Protein AF-A0A561V8L9-F1 (afdb_monomer_lite)

Sequence (543 aa):
MDFGVAGTGLLTGLMVGVTGMGGGALTMPLLTLVFGVPPLAAVSSDLVASAVMKPLGAAVHLRRRTVQPKLVGWLCLGSLPCAAVGSLLAGSLGSGAESVLKEVVGGAVLLAAITLFARMLLSHRPSTSDGTRASPVPTVLLGAVAGLVVGTTSVGSGSIIIVVLLLLNRGLSSARLVGTDLVQAVPLVLVSAIGHLFAGDVHIGLVGSLLTGSIPGVLVGSLISAKVPDRPVRLLLGGMLVTTGLMMLGSDVLPGVSAGLLVVLFGAVIPLLRSAISSRRAPAANDRKGGSGVSDDHELAVRLARRAGQRLLEVREGSDLEPRALGDAGDAAAHELLVDALAQERPGDPVLSEHGIAGPERVAGERVWIVDPLDGTREFTEAGRSDWAVHVALAEGHRVIASAVALPAQDVVLGTGEPPAQPTHGLVRPRIAVSRSRPPEFVAQIAEEIGAELVPMGSAGAKITAVVLGDVDAYLHAGGQYEWDSAAPVGIAQAAGLHTSRLDGTELVYDRPDPWLPDLLVCRRELAVDLLAALPDPLERSR

Foldseek 3Di:
DDLVLLVLLLLLLLLCQQPVFHSLLPQQLCCCVVVVDQNLQSLLLSLLLSLVRLVVSLVVLVVLVLEDVVLLVLLLLQQLVLLLVLQLVQLVCPPVCSLVLLLLLLVLLLVLLVLLVVCVVLVPDQDPDQDDPADSVVSSVLSNVQNNSCLNHVRGCLSVQLSVCCVRGVNRDSSSSSSHSSNSVNSSSVSSNVSNVVSVSYDVVSSVSSNSNNVVSSVLSNLLSVVDDPVVSSVLSSQLSNQSSCVSVPDVRPVVSNVVSSCVNVVVSVVSSVVSVVLVPDDPDDDDDDDDPLVVQQVLQLVLFQVLLVQLVCLLVVDPDDLVVSLVVSQVRLVCSNLVSCCVPPQPEWEQEPVGIDHDDDDFQAKHKYWYSKFQSVQSSDPPGQQIKIKTFIDHRQATSWIWIDSNSVPDIAILSDFDAADPDDCPAFEEEAEPVDGQPLVVVLCVVRVHHYDYGGALLSRLVCCSNVVGFKYKDAQKDFCNSPRRSVSSLVSNVWDKAFLQRHHNGQRDSGRIDGIMMTGHPVCPVSSSVSDDDPVSRND

Radius of gyration: 27.76 Å; chains: 1; bounding box: 69×61×76 Å

Organism: NCBI:txid1181886

pLDDT: mean 83.93, std 13.66, range [32.75, 98.69]

Structure (mmCIF, N/CA/C/O backbone):
data_AF-A0A561V8L9-F1
#
_entry.id   AF-A0A561V8L9-F1
#
loop_
_atom_site.group_PDB
_atom_site.id
_atom_site.type_symbol
_atom_site.label_atom_id
_atom_site.label_alt_id
_atom_site.label_comp_id
_atom_site.label_asym_id
_atom_site.label_entity_id
_atom_site.label_seq_id
_atom_site.pdbx_PDB_ins_code
_atom_site.Cartn_x
_atom_site.Cartn_y
_atom_site.Cartn_z
_atom_site.occupancy
_atom_site.B_iso_or_equiv
_atom_site.auth_seq_id
_atom_site.auth_comp_id
_atom_site.auth_asym_id
_atom_site.auth_atom_id
_atom_site.pdbx_PDB_model_num
ATOM 1 N N . MET A 1 1 ? 18.076 -12.346 -35.239 1.00 62.62 1 MET A N 1
ATOM 2 C CA . MET A 1 1 ? 17.775 -12.175 -33.806 1.00 62.62 1 MET A CA 1
ATOM 3 C C . MET A 1 1 ? 19.105 -12.235 -33.090 1.00 62.62 1 MET A C 1
ATOM 5 O O . MET A 1 1 ? 19.816 -13.214 -33.276 1.00 62.62 1 MET A O 1
ATOM 9 N N . ASP A 1 2 ? 19.474 -11.171 -32.390 1.00 83.25 2 ASP A N 1
ATOM 10 C CA . ASP A 1 2 ? 20.720 -11.126 -31.627 1.00 83.25 2 ASP A CA 1
ATOM 11 C C . ASP A 1 2 ? 20.418 -11.544 -30.183 1.00 83.25 2 ASP A C 1
ATOM 13 O O . ASP A 1 2 ? 19.662 -10.873 -29.476 1.00 83.25 2 ASP A O 1
ATOM 17 N N . PHE A 1 3 ? 20.960 -12.689 -29.764 1.00 84.38 3 PHE A N 1
ATOM 18 C CA . PHE A 1 3 ? 20.726 -13.244 -28.430 1.00 84.38 3 PHE A CA 1
ATOM 19 C C . PHE A 1 3 ? 21.312 -12.370 -27.315 1.00 84.38 3 PHE A C 1
ATOM 21 O O . PHE A 1 3 ? 20.761 -12.348 -26.214 1.00 84.38 3 PHE A O 1
ATOM 28 N N . GLY A 1 4 ? 22.386 -11.624 -27.589 1.00 83.69 4 GLY A N 1
ATOM 29 C CA . GLY A 1 4 ? 22.958 -10.679 -26.635 1.00 83.69 4 GLY A CA 1
ATOM 30 C C . GLY A 1 4 ? 22.027 -9.488 -26.416 1.00 83.69 4 GLY A C 1
ATOM 31 O O . GLY A 1 4 ? 21.709 -9.159 -25.274 1.00 83.69 4 GLY A O 1
ATOM 32 N N . VAL A 1 5 ? 21.496 -8.914 -27.500 1.00 86.44 5 VAL A N 1
ATOM 33 C CA . VAL A 1 5 ? 20.521 -7.808 -27.433 1.00 86.44 5 VAL A CA 1
ATOM 34 C C . VAL A 1 5 ? 19.215 -8.255 -26.771 1.00 86.44 5 VAL A C 1
ATOM 36 O O . VAL A 1 5 ? 18.647 -7.515 -25.967 1.00 86.44 5 VAL A O 1
ATOM 39 N N . ALA A 1 6 ? 18.752 -9.478 -27.041 1.00 87.69 6 ALA A N 1
ATOM 40 C CA . ALA A 1 6 ? 17.608 -10.055 -26.336 1.00 87.69 6 ALA A CA 1
ATOM 41 C C . ALA A 1 6 ? 17.892 -10.238 -24.834 1.00 87.69 6 ALA A C 1
ATOM 43 O O . ALA A 1 6 ? 17.030 -9.948 -24.010 1.00 87.69 6 ALA A O 1
ATOM 44 N N . GLY A 1 7 ? 19.108 -10.636 -24.449 1.00 86.44 7 GLY A N 1
ATOM 45 C CA . GLY A 1 7 ? 19.532 -10.683 -23.045 1.00 86.44 7 GLY A CA 1
ATOM 46 C C . GLY A 1 7 ? 19.493 -9.310 -22.363 1.00 86.44 7 GLY A C 1
ATOM 47 O O . GLY A 1 7 ? 18.974 -9.183 -21.252 1.00 86.44 7 GLY A O 1
ATOM 48 N N . THR A 1 8 ? 19.958 -8.260 -23.044 1.00 84.75 8 THR A N 1
ATOM 49 C CA . THR A 1 8 ? 19.822 -6.871 -22.572 1.00 84.75 8 THR A CA 1
ATOM 50 C C . THR A 1 8 ? 18.363 -6.457 -22.444 1.00 84.75 8 THR A C 1
ATOM 52 O O . THR A 1 8 ? 17.994 -5.870 -21.430 1.00 84.75 8 THR A O 1
ATOM 55 N N . GLY A 1 9 ? 17.526 -6.819 -23.419 1.00 86.56 9 GLY A N 1
ATOM 56 C CA . GLY A 1 9 ? 16.082 -6.625 -23.353 1.00 86.56 9 GLY A CA 1
ATOM 57 C C . GLY A 1 9 ? 15.471 -7.301 -22.127 1.00 86.56 9 GLY A C 1
ATOM 58 O O . GLY A 1 9 ? 14.719 -6.671 -21.393 1.00 86.56 9 GLY A O 1
ATOM 59 N N . LEU A 1 10 ? 15.833 -8.555 -21.844 1.00 88.25 10 LEU A N 1
ATOM 60 C CA . LEU A 1 10 ? 15.359 -9.286 -20.666 1.00 88.25 10 LEU A CA 1
ATOM 61 C C . LEU A 1 10 ? 15.718 -8.567 -19.366 1.00 88.25 10 LEU A C 1
ATOM 63 O O . LEU A 1 10 ? 14.859 -8.416 -18.498 1.00 88.25 10 LEU A O 1
ATOM 67 N N . LEU A 1 11 ? 16.956 -8.089 -19.247 1.00 83.12 11 LEU A N 1
ATOM 68 C CA . LEU A 1 11 ? 17.416 -7.342 -18.080 1.00 83.12 11 LEU A CA 1
ATOM 69 C C . LEU A 1 11 ? 16.647 -6.031 -17.902 1.00 83.12 11 LEU A C 1
ATOM 71 O O . LEU A 1 11 ? 16.158 -5.742 -16.808 1.00 83.12 11 LEU A O 1
ATOM 75 N N . THR A 1 12 ? 16.544 -5.229 -18.960 1.00 81.88 12 THR A N 1
ATOM 76 C CA . THR A 1 12 ? 15.879 -3.925 -18.882 1.00 81.88 12 THR A CA 1
ATOM 77 C C . THR A 1 12 ? 14.386 -4.099 -18.644 1.00 81.88 12 THR A C 1
ATOM 79 O O . THR A 1 12 ? 13.817 -3.392 -17.814 1.00 81.88 12 THR A O 1
ATOM 82 N N . GLY A 1 13 ? 13.769 -5.106 -19.264 1.00 84.31 13 GLY A N 1
ATOM 83 C CA . GLY A 1 13 ? 12.392 -5.504 -19.007 1.00 84.31 13 GLY A CA 1
ATOM 84 C C . GLY A 1 13 ? 12.170 -5.923 -17.556 1.00 84.31 13 GLY A C 1
ATOM 85 O O . GLY A 1 13 ? 11.247 -5.430 -16.915 1.00 84.31 13 GLY A O 1
ATOM 86 N N . LEU A 1 14 ? 13.046 -6.760 -16.994 1.00 82.81 14 LEU A N 1
ATOM 87 C CA . LEU A 1 14 ? 12.977 -7.160 -15.587 1.00 82.81 14 LEU A CA 1
ATOM 88 C C . LEU A 1 14 ? 13.051 -5.947 -14.655 1.00 82.81 14 LEU A C 1
ATOM 90 O O . LEU A 1 14 ? 12.250 -5.833 -13.730 1.00 82.81 14 LEU A O 1
ATOM 94 N N . MET A 1 15 ? 13.963 -5.012 -14.924 1.00 78.31 15 MET A N 1
ATOM 95 C CA . MET A 1 15 ? 14.095 -3.788 -14.131 1.00 78.31 15 MET A CA 1
ATOM 96 C C . MET A 1 15 ? 12.875 -2.884 -14.239 1.00 78.31 15 MET A C 1
ATOM 98 O O . MET A 1 15 ? 12.414 -2.373 -13.218 1.00 78.31 15 MET A O 1
ATOM 102 N N . VAL A 1 16 ? 12.302 -2.740 -15.434 1.00 78.38 16 VAL A N 1
ATOM 103 C CA . VAL A 1 16 ? 11.027 -2.038 -15.631 1.00 78.38 16 VAL A CA 1
ATOM 104 C C . VAL A 1 16 ? 9.913 -2.704 -14.832 1.00 78.38 16 VAL A C 1
ATOM 106 O O . VAL A 1 16 ? 9.156 -2.009 -14.161 1.00 78.38 16 VAL A O 1
ATOM 109 N N . GLY A 1 17 ? 9.825 -4.034 -14.869 1.00 75.38 17 GLY A N 1
ATOM 110 C CA . GLY A 1 17 ? 8.804 -4.789 -14.149 1.00 75.38 17 GLY A CA 1
ATOM 111 C C . GLY A 1 17 ? 8.929 -4.667 -12.628 1.00 75.38 17 GLY A C 1
ATOM 112 O O . GLY A 1 17 ? 7.920 -4.501 -11.952 1.00 75.38 17 GLY A O 1
ATOM 113 N N . VAL A 1 18 ? 10.154 -4.715 -12.092 1.00 73.88 18 VAL A N 1
ATOM 114 C CA . VAL A 1 18 ? 10.416 -4.624 -10.645 1.00 73.88 18 VAL A CA 1
ATOM 115 C C . VAL A 1 18 ? 10.257 -3.199 -10.126 1.00 73.88 18 VAL A C 1
ATOM 117 O O . VAL A 1 18 ? 9.674 -2.989 -9.068 1.00 73.88 18 VAL A O 1
ATOM 120 N N . THR A 1 19 ? 10.800 -2.212 -10.837 1.00 72.31 19 THR A N 1
ATOM 121 C CA . THR A 1 19 ? 10.931 -0.848 -10.301 1.00 72.31 19 THR A CA 1
ATOM 122 C C . THR A 1 19 ? 9.889 0.129 -10.810 1.00 72.31 19 THR A C 1
ATOM 124 O O . THR A 1 19 ? 9.747 1.214 -10.243 1.00 72.31 19 THR A O 1
ATOM 127 N N . GLY A 1 20 ? 9.214 -0.193 -11.914 1.00 64.12 20 GLY A N 1
ATOM 128 C CA . GLY A 1 20 ? 8.353 0.749 -12.619 1.00 64.12 20 GLY A CA 1
ATOM 129 C C . GLY A 1 20 ? 9.101 1.942 -13.234 1.00 64.12 20 GLY A C 1
ATOM 130 O O . GLY A 1 20 ? 8.504 2.735 -13.953 1.00 64.12 20 GLY A O 1
ATOM 131 N N . MET A 1 21 ? 10.407 2.101 -13.001 1.00 66.31 21 MET A N 1
ATOM 132 C CA . MET A 1 21 ? 11.207 3.139 -13.645 1.00 66.31 21 MET A CA 1
ATOM 133 C C . MET A 1 21 ? 11.582 2.665 -15.049 1.00 66.31 21 MET A C 1
ATOM 135 O O . MET A 1 21 ? 12.015 1.533 -15.246 1.00 66.31 21 MET A O 1
ATOM 139 N N . GLY A 1 22 ? 11.353 3.516 -16.054 1.00 62.47 22 GLY A N 1
ATOM 140 C CA . GLY A 1 22 ? 11.587 3.170 -17.458 1.00 62.47 22 GLY A CA 1
ATOM 141 C C . GLY A 1 22 ? 13.017 2.678 -17.701 1.00 62.47 22 GLY A C 1
ATOM 142 O O . GLY A 1 22 ? 13.970 3.373 -17.370 1.00 62.47 22 GLY A O 1
ATOM 143 N N . GLY A 1 23 ? 13.151 1.503 -18.317 1.00 63.12 23 GLY A N 1
ATOM 144 C CA . GLY A 1 23 ? 14.422 0.804 -18.525 1.00 63.12 23 GLY A CA 1
ATOM 145 C C . GLY A 1 23 ? 15.369 1.506 -19.491 1.00 63.12 23 GLY A C 1
ATOM 146 O O . GLY A 1 23 ? 16.535 1.134 -19.556 1.00 63.12 23 GLY A O 1
ATOM 147 N N . GLY A 1 24 ? 14.904 2.550 -20.183 1.00 66.69 24 GLY A N 1
ATOM 148 C CA . GLY A 1 24 ? 15.690 3.272 -21.179 1.00 66.69 24 GLY A CA 1
ATOM 149 C C . GLY A 1 24 ? 16.951 3.949 -20.651 1.00 66.69 24 GLY A C 1
ATOM 150 O O . GLY A 1 24 ? 17.940 4.061 -21.368 1.00 66.69 24 GLY A O 1
ATOM 151 N N . ALA A 1 25 ? 16.984 4.278 -19.353 1.00 76.69 25 ALA A N 1
ATOM 152 C CA . ALA A 1 25 ? 18.200 4.762 -18.698 1.00 76.69 25 ALA A CA 1
ATOM 153 C C . ALA A 1 25 ? 19.337 3.714 -18.670 1.00 76.69 25 ALA A C 1
ATOM 155 O O . ALA A 1 25 ? 20.494 4.079 -18.497 1.00 76.69 25 ALA A O 1
ATOM 156 N N . LEU A 1 26 ? 19.015 2.425 -18.847 1.00 80.94 26 LEU A N 1
ATOM 157 C CA . LEU A 1 26 ? 19.974 1.319 -18.921 1.00 80.94 26 LEU A CA 1
ATOM 158 C C . LEU A 1 26 ? 20.089 0.724 -20.327 1.00 80.94 26 LEU A C 1
ATOM 160 O O . LEU A 1 26 ? 21.193 0.366 -20.734 1.00 80.94 26 LEU A O 1
ATOM 164 N N . THR A 1 27 ? 18.986 0.610 -21.077 1.00 87.31 27 THR A N 1
ATOM 165 C CA . THR A 1 27 ? 19.004 -0.024 -22.404 1.00 87.31 27 THR A CA 1
ATOM 166 C C . THR A 1 27 ? 19.924 0.731 -23.358 1.00 87.31 27 THR A C 1
ATOM 168 O O . THR A 1 27 ? 20.765 0.112 -24.003 1.00 87.31 27 THR A O 1
ATOM 171 N N . MET A 1 28 ? 19.806 2.062 -23.428 1.00 87.88 28 MET A N 1
ATOM 172 C CA . MET A 1 28 ? 20.577 2.863 -24.380 1.00 87.88 28 MET A CA 1
ATOM 173 C C . MET A 1 28 ? 22.095 2.784 -24.105 1.00 87.88 28 MET A C 1
ATOM 175 O O . MET A 1 28 ? 22.835 2.436 -25.037 1.00 87.88 28 MET A O 1
ATOM 179 N N . PRO A 1 29 ? 22.594 3.005 -22.866 1.00 86.94 29 PRO A N 1
ATOM 180 C CA . PRO A 1 29 ? 24.018 2.842 -22.578 1.00 86.94 29 PRO A CA 1
ATOM 181 C C . PRO A 1 29 ? 24.532 1.431 -22.865 1.00 86.94 29 PRO A C 1
ATOM 183 O O . PRO A 1 29 ? 25.636 1.288 -23.377 1.00 86.94 29 PRO A O 1
ATOM 186 N N . LEU A 1 30 ? 23.744 0.385 -22.592 1.00 87.75 30 LEU A N 1
ATOM 187 C CA . LEU A 1 30 ? 24.146 -0.994 -22.885 1.00 87.75 30 LEU A CA 1
ATOM 188 C C . LEU A 1 30 ? 24.270 -1.245 -24.391 1.00 87.75 30 LEU A C 1
ATOM 190 O O . LEU A 1 30 ? 25.274 -1.797 -24.832 1.00 87.75 30 LEU A O 1
ATOM 194 N N . LEU A 1 31 ? 23.304 -0.796 -25.192 1.00 88.56 31 LEU A N 1
ATOM 195 C CA . LEU A 1 31 ? 23.367 -0.900 -26.654 1.00 88.56 31 LEU A CA 1
ATOM 196 C C . LEU A 1 31 ? 24.591 -0.177 -27.223 1.00 88.56 31 LEU A C 1
ATOM 198 O O . LEU A 1 31 ? 25.290 -0.718 -28.078 1.00 88.56 31 LEU A O 1
ATOM 202 N N . THR A 1 32 ? 24.883 1.013 -26.704 1.00 89.00 32 THR A N 1
ATOM 203 C CA . THR A 1 32 ? 25.989 1.842 -27.196 1.00 89.00 32 THR A CA 1
ATOM 204 C C . THR A 1 32 ? 27.351 1.312 -26.744 1.00 89.00 32 THR A C 1
ATOM 206 O O . THR A 1 32 ? 28.270 1.195 -27.548 1.00 89.00 32 THR A O 1
ATOM 209 N N . LEU A 1 33 ? 27.504 0.977 -25.458 1.00 86.44 33 LEU A N 1
ATOM 210 C CA . LEU A 1 33 ? 28.793 0.607 -24.864 1.00 86.44 33 LEU A CA 1
ATOM 211 C C . LEU A 1 33 ? 29.152 -0.871 -25.067 1.00 86.44 33 LEU A C 1
ATOM 213 O O . LEU A 1 33 ? 30.332 -1.184 -25.191 1.00 86.44 33 LEU A O 1
ATOM 217 N N . VAL A 1 34 ? 28.167 -1.777 -25.074 1.00 86.00 34 VAL A N 1
ATOM 218 C CA . VAL A 1 34 ? 28.406 -3.232 -25.166 1.00 86.00 34 VAL A CA 1
ATOM 219 C C . VAL A 1 34 ? 28.283 -3.729 -26.602 1.00 86.00 34 VAL A C 1
ATOM 221 O O . VAL A 1 34 ? 29.107 -4.524 -27.043 1.00 86.00 34 VAL A O 1
ATOM 224 N N . PHE A 1 35 ? 27.273 -3.258 -27.336 1.00 88.12 35 PHE A N 1
ATOM 225 C CA . PHE A 1 35 ? 26.982 -3.729 -28.696 1.00 88.12 35 PHE A CA 1
ATOM 226 C C . PHE A 1 35 ? 27.484 -2.780 -29.790 1.00 88.12 35 PHE A C 1
ATOM 228 O O . PHE A 1 35 ? 27.336 -3.088 -30.969 1.00 88.12 35 PHE A O 1
ATOM 235 N N . GLY A 1 36 ? 28.075 -1.638 -29.417 1.00 87.62 36 GLY A N 1
ATOM 236 C CA . GLY A 1 36 ? 28.609 -0.660 -30.369 1.00 87.62 36 GLY A CA 1
ATOM 237 C C . GLY A 1 36 ? 27.542 -0.032 -31.267 1.00 87.62 36 GLY A C 1
ATOM 238 O O . GLY A 1 36 ? 27.856 0.417 -32.367 1.00 87.62 36 GLY A O 1
ATOM 239 N N . VAL A 1 37 ? 26.277 -0.032 -30.835 1.00 89.12 37 VAL A N 1
ATOM 240 C CA . VAL A 1 37 ? 25.176 0.558 -31.601 1.00 89.12 37 VAL A CA 1
ATOM 241 C C . VAL A 1 37 ? 25.340 2.082 -31.601 1.00 89.12 37 VAL A C 1
ATOM 243 O O . VAL A 1 37 ? 25.575 2.653 -30.533 1.00 89.12 37 VAL A O 1
ATOM 246 N N . PRO A 1 38 ? 25.194 2.762 -32.754 1.00 88.50 38 PRO A N 1
ATOM 247 C CA . PRO A 1 38 ? 25.266 4.217 -32.810 1.00 88.50 38 PRO A CA 1
ATOM 248 C C . PRO A 1 38 ? 24.289 4.875 -31.818 1.00 88.50 38 PRO A C 1
ATOM 250 O O . PRO A 1 38 ? 23.159 4.393 -31.680 1.00 88.50 38 PRO A O 1
ATOM 253 N N . PRO A 1 39 ? 24.665 5.980 -31.143 1.00 88.00 39 PRO A N 1
ATOM 254 C CA . PRO A 1 39 ? 23.842 6.571 -30.088 1.00 88.00 39 PRO A CA 1
ATOM 255 C C . PRO A 1 39 ? 22.406 6.892 -30.522 1.00 88.00 39 PRO A C 1
ATOM 257 O O . PRO A 1 39 ? 21.461 6.590 -29.796 1.00 88.00 39 PRO A O 1
ATOM 260 N N . LEU A 1 40 ? 22.230 7.442 -31.728 1.00 87.75 40 LEU A N 1
ATOM 261 C CA . LEU A 1 40 ? 20.914 7.787 -32.270 1.00 87.75 40 LEU A CA 1
ATOM 262 C C . LEU A 1 40 ? 20.046 6.541 -32.510 1.00 87.75 40 LEU A C 1
ATOM 264 O O . LEU A 1 40 ? 18.893 6.501 -32.085 1.00 87.75 40 LEU A O 1
ATOM 268 N N . ALA A 1 41 ? 20.629 5.490 -33.092 1.00 88.25 41 ALA A N 1
ATOM 269 C CA . ALA A 1 41 ? 19.983 4.195 -33.307 1.00 88.25 41 ALA A CA 1
ATOM 270 C C . ALA A 1 41 ? 19.596 3.493 -31.992 1.00 88.25 41 ALA A C 1
ATOM 272 O O . ALA A 1 41 ? 18.564 2.819 -31.914 1.00 88.25 41 ALA A O 1
ATOM 273 N N . ALA A 1 42 ? 20.417 3.638 -30.949 1.00 89.38 42 ALA A N 1
ATOM 274 C CA . ALA A 1 42 ? 20.140 3.092 -29.625 1.00 89.38 42 ALA A CA 1
ATOM 275 C C . ALA A 1 42 ? 18.992 3.844 -28.928 1.00 89.38 42 ALA A C 1
ATOM 277 O O . ALA A 1 42 ? 18.102 3.199 -28.373 1.00 89.38 42 ALA A O 1
ATOM 278 N N . VAL A 1 43 ? 18.975 5.182 -28.999 1.00 89.50 43 VAL A N 1
ATOM 279 C CA . VAL A 1 43 ? 17.884 6.037 -28.488 1.00 89.50 43 VAL A CA 1
ATOM 280 C C . VAL A 1 43 ? 16.566 5.712 -29.190 1.00 89.50 43 VAL A C 1
ATOM 282 O O . VAL A 1 43 ? 15.563 5.439 -28.530 1.00 89.50 43 VAL A O 1
ATOM 285 N N . SER A 1 44 ? 16.565 5.698 -30.524 1.00 89.31 44 SER A N 1
ATOM 286 C CA . SER A 1 44 ? 15.366 5.481 -31.336 1.00 89.31 44 SER A CA 1
ATOM 287 C C . SER A 1 44 ? 14.763 4.090 -31.092 1.00 89.31 44 SER A C 1
ATOM 289 O O . SER A 1 44 ? 13.558 3.949 -30.865 1.00 89.31 44 SER A O 1
ATOM 291 N N . SER A 1 45 ? 15.604 3.053 -31.051 1.00 90.56 45 SER A N 1
ATOM 292 C CA . SER A 1 45 ? 15.162 1.671 -30.849 1.00 90.56 45 SER A CA 1
ATOM 293 C C . SER A 1 45 ? 14.668 1.411 -29.423 1.00 90.56 45 SER A C 1
ATOM 295 O O . SER A 1 45 ? 13.698 0.673 -29.235 1.00 90.56 45 SER A O 1
ATOM 297 N N . ASP A 1 46 ? 15.289 2.029 -28.415 1.00 89.81 46 ASP A N 1
ATOM 298 C CA . ASP A 1 46 ? 14.845 1.929 -27.023 1.00 89.81 46 ASP A CA 1
ATOM 299 C C . ASP A 1 46 ? 13.513 2.657 -26.780 1.00 89.81 46 ASP A C 1
ATOM 301 O O . ASP A 1 46 ? 12.648 2.114 -26.088 1.00 89.81 46 ASP A O 1
ATOM 305 N N . LEU A 1 47 ? 13.282 3.821 -27.400 1.00 90.56 47 LEU A N 1
ATOM 306 C CA . LEU A 1 47 ? 11.988 4.513 -27.342 1.00 90.56 47 LEU A CA 1
ATOM 307 C C . LEU A 1 47 ? 10.864 3.662 -27.936 1.00 90.56 47 LEU A C 1
ATOM 309 O O . LEU A 1 47 ? 9.809 3.515 -27.315 1.00 90.56 47 LEU A O 1
ATOM 313 N N . VAL A 1 48 ? 11.091 3.059 -29.107 1.00 91.75 48 VAL A N 1
ATOM 314 C CA . VAL A 1 48 ? 10.100 2.186 -29.759 1.00 91.75 48 VAL A CA 1
ATOM 315 C C . VAL A 1 48 ? 9.829 0.941 -28.912 1.00 91.75 48 VAL A C 1
ATOM 317 O O . VAL A 1 48 ? 8.669 0.589 -28.692 1.00 91.75 48 VAL A O 1
ATOM 320 N N . ALA A 1 49 ? 10.866 0.302 -28.365 1.00 89.44 49 ALA A N 1
ATOM 321 C CA . ALA A 1 49 ? 10.683 -0.833 -27.462 1.00 89.44 49 ALA A CA 1
ATOM 322 C C . ALA A 1 49 ? 9.934 -0.420 -26.177 1.00 89.44 49 ALA A C 1
ATOM 324 O O . ALA A 1 49 ? 9.025 -1.115 -25.713 1.00 89.44 49 ALA A O 1
ATOM 325 N N . SER A 1 50 ? 10.264 0.743 -25.615 1.00 87.94 50 SER A N 1
ATOM 326 C CA . SER A 1 50 ? 9.633 1.299 -24.416 1.00 87.94 50 SER A CA 1
ATOM 327 C C . SER A 1 50 ? 8.169 1.676 -24.626 1.00 87.94 50 SER A C 1
ATOM 329 O O . SER A 1 50 ? 7.381 1.528 -23.690 1.00 87.94 50 SER A O 1
ATOM 331 N N . ALA A 1 51 ? 7.775 2.098 -25.830 1.00 90.62 51 ALA A N 1
ATOM 332 C CA . ALA A 1 51 ? 6.379 2.367 -26.177 1.00 90.62 51 ALA A CA 1
ATOM 333 C C . ALA A 1 51 ? 5.499 1.109 -26.054 1.00 90.62 51 ALA A C 1
ATOM 335 O O . ALA A 1 51 ? 4.324 1.215 -25.710 1.00 90.62 51 ALA A O 1
ATOM 336 N N . VAL A 1 52 ? 6.075 -0.081 -26.261 1.00 89.25 52 VAL A N 1
ATOM 337 C CA . VAL A 1 52 ? 5.393 -1.373 -26.077 1.00 89.25 52 VAL A CA 1
ATOM 338 C C . VAL A 1 52 ? 5.433 -1.829 -24.616 1.00 89.25 52 VAL A C 1
ATOM 340 O O . VAL A 1 52 ? 4.433 -2.305 -24.082 1.00 89.25 52 VAL A O 1
ATOM 343 N N . MET A 1 53 ? 6.574 -1.671 -23.941 1.00 84.88 53 MET A N 1
ATOM 344 C CA . MET A 1 53 ? 6.764 -2.155 -22.567 1.00 84.88 53 MET A CA 1
ATOM 345 C C . MET A 1 53 ? 6.013 -1.337 -21.510 1.00 84.88 53 MET A C 1
ATOM 347 O O . MET A 1 53 ? 5.440 -1.898 -20.576 1.00 84.88 53 MET A O 1
ATOM 351 N N . LYS A 1 54 ? 6.030 -0.003 -21.616 1.00 85.12 54 LYS A N 1
ATOM 352 C CA . LYS A 1 54 ? 5.498 0.902 -20.582 1.00 85.12 54 LYS A CA 1
ATOM 353 C C . LYS A 1 54 ? 3.993 0.752 -20.328 1.00 85.12 54 LYS A C 1
ATOM 355 O O . LYS A 1 54 ? 3.622 0.781 -19.153 1.00 85.12 54 LYS A O 1
ATOM 360 N N . PRO A 1 55 ? 3.127 0.542 -21.341 1.00 88.38 55 PRO A N 1
ATOM 361 C CA . PRO A 1 55 ? 1.714 0.245 -21.111 1.00 88.38 55 PRO A CA 1
ATOM 362 C C . PRO A 1 55 ? 1.476 -0.936 -20.164 1.00 88.38 55 PRO A C 1
ATOM 364 O O . PRO A 1 55 ? 0.568 -0.870 -19.338 1.00 88.38 55 PRO A O 1
ATOM 367 N N . LEU A 1 56 ? 2.308 -1.984 -20.230 1.00 82.50 56 LEU A N 1
ATOM 368 C CA . LEU A 1 56 ? 2.173 -3.172 -19.379 1.00 82.50 56 LEU A CA 1
ATOM 369 C C . LEU A 1 56 ? 2.380 -2.826 -17.896 1.00 82.50 56 LEU A C 1
ATOM 371 O O . LEU A 1 56 ? 1.582 -3.227 -17.052 1.00 82.50 56 LEU A O 1
ATOM 375 N N . GLY A 1 57 ? 3.403 -2.024 -17.583 1.00 72.56 57 GLY A N 1
ATOM 376 C CA . GLY A 1 57 ? 3.650 -1.534 -16.222 1.00 72.56 57 GLY A CA 1
ATOM 377 C C . GLY A 1 57 ? 2.617 -0.498 -15.761 1.00 72.56 57 GLY A C 1
ATOM 378 O O . GLY A 1 57 ? 2.132 -0.554 -14.631 1.00 72.56 57 GLY A O 1
ATOM 379 N N . ALA A 1 58 ? 2.215 0.418 -16.646 1.00 82.19 58 ALA A N 1
ATOM 380 C CA . ALA A 1 58 ? 1.213 1.441 -16.344 1.00 82.19 58 ALA A CA 1
ATOM 381 C C . ALA A 1 58 ? -0.172 0.839 -16.042 1.00 82.19 58 ALA A C 1
ATOM 383 O O . ALA A 1 58 ? -0.866 1.321 -15.145 1.00 82.19 58 ALA A O 1
ATOM 384 N N . ALA A 1 59 ? -0.559 -0.240 -16.731 1.00 82.25 59 ALA A N 1
ATOM 385 C CA . ALA A 1 59 ? -1.836 -0.923 -16.524 1.00 82.25 59 ALA A CA 1
ATOM 386 C C . ALA A 1 59 ? -2.007 -1.444 -15.087 1.00 82.25 59 ALA A C 1
ATOM 388 O O . ALA A 1 59 ? -3.106 -1.365 -14.534 1.00 82.25 59 ALA A O 1
ATOM 389 N N . VAL A 1 60 ? -0.927 -1.917 -14.453 1.00 71.38 60 VAL A N 1
ATOM 390 C CA . VAL A 1 60 ? -0.944 -2.376 -13.053 1.00 71.38 60 VAL A CA 1
ATOM 391 C C . VAL A 1 60 ? -1.331 -1.232 -12.112 1.00 71.38 60 VAL A C 1
ATOM 393 O O . VAL A 1 60 ? -2.196 -1.398 -11.252 1.00 71.38 60 VAL A O 1
ATOM 396 N N . HIS A 1 61 ? -0.755 -0.046 -12.304 1.00 72.56 61 HIS A N 1
ATOM 397 C CA . HIS A 1 61 ? -1.041 1.127 -11.473 1.00 72.56 61 HIS A CA 1
ATOM 398 C C . HIS A 1 61 ? -2.402 1.762 -11.768 1.00 72.56 61 HIS A C 1
ATOM 400 O O . HIS A 1 61 ? -3.053 2.269 -10.851 1.00 72.56 61 HIS A O 1
ATOM 406 N N . LEU A 1 62 ? -2.861 1.686 -13.021 1.00 79.38 62 LEU A N 1
ATOM 407 C CA . LEU A 1 62 ? -4.208 2.104 -13.403 1.00 79.38 62 LEU A CA 1
ATOM 408 C C . LEU A 1 62 ? -5.266 1.251 -12.681 1.00 79.38 62 LEU A C 1
ATOM 410 O O . LEU A 1 62 ? -6.209 1.795 -12.109 1.00 79.38 62 LEU A O 1
ATOM 414 N N . ARG A 1 63 ? -5.070 -0.077 -12.635 1.00 78.31 63 ARG A N 1
ATOM 415 C CA . ARG A 1 63 ? -5.956 -1.016 -11.921 1.00 78.31 63 ARG A CA 1
ATOM 416 C C . ARG A 1 63 ? -5.944 -0.800 -10.408 1.00 78.31 63 ARG A C 1
ATOM 418 O O . ARG A 1 63 ? -7.000 -0.825 -9.789 1.00 78.31 63 ARG A O 1
ATOM 425 N N . ARG A 1 64 ? -4.776 -0.516 -9.824 1.00 71.75 64 ARG A N 1
ATOM 426 C CA . ARG A 1 64 ? -4.606 -0.244 -8.383 1.00 71.75 64 ARG A CA 1
ATOM 427 C C . ARG A 1 64 ? -5.064 1.156 -7.944 1.00 71.75 64 ARG A C 1
ATOM 429 O O . ARG A 1 64 ? -4.904 1.501 -6.779 1.00 71.75 64 ARG A O 1
ATOM 436 N N . ARG A 1 65 ? -5.586 1.986 -8.858 1.00 77.31 65 ARG A N 1
ATOM 437 C CA . ARG A 1 65 ? -6.023 3.376 -8.599 1.00 77.31 65 ARG A CA 1
ATOM 438 C C . ARG A 1 65 ? -4.955 4.255 -7.925 1.00 77.31 65 ARG A C 1
ATOM 440 O O . ARG A 1 65 ? -5.269 5.212 -7.223 1.00 77.31 65 ARG A O 1
ATOM 447 N N . THR A 1 66 ? -3.675 3.998 -8.196 1.00 76.12 66 THR A N 1
ATOM 448 C CA . THR A 1 66 ? -2.547 4.781 -7.656 1.00 76.12 66 THR A CA 1
ATOM 449 C C . THR A 1 66 ? -2.147 5.937 -8.581 1.00 76.12 66 THR A C 1
ATOM 451 O O . THR A 1 66 ? -0.974 6.286 -8.661 1.00 76.12 66 THR A O 1
ATOM 454 N N . VAL A 1 67 ? -3.075 6.495 -9.359 1.00 86.06 67 VAL A N 1
ATOM 455 C CA . VAL A 1 67 ? -2.779 7.458 -10.434 1.00 86.06 67 VAL A CA 1
ATOM 456 C C . VAL A 1 67 ? -3.561 8.735 -10.187 1.00 86.06 67 VAL A C 1
ATOM 458 O O . VAL A 1 67 ? -4.762 8.684 -9.935 1.00 86.06 67 VAL A O 1
ATOM 461 N N . GLN A 1 68 ? -2.899 9.887 -10.290 1.00 88.00 68 GLN A N 1
ATOM 462 C CA . GLN A 1 68 ? -3.563 11.183 -10.189 1.00 88.00 68 GLN A CA 1
ATOM 463 C C . GLN A 1 68 ? -3.821 11.783 -11.576 1.00 88.00 68 GLN A C 1
ATOM 465 O O . GLN A 1 68 ? -2.918 12.387 -12.159 1.00 88.00 68 GLN A O 1
ATOM 470 N N . PRO A 1 69 ? -5.052 11.685 -12.113 1.00 88.50 69 PRO A N 1
ATOM 471 C CA . PRO A 1 69 ? -5.333 12.050 -13.503 1.00 88.50 69 PRO A CA 1
ATOM 472 C C . PRO A 1 69 ? -5.075 13.532 -13.802 1.00 88.50 69 PRO A C 1
ATOM 474 O O . PRO A 1 69 ? -4.625 13.868 -14.894 1.00 88.50 69 PRO A O 1
ATOM 477 N N . LYS A 1 70 ? -5.286 14.425 -12.823 1.00 90.50 70 LYS A N 1
ATOM 478 C CA . LYS A 1 70 ? -5.002 15.863 -12.977 1.00 90.50 70 LYS A CA 1
ATOM 479 C C . LYS A 1 70 ? -3.514 16.140 -13.215 1.00 90.50 70 LYS A C 1
ATOM 481 O O . LYS A 1 70 ? -3.177 16.900 -14.117 1.00 90.50 70 LYS A O 1
ATOM 486 N N . LEU A 1 71 ? -2.632 15.498 -12.444 1.00 89.94 71 LEU A N 1
ATOM 487 C CA . LEU A 1 71 ? -1.184 15.645 -12.608 1.00 89.94 71 LEU A CA 1
ATOM 488 C C . LEU A 1 71 ? -0.702 15.036 -13.920 1.00 89.94 71 LEU A C 1
ATOM 490 O O . LEU A 1 71 ? 0.111 15.656 -14.596 1.00 89.94 71 LEU A O 1
ATOM 494 N N . VAL A 1 72 ? -1.236 13.869 -14.304 1.00 92.62 72 VAL A N 1
ATOM 495 C CA . VAL A 1 72 ? -0.959 13.268 -15.618 1.00 92.62 72 VAL A CA 1
ATOM 496 C C . VAL A 1 72 ? -1.298 14.264 -16.727 1.00 92.62 72 VAL A C 1
ATOM 498 O O . VAL A 1 72 ? -0.455 14.525 -17.576 1.00 92.62 72 VAL A O 1
ATOM 501 N N . GLY A 1 73 ? -2.481 14.885 -16.680 1.00 94.25 73 GLY A N 1
ATOM 502 C CA . GLY A 1 73 ? -2.894 15.885 -17.666 1.00 94.25 73 GLY A CA 1
ATOM 503 C C . GLY A 1 73 ? -1.931 17.072 -17.769 1.00 94.25 73 GLY A C 1
ATOM 504 O O . GLY A 1 73 ? -1.528 17.440 -18.869 1.00 94.25 73 GLY A O 1
ATOM 505 N N . TRP A 1 74 ? -1.513 17.648 -16.638 1.00 94.38 74 TRP A N 1
ATOM 506 C CA . TRP A 1 74 ? -0.566 18.772 -16.627 1.00 94.38 74 TRP A CA 1
ATOM 507 C C . TRP A 1 74 ? 0.839 18.380 -17.088 1.00 94.38 74 TRP A C 1
ATOM 509 O O . TRP A 1 74 ? 1.462 19.127 -17.837 1.00 94.38 74 TRP A O 1
ATOM 519 N N . LEU A 1 75 ? 1.329 17.207 -16.684 1.00 93.44 75 LEU A N 1
ATOM 520 C CA . LEU A 1 75 ? 2.620 16.694 -17.141 1.00 93.44 75 LEU A CA 1
ATOM 521 C C . LEU A 1 75 ? 2.599 16.461 -18.650 1.00 93.44 75 LEU A C 1
ATOM 523 O O . LEU A 1 75 ? 3.493 16.942 -19.336 1.00 93.44 75 LEU A O 1
ATOM 527 N N . CYS A 1 76 ? 1.559 15.806 -19.171 1.00 95.62 76 CYS A N 1
ATOM 528 C CA . CYS A 1 76 ? 1.389 15.559 -20.602 1.00 95.62 76 CYS A CA 1
ATOM 529 C C . CYS A 1 76 ? 1.274 16.852 -21.416 1.00 95.62 76 CYS A C 1
ATOM 531 O O . CYS A 1 76 ? 1.817 16.918 -22.517 1.00 95.62 76 CYS A O 1
ATOM 533 N N . LEU A 1 77 ? 0.620 17.889 -20.880 1.00 96.50 77 LEU A N 1
ATOM 534 C CA . LEU A 1 77 ? 0.500 19.183 -21.557 1.00 96.50 77 LEU A CA 1
ATOM 535 C C . LEU A 1 77 ? 1.872 19.799 -21.870 1.00 96.50 77 LEU A C 1
ATOM 537 O O . LEU A 1 77 ? 2.045 20.385 -22.935 1.00 96.50 77 LEU A O 1
ATOM 541 N N . GLY A 1 78 ? 2.843 19.650 -20.966 1.00 94.88 78 GLY A N 1
ATOM 542 C CA . GLY A 1 78 ? 4.221 20.074 -21.214 1.00 94.88 78 GLY A CA 1
ATOM 543 C C . GLY A 1 78 ? 5.047 19.031 -21.967 1.00 94.88 78 GLY A C 1
ATOM 544 O O . GLY A 1 78 ? 5.777 19.367 -22.896 1.00 94.88 78 GLY A O 1
ATOM 545 N N . SER A 1 79 ? 4.945 17.759 -21.577 1.00 94.81 79 SER A N 1
ATOM 546 C CA . SER A 1 79 ? 5.881 16.722 -22.011 1.00 94.81 79 SER A CA 1
ATOM 547 C C . SER A 1 79 ? 5.679 16.285 -23.455 1.00 94.81 79 SER A C 1
ATOM 549 O O . SER A 1 79 ? 6.667 16.114 -24.159 1.00 94.81 79 SER A O 1
ATOM 551 N N . LEU A 1 80 ? 4.438 16.173 -23.937 1.00 96.00 80 LEU A N 1
ATOM 552 C CA . LEU A 1 80 ? 4.144 15.710 -25.297 1.00 96.00 80 LEU A CA 1
ATOM 553 C C . LEU A 1 80 ? 4.717 16.623 -26.399 1.00 96.00 80 LEU A C 1
ATOM 555 O O . LEU A 1 80 ? 5.443 16.109 -27.254 1.00 96.00 80 LEU A O 1
ATOM 559 N N . PRO A 1 81 ? 4.465 17.951 -26.415 1.00 96.81 81 PRO A N 1
ATOM 560 C CA . PRO A 1 81 ? 5.024 18.813 -27.458 1.00 96.81 81 PRO A CA 1
ATOM 561 C C . PRO A 1 81 ? 6.553 18.879 -27.386 1.00 96.81 81 PRO A C 1
ATOM 563 O O . PRO A 1 81 ? 7.225 18.805 -28.413 1.00 96.81 81 PRO A O 1
ATOM 566 N N . CYS A 1 82 ? 7.125 18.955 -26.182 1.00 95.94 82 CYS A N 1
ATOM 567 C CA . CYS A 1 82 ? 8.576 19.004 -26.007 1.00 95.94 82 CYS A CA 1
ATOM 568 C C . CYS A 1 82 ? 9.266 17.684 -26.371 1.00 95.94 82 CYS A C 1
ATOM 570 O O . CYS A 1 82 ? 10.400 17.706 -26.836 1.00 95.94 82 CYS A O 1
ATOM 572 N N . ALA A 1 83 ? 8.586 16.550 -26.222 1.00 93.81 83 ALA A N 1
ATOM 573 C CA . ALA A 1 83 ? 9.069 15.246 -26.658 1.00 93.81 83 ALA A CA 1
ATOM 574 C C . ALA A 1 83 ? 9.094 15.094 -28.178 1.00 93.81 83 ALA A C 1
ATOM 576 O O . ALA A 1 83 ? 10.074 14.596 -28.736 1.00 93.81 83 ALA A O 1
ATOM 577 N N . ALA A 1 84 ? 8.061 15.593 -28.860 1.00 93.81 84 ALA A N 1
ATOM 578 C CA . ALA A 1 84 ? 8.068 15.693 -30.314 1.00 93.81 84 ALA A CA 1
ATOM 579 C C . ALA A 1 84 ? 9.236 16.574 -30.790 1.00 93.81 84 ALA A C 1
ATOM 581 O O . ALA A 1 84 ? 10.020 16.156 -31.635 1.00 93.81 84 ALA A O 1
ATOM 582 N N . VAL A 1 85 ? 9.430 17.748 -30.180 1.00 93.56 85 VAL A N 1
ATOM 583 C CA . VAL A 1 85 ? 10.581 18.617 -30.485 1.00 93.56 85 VAL A CA 1
ATOM 584 C C . VAL A 1 85 ? 11.907 17.907 -30.202 1.00 93.56 85 VAL A C 1
ATOM 586 O O . VAL A 1 85 ? 12.796 17.932 -31.045 1.00 93.56 85 VAL A O 1
ATOM 589 N N . GLY A 1 86 ? 12.044 17.234 -29.059 1.00 91.56 86 GLY A N 1
ATOM 590 C CA . GLY A 1 86 ? 13.266 16.520 -28.689 1.00 91.56 86 GLY A CA 1
ATOM 591 C C . GLY A 1 86 ? 13.624 15.388 -29.652 1.00 91.56 86 GLY A C 1
ATOM 592 O O . GLY A 1 86 ? 14.782 15.260 -30.037 1.00 91.56 86 GLY A O 1
ATOM 593 N N . SER A 1 87 ? 12.637 14.607 -30.092 1.00 90.44 87 SER A N 1
ATOM 594 C CA . SER A 1 87 ? 12.857 13.534 -31.073 1.00 90.44 87 SER A CA 1
ATOM 595 C C . SER A 1 87 ? 13.264 14.066 -32.450 1.00 90.44 87 SER A C 1
ATOM 597 O O . SER A 1 87 ? 14.195 13.542 -33.055 1.00 90.44 87 SER A O 1
ATOM 599 N N . LEU A 1 88 ? 12.657 15.165 -32.909 1.00 88.44 88 LEU A N 1
ATOM 600 C CA . LEU A 1 88 ? 13.057 15.835 -34.151 1.00 88.44 88 LEU A CA 1
ATOM 601 C C . LEU A 1 88 ? 14.458 16.453 -34.053 1.00 88.44 88 LEU A C 1
ATOM 603 O O . LEU A 1 88 ? 15.240 16.354 -34.996 1.00 88.44 88 LEU A O 1
ATOM 607 N N . LEU A 1 89 ? 14.797 17.061 -32.910 1.00 87.62 89 LEU A N 1
ATOM 608 C CA . LEU A 1 89 ? 16.138 17.595 -32.662 1.00 87.62 89 LEU A CA 1
ATOM 609 C C . LEU A 1 89 ? 17.186 16.482 -32.709 1.00 87.62 89 LEU A C 1
ATOM 611 O O . LEU A 1 89 ? 18.210 16.655 -33.365 1.00 87.62 89 LEU A O 1
ATOM 615 N N . ALA A 1 90 ? 16.910 15.336 -32.080 1.00 84.00 90 ALA A N 1
ATOM 616 C CA . ALA A 1 90 ? 17.797 14.178 -32.115 1.00 84.00 90 ALA A CA 1
ATOM 617 C C . ALA A 1 90 ? 18.042 13.668 -33.543 1.00 84.00 90 ALA A C 1
ATOM 619 O O . ALA A 1 90 ? 19.192 13.442 -33.896 1.00 84.00 90 ALA A O 1
ATOM 620 N N . GLY A 1 91 ? 17.002 13.565 -34.378 1.00 77.62 91 GLY A N 1
ATOM 621 C CA . GLY A 1 91 ? 17.149 13.163 -35.785 1.00 77.62 91 GLY A CA 1
ATOM 622 C C . GLY A 1 91 ? 17.824 14.216 -36.678 1.00 77.62 91 GLY A C 1
ATOM 623 O O . GLY A 1 91 ? 18.447 13.883 -37.680 1.00 77.62 91 GLY A O 1
ATOM 624 N N . SER A 1 92 ? 17.735 15.503 -36.325 1.00 79.62 92 SER A N 1
ATOM 625 C CA . SER A 1 92 ? 18.385 16.590 -37.082 1.00 79.62 92 SER A CA 1
ATOM 626 C C . SER A 1 92 ? 19.894 16.707 -36.831 1.00 79.62 92 SER A C 1
ATOM 628 O O . SER A 1 92 ? 20.622 17.317 -37.620 1.00 79.62 92 SER A O 1
ATOM 630 N N . LEU A 1 93 ? 20.369 16.125 -35.730 1.00 72.06 93 LEU A N 1
ATOM 631 C CA . LEU A 1 93 ? 21.777 16.027 -35.373 1.00 72.06 93 LEU A CA 1
ATOM 632 C C . LEU A 1 93 ? 22.402 14.923 -36.241 1.00 72.06 93 LEU A C 1
ATOM 634 O O . LEU A 1 93 ? 22.391 13.755 -35.875 1.00 72.06 93 LEU A O 1
ATOM 638 N N . GLY A 1 94 ? 22.902 15.288 -37.427 1.00 65.00 94 GLY A N 1
ATOM 639 C CA . GLY A 1 94 ? 23.535 14.345 -38.360 1.00 65.00 94 GLY A CA 1
ATOM 640 C C . GLY A 1 94 ? 24.744 13.591 -37.773 1.00 65.00 94 GLY A C 1
ATOM 641 O O . GLY A 1 94 ? 25.144 13.802 -36.631 1.00 65.00 94 GLY A O 1
ATOM 642 N N . SER A 1 95 ? 25.402 12.754 -38.580 1.00 62.84 95 SER A N 1
ATOM 643 C CA . SER A 1 95 ? 26.471 11.829 -38.139 1.00 62.84 95 SER A CA 1
ATOM 644 C C . SER A 1 95 ? 27.674 12.463 -37.413 1.00 62.84 95 SER A C 1
ATOM 646 O O . SER A 1 95 ? 28.418 11.768 -36.730 1.00 62.84 95 SER A O 1
ATOM 648 N N . GLY A 1 96 ? 27.880 13.781 -37.521 1.00 65.38 96 GLY A N 1
ATOM 649 C CA . GLY A 1 96 ? 28.918 14.511 -36.781 1.00 65.38 96 GLY A CA 1
ATOM 650 C C . GLY A 1 96 ? 28.579 14.812 -35.314 1.00 65.38 96 GLY A C 1
ATOM 651 O O . GLY A 1 96 ? 29.434 15.312 -34.588 1.00 65.38 96 GLY A O 1
ATOM 652 N N . ALA A 1 97 ? 27.351 14.533 -34.872 1.00 72.81 97 ALA A N 1
ATOM 653 C CA . ALA A 1 97 ? 26.852 14.856 -33.537 1.00 72.81 97 ALA A CA 1
ATOM 654 C C . ALA A 1 97 ? 26.732 13.634 -32.609 1.00 72.81 97 ALA A C 1
ATOM 656 O O . ALA A 1 97 ? 26.211 13.758 -31.502 1.00 72.81 97 ALA A O 1
ATOM 657 N N . GLU A 1 98 ? 27.231 12.463 -33.014 1.00 80.44 98 GLU A N 1
ATOM 658 C CA . GLU A 1 98 ? 27.185 11.247 -32.190 1.00 80.44 98 GLU A CA 1
ATOM 659 C C . GLU A 1 98 ? 27.920 11.409 -30.853 1.00 80.44 98 GLU A C 1
ATOM 661 O O . GLU A 1 98 ? 27.433 10.936 -29.827 1.00 80.44 98 GLU A O 1
ATOM 666 N N . SER A 1 99 ? 29.059 12.111 -30.840 1.00 81.81 99 SER A N 1
ATOM 667 C CA . SER A 1 99 ? 29.803 12.423 -29.612 1.00 81.81 99 SER A CA 1
ATOM 668 C C . SER A 1 99 ? 28.994 13.318 -28.675 1.00 81.81 99 SER A C 1
ATOM 670 O O . SER A 1 99 ? 28.870 13.018 -27.491 1.00 81.81 99 SER A O 1
ATOM 672 N N . VAL A 1 100 ? 28.368 14.360 -29.224 1.00 85.50 100 VAL A N 1
ATOM 673 C CA . VAL A 1 100 ? 27.507 15.285 -28.478 1.00 85.50 100 VAL A CA 1
ATOM 674 C C . VAL A 1 100 ? 26.288 14.551 -27.924 1.00 85.50 100 VAL A C 1
ATOM 676 O O . VAL A 1 100 ? 25.959 14.699 -26.752 1.00 85.50 100 VAL A O 1
ATOM 679 N N . LEU A 1 101 ? 25.635 13.710 -28.730 1.00 84.62 101 LEU A N 1
ATOM 680 C CA . LEU A 1 101 ? 24.487 12.922 -28.289 1.00 84.62 101 LEU A CA 1
ATOM 681 C C . LEU A 1 101 ? 24.886 11.939 -27.182 1.00 84.62 101 LEU A C 1
ATOM 683 O O . LEU A 1 101 ? 24.177 11.817 -26.185 1.00 84.62 101 LEU A O 1
ATOM 687 N N . LYS A 1 102 ? 26.047 11.289 -27.313 1.00 86.00 102 LYS A N 1
ATOM 688 C CA . LYS A 1 102 ? 26.609 10.414 -26.279 1.00 86.00 102 LYS A CA 1
ATOM 689 C C . LYS A 1 102 ? 26.856 11.171 -24.968 1.00 86.00 102 LYS A C 1
ATOM 691 O O . LYS A 1 102 ? 26.493 10.660 -23.909 1.00 86.00 102 LYS A O 1
ATOM 696 N N . GLU A 1 103 ? 27.405 12.384 -25.021 1.00 87.75 103 GLU A N 1
ATOM 697 C CA . GLU A 1 103 ? 27.622 13.230 -23.838 1.00 87.75 103 GLU A CA 1
ATOM 698 C C . GLU A 1 103 ? 26.309 13.678 -23.185 1.00 87.75 103 GLU A C 1
ATOM 700 O O . GLU A 1 103 ? 26.148 13.569 -21.967 1.00 87.75 103 GLU A O 1
ATOM 705 N N . VAL A 1 104 ? 25.339 14.125 -23.989 1.00 87.94 104 VAL A N 1
ATOM 706 C CA . VAL A 1 104 ? 24.013 14.550 -23.512 1.00 87.94 104 VAL A CA 1
ATOM 707 C C . VAL A 1 104 ? 23.283 13.388 -22.837 1.00 87.94 104 VAL A C 1
ATOM 709 O O . VAL A 1 104 ? 22.707 13.565 -21.761 1.00 87.94 104 VAL A O 1
ATOM 712 N N . VAL A 1 105 ? 23.349 12.183 -23.411 1.00 87.31 105 VAL A N 1
ATOM 713 C CA . VAL A 1 105 ? 22.784 10.978 -22.791 1.00 87.31 105 VAL A CA 1
ATOM 714 C C . VAL A 1 105 ? 23.525 10.627 -21.500 1.00 87.31 105 VAL A C 1
ATOM 716 O O . VAL A 1 105 ? 22.874 10.369 -20.490 1.00 87.31 105 VAL A O 1
ATOM 719 N N . GLY A 1 106 ? 24.861 10.677 -21.485 1.00 87.69 106 GLY A N 1
ATOM 720 C CA . GLY A 1 106 ? 25.658 10.442 -20.277 1.00 87.69 106 GLY A CA 1
ATOM 721 C C . GLY A 1 106 ? 25.266 11.379 -19.131 1.00 87.69 106 GLY A C 1
ATOM 722 O O . GLY A 1 106 ? 25.003 10.926 -18.015 1.00 87.69 106 GLY A O 1
ATOM 723 N N . GLY A 1 107 ? 25.118 12.674 -19.418 1.00 89.12 107 GLY A N 1
ATOM 724 C CA . GLY A 1 107 ? 24.625 13.665 -18.460 1.00 89.12 107 GLY A CA 1
ATOM 725 C C . GLY A 1 107 ? 23.197 13.385 -17.977 1.00 89.12 107 GLY A C 1
ATOM 726 O O . GLY A 1 107 ? 22.926 13.460 -16.777 1.00 89.12 107 GLY A O 1
ATOM 727 N N . ALA A 1 108 ? 22.287 13.003 -18.879 1.00 87.62 108 ALA A N 1
ATOM 728 C CA . ALA A 1 108 ? 20.911 12.649 -18.527 1.00 87.62 108 ALA A CA 1
ATOM 729 C C . ALA A 1 108 ? 20.835 11.399 -17.630 1.00 87.62 108 ALA A C 1
ATOM 731 O O . ALA A 1 108 ? 20.078 11.384 -16.656 1.00 87.62 108 ALA A O 1
ATOM 732 N N . VAL A 1 109 ? 21.654 10.376 -17.898 1.00 87.31 109 VAL A N 1
ATOM 733 C CA . VAL A 1 109 ? 21.772 9.166 -17.066 1.00 87.31 109 VAL A CA 1
ATOM 734 C C . VAL A 1 109 ? 22.301 9.509 -15.669 1.00 87.31 109 VAL A C 1
ATOM 736 O O . VAL A 1 109 ? 21.747 9.043 -14.670 1.00 87.31 109 VAL A O 1
ATOM 739 N N . LEU A 1 110 ? 23.314 10.377 -15.562 1.00 89.19 110 LEU A N 1
ATOM 740 C CA . LEU A 1 110 ? 23.821 10.839 -14.264 1.00 89.19 110 LEU A CA 1
ATOM 741 C C . LEU A 1 110 ? 22.779 11.644 -13.488 1.00 89.19 110 LEU A C 1
ATOM 743 O O . LEU A 1 110 ? 22.619 11.445 -12.284 1.00 89.19 110 LEU A O 1
ATOM 747 N N . LEU A 1 111 ? 22.019 12.507 -14.163 1.00 86.81 111 LEU A N 1
ATOM 748 C CA . LEU A 1 111 ? 20.911 13.228 -13.541 1.00 86.81 111 LEU A CA 1
ATOM 749 C C . LEU A 1 111 ? 19.833 12.260 -13.022 1.00 86.81 111 LEU A C 1
ATOM 751 O O . LEU A 1 111 ? 19.321 12.433 -11.910 1.00 86.81 111 LEU A O 1
ATOM 755 N N . ALA A 1 112 ? 19.516 11.206 -13.778 1.00 84.25 112 ALA A N 1
ATOM 756 C CA . ALA A 1 112 ? 18.609 10.148 -13.337 1.00 84.25 112 ALA A CA 1
ATOM 757 C C . ALA A 1 112 ? 19.149 9.400 -12.101 1.00 84.25 112 ALA A C 1
ATOM 759 O O . ALA A 1 112 ? 18.380 9.099 -11.185 1.00 84.25 112 ALA A O 1
ATOM 760 N N . ALA A 1 113 ? 20.462 9.160 -12.023 1.00 86.69 113 ALA A N 1
ATOM 761 C CA . ALA A 1 113 ? 21.101 8.555 -10.856 1.00 86.69 113 ALA A CA 1
ATOM 762 C C . ALA A 1 113 ? 21.046 9.471 -9.621 1.00 86.69 113 ALA A C 1
ATOM 764 O O . ALA A 1 113 ? 20.629 9.042 -8.545 1.00 86.69 113 ALA A O 1
ATOM 765 N N . ILE A 1 114 ? 21.404 10.750 -9.774 1.00 87.44 114 ILE A N 1
ATOM 766 C CA . ILE A 1 114 ? 21.363 11.748 -8.693 1.00 87.44 114 ILE A CA 1
ATOM 767 C C . ILE A 1 114 ? 19.945 11.870 -8.142 1.00 87.44 114 ILE A C 1
ATOM 769 O O . ILE A 1 114 ? 19.746 11.841 -6.929 1.00 87.44 114 ILE A O 1
ATOM 773 N N . THR A 1 115 ? 18.945 11.968 -9.019 1.00 82.12 115 THR A N 1
ATOM 774 C CA . THR A 1 115 ? 17.541 12.038 -8.595 1.00 82.12 115 THR A CA 1
ATOM 775 C C . THR A 1 115 ? 17.085 10.745 -7.918 1.00 82.12 115 THR A C 1
ATOM 777 O O . THR A 1 115 ? 16.386 10.804 -6.907 1.00 82.12 115 THR A O 1
ATOM 780 N N . LEU A 1 116 ? 17.545 9.575 -8.364 1.00 82.56 116 LEU A N 1
ATOM 781 C CA . LEU A 1 116 ? 17.273 8.311 -7.677 1.00 82.56 116 LEU A CA 1
ATOM 782 C C . LEU A 1 116 ? 17.827 8.294 -6.236 1.00 82.56 116 LEU A C 1
ATOM 784 O O . LEU A 1 116 ? 17.105 7.909 -5.312 1.00 82.56 116 LEU A O 1
ATOM 788 N N . PHE A 1 117 ? 19.060 8.763 -6.015 1.00 84.69 117 PHE A N 1
ATOM 789 C CA . PHE A 1 117 ? 19.642 8.882 -4.671 1.00 84.69 117 PHE A CA 1
ATOM 790 C C . PHE A 1 117 ? 18.963 9.969 -3.831 1.00 84.69 117 PHE A C 1
ATOM 792 O O . PHE A 1 117 ? 18.646 9.740 -2.664 1.00 84.69 117 PHE A O 1
ATOM 799 N N . ALA A 1 118 ? 18.669 11.129 -4.423 1.00 82.62 118 ALA A N 1
ATOM 800 C CA . ALA A 1 118 ? 17.949 12.209 -3.754 1.00 82.62 118 ALA A CA 1
ATOM 801 C C . ALA A 1 118 ? 16.577 11.736 -3.265 1.00 82.62 118 ALA A C 1
ATOM 803 O O . ALA A 1 118 ? 16.204 12.005 -2.125 1.00 82.62 118 ALA A O 1
ATOM 804 N N . ARG A 1 119 ? 15.853 10.954 -4.080 1.00 78.00 119 ARG A N 1
ATOM 805 C CA . ARG A 1 119 ? 14.604 10.309 -3.664 1.00 78.00 119 ARG A CA 1
ATOM 806 C C . ARG A 1 119 ? 14.822 9.479 -2.406 1.00 78.00 119 ARG A C 1
ATOM 808 O O . ARG A 1 119 ? 14.082 9.657 -1.446 1.00 78.00 119 ARG A O 1
ATOM 815 N N . MET A 1 120 ? 15.825 8.607 -2.386 1.00 77.25 120 MET A N 1
ATOM 816 C CA . MET A 1 120 ? 16.102 7.724 -1.247 1.00 77.25 120 MET A CA 1
ATOM 817 C C . MET A 1 120 ? 16.367 8.500 0.055 1.00 77.25 120 MET A C 1
ATOM 819 O O . MET A 1 120 ? 15.890 8.090 1.111 1.00 77.25 120 MET A O 1
ATOM 823 N N . LEU A 1 121 ? 17.049 9.647 -0.025 1.00 77.56 121 LEU A N 1
ATOM 824 C CA . LEU A 1 121 ? 17.308 10.529 1.122 1.00 77.56 121 LEU A CA 1
ATOM 825 C C . LEU A 1 121 ? 16.061 11.311 1.564 1.00 77.56 121 LEU A C 1
ATOM 827 O O . LEU A 1 121 ? 15.816 11.484 2.755 1.00 77.56 121 LEU A O 1
ATOM 831 N N . LEU A 1 122 ? 15.250 11.770 0.608 1.00 71.62 122 LEU A N 1
ATOM 832 C CA . LEU A 1 122 ? 14.062 12.591 0.864 1.00 71.62 122 LEU A CA 1
ATOM 833 C C . LEU A 1 122 ? 12.825 11.774 1.275 1.00 71.62 122 LEU A C 1
ATOM 835 O O . LEU A 1 122 ? 11.873 12.346 1.802 1.00 71.62 122 LEU A O 1
ATOM 839 N N . SER A 1 123 ? 12.835 10.450 1.087 1.00 62.53 123 SER A N 1
ATOM 840 C CA . SER A 1 123 ? 11.695 9.546 1.345 1.00 62.53 123 SER A CA 1
ATOM 841 C C . SER A 1 123 ? 11.343 9.340 2.835 1.00 62.53 123 SER A C 1
ATOM 843 O O . SER A 1 123 ? 10.555 8.459 3.154 1.00 62.53 123 SER A O 1
ATOM 845 N N . HIS A 1 124 ? 11.894 10.127 3.767 1.00 47.78 124 HIS A N 1
ATOM 846 C CA . HIS A 1 124 ? 11.780 9.914 5.222 1.00 47.78 124 HIS A CA 1
ATOM 847 C C . HIS A 1 124 ? 10.683 10.717 5.947 1.00 47.78 124 HIS A C 1
ATOM 849 O O . HIS A 1 124 ? 10.774 10.937 7.155 1.00 47.78 124 HIS A O 1
ATOM 855 N N . ARG A 1 125 ? 9.626 11.170 5.261 1.00 47.62 125 ARG A N 1
ATOM 856 C CA . ARG A 1 125 ? 8.526 11.901 5.922 1.00 47.62 125 ARG A CA 1
ATOM 857 C C . ARG A 1 125 ? 7.149 11.444 5.428 1.00 47.62 125 ARG A C 1
ATOM 859 O O . ARG A 1 125 ? 6.804 11.772 4.294 1.00 47.62 125 ARG A O 1
ATOM 866 N N . PRO A 1 126 ? 6.345 10.746 6.252 1.00 39.47 126 PRO A N 1
ATOM 867 C CA . PRO A 1 126 ? 4.932 10.560 5.958 1.00 39.47 126 PRO A CA 1
ATOM 868 C C . PRO A 1 126 ? 4.229 11.912 6.133 1.00 39.47 126 PRO A C 1
ATOM 870 O O . PRO A 1 126 ? 4.330 12.542 7.186 1.00 39.47 126 PRO A O 1
ATOM 873 N N . SER A 1 127 ? 3.571 12.400 5.081 1.00 40.41 127 SER A N 1
ATOM 874 C CA . SER A 1 127 ? 2.680 13.556 5.182 1.00 40.41 127 SER A CA 1
ATOM 875 C C . SER A 1 127 ? 1.268 13.064 5.463 1.00 40.41 127 SER A C 1
ATOM 877 O O . SER A 1 127 ? 0.746 12.209 4.756 1.00 40.41 127 SER A O 1
ATOM 879 N N . THR A 1 128 ? 0.676 13.616 6.515 1.00 37.69 128 THR A N 1
ATOM 880 C CA . THR A 1 128 ? -0.632 13.277 7.081 1.00 37.69 128 THR A CA 1
ATOM 881 C C . THR A 1 128 ? -1.785 14.103 6.498 1.00 37.69 128 THR A C 1
ATOM 883 O O . THR A 1 128 ? -2.858 14.145 7.089 1.00 37.69 128 THR A O 1
ATOM 886 N N . SER A 1 129 ? -1.601 14.781 5.358 1.00 41.56 129 SER A N 1
ATOM 887 C CA . SER A 1 129 ? -2.658 15.600 4.748 1.00 41.56 129 SER A CA 1
ATOM 888 C C . SER A 1 129 ? -2.817 15.312 3.255 1.00 41.56 129 SER A C 1
ATOM 890 O O . SER A 1 129 ? -1.976 15.721 2.450 1.00 41.56 129 SER A O 1
ATOM 892 N N . ASP A 1 130 ? -3.928 14.683 2.871 1.00 43.06 130 ASP A N 1
ATOM 893 C CA . ASP A 1 130 ? -4.287 14.393 1.474 1.00 43.06 130 ASP A CA 1
ATOM 894 C C . ASP A 1 130 ? -4.937 15.627 0.799 1.00 43.06 130 ASP A C 1
ATOM 896 O O . ASP A 1 130 ? -6.004 15.578 0.192 1.00 43.06 130 ASP A O 1
ATOM 900 N N . GLY A 1 131 ? -4.289 16.789 0.939 1.00 46.47 131 GLY A N 1
ATOM 901 C CA . GLY A 1 131 ? -4.687 18.048 0.310 1.00 46.47 131 GLY A CA 1
ATOM 902 C C . GLY A 1 131 ? -3.763 18.394 -0.854 1.00 46.47 131 GLY A C 1
ATOM 903 O O . GLY A 1 131 ? -2.664 18.913 -0.652 1.00 46.47 131 GLY A O 1
ATOM 904 N N . THR A 1 132 ? -4.190 18.145 -2.094 1.00 52.00 132 THR A N 1
ATOM 905 C CA . THR A 1 132 ? -3.436 18.549 -3.291 1.00 52.00 132 THR A CA 1
ATOM 906 C C . THR A 1 132 ? -3.377 20.077 -3.411 1.00 52.00 132 THR A C 1
ATOM 908 O O . THR A 1 132 ? -4.305 20.694 -3.927 1.00 52.00 132 THR A O 1
ATOM 911 N N . ARG A 1 133 ? -2.259 20.695 -3.009 1.00 57.41 133 ARG A N 1
ATOM 912 C CA . ARG A 1 133 ? -1.867 22.061 -3.421 1.00 57.41 133 ARG A CA 1
ATOM 913 C C . ARG A 1 133 ? -0.976 22.032 -4.670 1.00 57.41 133 ARG A C 1
ATOM 915 O O . ARG A 1 133 ? 0.021 22.744 -4.753 1.00 57.41 133 ARG A O 1
ATOM 922 N N . ALA A 1 134 ? -1.308 21.175 -5.632 1.00 61.56 134 ALA A N 1
ATOM 923 C CA . ALA A 1 134 ? -0.548 21.078 -6.868 1.00 61.56 134 ALA A CA 1
ATOM 924 C C . ALA A 1 134 ? -0.847 22.290 -7.753 1.00 61.56 134 ALA A C 1
ATOM 926 O O . ALA A 1 134 ? -1.995 22.509 -8.140 1.00 61.56 134 ALA A O 1
ATOM 927 N N . SER A 1 135 ? 0.178 23.083 -8.069 1.00 75.50 135 SER A N 1
ATOM 928 C CA . SER A 1 135 ? 0.036 24.195 -9.006 1.00 75.50 135 SER A CA 1
ATOM 929 C C . SER A 1 135 ? 0.298 23.719 -10.446 1.00 75.50 135 SER A C 1
ATOM 931 O O . SER A 1 135 ? 1.249 22.967 -10.696 1.00 75.50 135 SER A O 1
ATOM 933 N N . PRO A 1 136 ? -0.537 24.136 -11.415 1.00 85.06 136 PRO A N 1
ATOM 934 C CA . PRO A 1 136 ? -0.467 23.643 -12.789 1.00 85.06 136 PRO A CA 1
ATOM 935 C C . PRO A 1 136 ? 0.823 24.071 -13.495 1.00 85.06 136 PRO A C 1
ATOM 937 O O . PRO A 1 136 ? 1.466 23.252 -14.140 1.00 85.06 136 PRO A O 1
ATOM 940 N N . VAL A 1 137 ? 1.253 25.324 -13.318 1.00 90.50 137 VAL A N 1
ATOM 941 C CA . VAL A 1 137 ? 2.407 25.905 -14.028 1.00 90.50 137 VAL A CA 1
ATOM 942 C C . VAL A 1 137 ? 3.719 25.134 -13.803 1.00 90.50 137 VAL A C 1
ATOM 944 O O . VAL A 1 137 ? 4.303 24.691 -14.793 1.00 90.50 137 VAL A O 1
ATOM 947 N N . PRO A 1 138 ? 4.202 24.90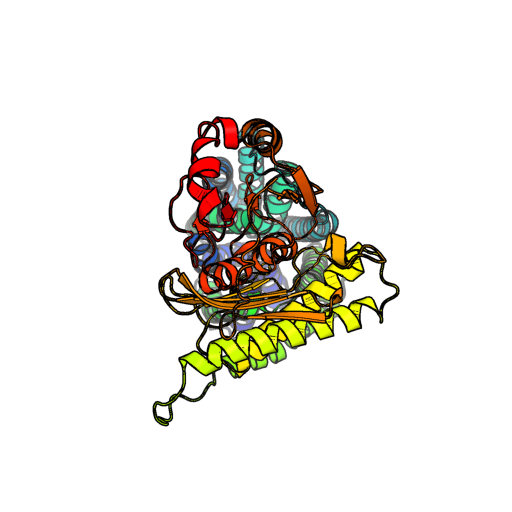2 -12.565 1.00 89.75 138 PRO A N 1
ATOM 948 C CA . PRO A 1 138 ? 5.456 24.172 -12.370 1.00 89.75 138 PRO A CA 1
ATOM 949 C C . PRO A 1 138 ? 5.349 22.700 -12.782 1.00 89.75 138 PRO A C 1
ATOM 951 O O . PRO A 1 138 ? 6.342 22.118 -13.204 1.00 89.75 138 PRO A O 1
ATOM 954 N N . THR A 1 139 ? 4.151 22.110 -12.722 1.00 90.88 139 THR A N 1
ATOM 955 C CA . THR A 1 139 ? 3.914 20.738 -13.192 1.00 90.88 139 THR A CA 1
ATOM 956 C C . THR A 1 139 ? 4.033 20.646 -14.717 1.00 90.88 139 THR A C 1
ATOM 958 O O . THR A 1 139 ? 4.675 19.732 -15.228 1.00 90.88 139 THR A O 1
ATOM 961 N N . VAL A 1 140 ? 3.484 21.619 -15.450 1.00 94.19 140 VAL A N 1
ATOM 962 C CA . VAL A 1 140 ? 3.618 21.710 -16.914 1.00 94.19 140 VAL A CA 1
ATOM 963 C C . VAL A 1 140 ? 5.073 21.960 -17.316 1.00 94.19 140 VAL A C 1
ATOM 965 O O . VAL A 1 140 ? 5.576 21.290 -18.212 1.00 94.19 140 VAL A O 1
ATOM 968 N N . LEU A 1 141 ? 5.781 22.869 -16.634 1.00 93.31 141 LEU A N 1
ATOM 969 C CA . LEU A 1 141 ? 7.200 23.144 -16.903 1.00 93.31 141 LEU A CA 1
ATOM 970 C C . LEU A 1 141 ? 8.086 21.919 -16.650 1.00 93.31 141 LEU A C 1
ATOM 972 O O . LEU A 1 141 ? 8.954 21.607 -17.462 1.00 93.31 141 LEU A O 1
ATOM 976 N N . LEU A 1 142 ? 7.837 21.196 -15.556 1.00 91.75 142 LEU A N 1
ATOM 977 C CA . LEU A 1 142 ? 8.495 19.921 -15.280 1.00 91.75 142 LEU A CA 1
ATOM 978 C C . LEU A 1 142 ? 8.240 18.916 -16.409 1.00 91.75 142 LEU A C 1
ATOM 980 O O . LEU A 1 142 ? 9.180 18.279 -16.882 1.00 91.75 142 LEU A O 1
ATOM 984 N N . GLY A 1 143 ? 6.986 18.812 -16.860 1.00 92.38 143 GLY A N 1
ATOM 985 C CA . GLY A 1 143 ? 6.606 18.006 -18.016 1.00 92.38 143 GLY A CA 1
ATOM 986 C C . GLY A 1 143 ? 7.402 18.386 -19.264 1.00 92.38 143 GLY A C 1
ATOM 987 O O . GLY A 1 143 ? 7.981 17.510 -19.893 1.00 92.38 143 GLY A O 1
ATOM 988 N N . ALA A 1 144 ? 7.503 19.677 -19.586 1.00 94.81 144 ALA A N 1
ATOM 989 C CA . ALA A 1 144 ? 8.232 20.180 -20.752 1.00 94.81 144 ALA A CA 1
ATOM 990 C C . ALA A 1 144 ? 9.721 19.802 -20.737 1.00 94.81 144 ALA A C 1
ATOM 992 O O . ALA A 1 144 ? 10.231 19.251 -21.715 1.00 94.81 144 ALA A O 1
ATOM 993 N N . VAL A 1 145 ? 10.409 20.023 -19.612 1.00 91.94 145 VAL A N 1
ATOM 994 C CA . VAL A 1 145 ? 11.826 19.649 -19.449 1.00 91.94 145 VAL A CA 1
ATOM 995 C C . VAL A 1 145 ? 12.005 18.139 -19.582 1.00 91.94 145 VAL A C 1
ATOM 997 O O . VAL A 1 145 ? 12.861 17.680 -20.336 1.00 91.94 145 VAL A O 1
ATOM 1000 N N . ALA A 1 146 ? 11.171 17.359 -18.893 1.00 89.38 146 ALA A N 1
ATOM 1001 C CA . ALA A 1 146 ? 11.221 15.906 -18.970 1.00 89.38 146 ALA A CA 1
ATOM 1002 C C . ALA A 1 146 ? 10.931 15.389 -20.386 1.00 89.38 146 ALA A C 1
ATOM 1004 O O . ALA A 1 146 ? 11.597 14.466 -20.845 1.00 89.38 146 ALA A O 1
ATOM 1005 N N . GLY A 1 147 ? 9.976 16.002 -21.087 1.00 92.62 147 GLY A N 1
ATOM 1006 C CA . GLY A 1 147 ? 9.631 15.676 -22.464 1.00 92.62 147 GLY A CA 1
ATOM 1007 C C . GLY A 1 147 ? 10.801 15.888 -23.412 1.00 92.62 147 GLY A C 1
ATOM 1008 O O . GLY A 1 147 ? 11.150 14.979 -24.159 1.00 92.62 147 GLY A O 1
ATOM 1009 N N . LEU A 1 148 ? 11.459 17.047 -23.323 1.00 91.69 148 LEU A N 1
ATOM 1010 C CA . LEU A 1 148 ? 12.627 17.361 -24.145 1.00 91.69 148 LEU A CA 1
ATOM 1011 C C . LEU A 1 148 ? 13.776 16.375 -23.895 1.00 91.69 148 LEU A C 1
ATOM 1013 O O . LEU A 1 148 ? 14.332 15.848 -24.854 1.00 91.69 148 LEU A O 1
ATOM 1017 N N . VAL A 1 149 ? 14.091 16.086 -22.626 1.00 89.56 149 VAL A N 1
ATOM 1018 C CA . VAL A 1 149 ? 15.151 15.134 -22.247 1.00 89.56 149 VAL A CA 1
ATOM 1019 C C . VAL A 1 149 ? 14.829 13.723 -22.739 1.00 89.56 149 VAL A C 1
ATOM 1021 O O . VAL A 1 149 ? 15.679 13.086 -23.354 1.00 89.56 149 VAL A O 1
ATOM 1024 N N . VAL A 1 150 ? 13.610 13.224 -22.516 1.00 89.75 150 VAL A N 1
ATOM 1025 C CA . VAL A 1 150 ? 13.206 11.878 -22.963 1.00 89.75 150 VAL A CA 1
ATOM 1026 C C . VAL A 1 150 ? 13.203 11.785 -24.488 1.00 89.75 150 VAL A C 1
ATOM 1028 O O . VAL A 1 150 ? 13.658 10.785 -25.036 1.00 89.75 150 VAL A O 1
ATOM 1031 N N . GLY A 1 151 ? 12.714 12.817 -25.179 1.00 89.38 151 GLY A N 1
ATOM 1032 C CA . GLY A 1 151 ? 12.684 12.867 -26.640 1.00 89.38 151 GLY A CA 1
ATOM 1033 C C . GLY A 1 151 ? 14.076 12.818 -27.270 1.00 89.38 151 GLY A C 1
ATOM 1034 O O . GLY A 1 151 ? 14.252 12.135 -28.278 1.00 89.38 151 GLY A O 1
ATOM 1035 N N . THR A 1 152 ? 15.064 13.487 -26.666 1.00 88.88 152 THR A N 1
ATOM 1036 C CA . THR A 1 152 ? 16.442 13.506 -27.181 1.00 88.88 152 THR A CA 1
ATOM 1037 C C . THR A 1 152 ? 17.281 12.308 -26.744 1.00 88.88 152 THR A C 1
ATOM 1039 O O . THR A 1 152 ? 18.118 11.853 -27.516 1.00 88.88 152 THR A O 1
ATOM 1042 N N . THR A 1 153 ? 17.084 11.788 -25.528 1.00 87.31 153 THR A N 1
ATOM 1043 C CA . THR A 1 153 ? 18.022 10.826 -24.910 1.00 87.31 153 THR A CA 1
ATOM 1044 C C . THR A 1 153 ? 17.459 9.431 -24.648 1.00 87.31 153 THR A C 1
ATOM 1046 O O . THR A 1 153 ? 18.219 8.548 -24.262 1.00 87.31 153 THR A O 1
ATOM 1049 N N . SER A 1 154 ? 16.147 9.206 -24.793 1.00 86.12 154 SER A N 1
ATOM 1050 C CA . SER A 1 154 ? 15.438 7.992 -24.329 1.00 86.12 154 SER A CA 1
ATOM 1051 C C . SER A 1 154 ? 15.540 7.702 -22.818 1.00 86.12 154 SER A C 1
ATOM 1053 O O . SER A 1 154 ? 14.903 6.780 -22.300 1.00 86.12 154 SER A O 1
ATOM 1055 N N . VAL A 1 155 ? 16.294 8.500 -22.052 1.00 81.44 155 VAL A N 1
ATOM 1056 C CA . VAL A 1 155 ? 16.466 8.298 -20.611 1.00 81.44 155 VAL A CA 1
ATOM 1057 C C . VAL A 1 155 ? 15.139 8.577 -19.919 1.00 81.44 155 VAL A C 1
ATOM 1059 O O . VAL A 1 155 ? 14.635 9.698 -19.924 1.00 81.44 155 VAL A O 1
ATOM 1062 N N . GLY A 1 156 ? 14.552 7.536 -19.325 1.00 70.00 156 GLY A N 1
ATOM 1063 C CA . GLY A 1 156 ? 13.237 7.611 -18.699 1.00 70.00 156 GLY A CA 1
ATOM 1064 C C . GLY A 1 156 ? 13.159 8.704 -17.628 1.00 70.00 156 GLY A C 1
ATOM 1065 O O . GLY A 1 156 ? 13.918 8.696 -16.663 1.00 70.00 156 GLY A O 1
ATOM 1066 N N . SER A 1 157 ? 12.174 9.596 -17.747 1.00 67.62 157 SER A N 1
ATOM 1067 C CA . SER A 1 157 ? 11.958 10.746 -16.853 1.00 67.62 157 SER A CA 1
ATOM 1068 C C . SER A 1 157 ? 11.593 10.400 -15.405 1.00 67.62 157 SER A C 1
ATOM 1070 O O . SER A 1 157 ? 11.402 11.307 -14.594 1.00 67.62 157 SER A O 1
ATOM 1072 N N . GLY A 1 158 ? 11.446 9.115 -15.073 1.00 68.81 158 GLY A N 1
ATOM 1073 C CA . GLY A 1 158 ? 10.663 8.714 -13.913 1.00 68.81 158 GLY A CA 1
ATOM 1074 C C . GLY A 1 158 ? 11.250 9.106 -12.569 1.00 68.81 158 GLY A C 1
ATOM 1075 O O . GLY A 1 158 ? 10.559 9.670 -11.724 1.00 68.81 158 GLY A O 1
ATOM 1076 N N . SER A 1 159 ? 12.557 8.931 -12.387 1.00 71.31 159 SER A N 1
ATOM 1077 C CA . SER A 1 159 ? 13.248 9.379 -11.171 1.00 71.31 159 SER A CA 1
ATOM 1078 C C . SER A 1 159 ? 13.191 10.899 -11.003 1.00 71.31 159 SER A C 1
ATOM 1080 O O . SER A 1 159 ? 13.006 11.392 -9.891 1.00 71.31 159 SER A O 1
ATOM 1082 N N . ILE A 1 160 ? 13.296 11.639 -12.110 1.00 77.12 160 ILE A N 1
ATOM 1083 C CA . ILE A 1 160 ? 13.342 13.104 -12.121 1.00 77.12 160 ILE A CA 1
ATOM 1084 C C . ILE A 1 160 ? 11.964 13.674 -11.780 1.00 77.12 160 ILE A C 1
ATOM 1086 O O . ILE A 1 160 ? 11.833 14.467 -10.847 1.00 77.12 160 ILE A O 1
ATOM 1090 N N . ILE A 1 161 ? 10.921 13.233 -12.488 1.00 83.25 161 ILE A N 1
ATOM 1091 C CA . ILE A 1 161 ? 9.549 13.698 -12.272 1.00 83.25 161 ILE A CA 1
ATOM 1092 C C . ILE A 1 161 ? 9.085 13.348 -10.864 1.00 83.25 161 ILE A C 1
ATOM 1094 O O . ILE A 1 161 ? 8.525 14.206 -10.190 1.00 83.25 161 ILE A O 1
ATOM 1098 N N . ILE A 1 162 ? 9.365 12.137 -10.375 1.00 80.56 162 ILE A N 1
ATOM 1099 C CA . ILE A 1 162 ? 8.964 11.724 -9.025 1.00 80.56 162 ILE A CA 1
ATOM 1100 C C . ILE A 1 162 ? 9.597 12.618 -7.952 1.00 80.56 162 ILE A C 1
ATOM 1102 O O . ILE A 1 162 ? 8.892 13.047 -7.040 1.00 80.56 162 ILE A O 1
ATOM 1106 N N . VAL A 1 163 ? 10.896 12.924 -8.043 1.00 78.62 163 VAL A N 1
ATOM 1107 C CA . VAL A 1 163 ? 11.572 13.787 -7.056 1.00 78.62 163 VAL A CA 1
ATOM 1108 C C . VAL A 1 163 ? 11.030 15.204 -7.102 1.00 78.62 163 VAL A C 1
ATOM 1110 O O . VAL A 1 163 ? 10.716 15.772 -6.058 1.00 78.62 163 VAL A O 1
ATOM 1113 N N . VAL A 1 164 ? 10.890 15.782 -8.293 1.00 82.50 164 VAL A N 1
ATOM 1114 C CA . VAL A 1 164 ? 10.403 17.159 -8.406 1.00 82.50 164 VAL A CA 1
ATOM 1115 C C . VAL A 1 164 ? 8.936 17.242 -7.986 1.00 82.50 164 VAL A C 1
ATOM 1117 O O . VAL A 1 164 ? 8.573 18.158 -7.255 1.00 82.50 164 VAL A O 1
ATOM 1120 N N . LEU A 1 165 ? 8.098 16.261 -8.332 1.00 80.31 165 LEU A N 1
ATOM 1121 C CA . LEU A 1 165 ? 6.726 16.184 -7.829 1.00 80.31 165 LEU A CA 1
ATOM 1122 C C . LEU A 1 165 ? 6.676 16.023 -6.312 1.00 80.31 165 LEU A C 1
ATOM 1124 O O . LEU A 1 165 ? 5.810 16.634 -5.703 1.00 80.31 165 LEU A O 1
ATOM 1128 N N . LEU A 1 166 ? 7.586 15.266 -5.696 1.00 77.19 166 LEU A N 1
ATOM 1129 C CA . LEU A 1 166 ? 7.678 15.148 -4.238 1.00 77.19 166 LEU A CA 1
ATOM 1130 C C . LEU A 1 166 ? 8.039 16.490 -3.581 1.00 77.19 166 LEU A C 1
ATOM 1132 O O . LEU A 1 166 ? 7.504 16.832 -2.526 1.00 77.19 166 LEU A O 1
ATOM 1136 N N . LEU A 1 167 ? 8.913 17.278 -4.212 1.00 77.62 167 LEU A N 1
ATOM 1137 C CA . LEU A 1 167 ? 9.278 18.616 -3.737 1.00 77.62 167 LEU A CA 1
ATOM 1138 C C . LEU A 1 167 ? 8.145 19.635 -3.929 1.00 77.62 167 LEU A C 1
ATOM 1140 O O . LEU A 1 167 ? 7.909 20.455 -3.041 1.00 77.62 167 LEU A O 1
ATOM 1144 N N . LEU A 1 168 ? 7.439 19.570 -5.061 1.00 77.06 168 LEU A N 1
ATOM 1145 C CA . LEU A 1 168 ? 6.312 20.447 -5.390 1.00 77.06 168 LEU A CA 1
ATOM 1146 C C . LEU A 1 168 ? 5.028 20.065 -4.636 1.00 77.06 168 LEU A C 1
ATOM 1148 O O . LEU A 1 168 ? 4.215 20.933 -4.332 1.00 77.06 168 LEU A O 1
ATOM 1152 N N . ASN A 1 169 ? 4.847 18.780 -4.319 1.00 72.25 169 ASN A N 1
ATOM 1153 C CA . ASN A 1 169 ? 3.631 18.204 -3.748 1.00 72.25 169 ASN A CA 1
ATOM 1154 C C . ASN A 1 169 ? 3.967 17.290 -2.567 1.00 72.25 169 ASN A C 1
ATOM 1156 O O . ASN A 1 169 ? 4.008 16.065 -2.682 1.00 72.25 169 ASN A O 1
ATOM 1160 N N . ARG A 1 170 ? 4.138 17.898 -1.392 1.00 66.00 170 ARG A N 1
ATOM 1161 C CA . ARG A 1 170 ? 4.495 17.182 -0.159 1.00 66.00 170 ARG A CA 1
ATOM 1162 C C . ARG A 1 170 ? 3.421 16.227 0.384 1.00 66.00 170 ARG A C 1
ATOM 1164 O O . ARG A 1 170 ? 3.721 15.502 1.320 1.00 66.00 170 ARG A O 1
ATOM 1171 N N . GLY A 1 171 ? 2.213 16.218 -0.185 1.00 61.16 171 GLY A N 1
ATOM 1172 C CA . GLY A 1 171 ? 1.089 15.380 0.259 1.00 61.16 171 GLY A CA 1
ATOM 1173 C C . GLY A 1 171 ? 0.871 14.089 -0.541 1.00 61.16 171 GLY A C 1
ATOM 1174 O O . GLY A 1 171 ? -0.085 13.375 -0.276 1.00 61.16 171 GLY A O 1
ATOM 1175 N N . LEU A 1 172 ? 1.698 13.782 -1.549 1.00 66.12 172 LEU A N 1
ATOM 1176 C CA . LEU A 1 172 ? 1.497 12.589 -2.381 1.00 66.12 172 LEU A CA 1
ATOM 1177 C C . LEU A 1 172 ? 2.195 11.363 -1.799 1.00 66.12 172 LEU A C 1
ATOM 1179 O O . LEU A 1 172 ? 3.404 11.381 -1.568 1.00 66.12 172 LEU A O 1
ATOM 1183 N N . SER A 1 173 ? 1.452 10.264 -1.650 1.00 68.62 173 SER A N 1
ATOM 1184 C CA . SER A 1 173 ? 2.041 8.977 -1.280 1.00 68.62 173 SER A CA 1
ATOM 1185 C C . SER A 1 173 ? 3.035 8.491 -2.343 1.00 68.62 173 SER A C 1
ATOM 1187 O O . SER A 1 173 ? 2.879 8.747 -3.543 1.00 68.62 173 SER A O 1
ATOM 1189 N N . SER A 1 174 ? 4.061 7.744 -1.922 1.00 68.56 174 SER A N 1
ATOM 1190 C CA . SER A 1 174 ? 5.090 7.223 -2.835 1.00 68.56 174 SER A CA 1
ATOM 1191 C C . SER A 1 174 ? 4.507 6.344 -3.948 1.00 68.56 174 SER A C 1
ATOM 1193 O O . SER A 1 174 ? 4.995 6.391 -5.076 1.00 68.56 174 SER A O 1
ATOM 1195 N N . ALA A 1 175 ? 3.427 5.609 -3.666 1.00 67.56 175 ALA A N 1
ATOM 1196 C CA . ALA A 1 175 ? 2.706 4.819 -4.661 1.00 67.56 175 ALA A CA 1
ATOM 1197 C C . ALA A 1 175 ? 1.992 5.697 -5.704 1.00 67.56 175 ALA A C 1
ATOM 1199 O O . ALA A 1 175 ? 2.051 5.396 -6.897 1.00 67.56 175 ALA A O 1
ATOM 1200 N N . ARG A 1 176 ? 1.366 6.809 -5.282 1.00 77.50 176 ARG A N 1
ATOM 1201 C CA . ARG A 1 176 ? 0.706 7.755 -6.197 1.00 77.50 176 ARG A CA 1
ATOM 1202 C C . ARG A 1 176 ? 1.701 8.501 -7.081 1.00 77.50 176 ARG A C 1
ATOM 1204 O O . ARG A 1 176 ? 1.407 8.730 -8.253 1.00 77.50 176 ARG A O 1
ATOM 1211 N N . LEU A 1 177 ? 2.880 8.840 -6.557 1.00 77.50 177 LEU A N 1
ATOM 1212 C CA . LEU A 1 177 ? 3.967 9.437 -7.341 1.00 77.50 177 LEU A CA 1
ATOM 1213 C C . LEU A 1 177 ? 4.462 8.487 -8.439 1.00 77.50 177 LEU A C 1
ATOM 1215 O O . LEU A 1 177 ? 4.533 8.885 -9.600 1.00 77.50 177 LEU A O 1
ATOM 1219 N N . VAL A 1 178 ? 4.748 7.229 -8.084 1.00 77.25 178 VAL A N 1
ATOM 1220 C CA . VAL A 1 178 ? 5.207 6.205 -9.040 1.00 77.25 178 VAL A CA 1
ATOM 1221 C C . VAL A 1 178 ? 4.140 5.917 -10.093 1.00 77.25 178 VAL A C 1
ATOM 1223 O O . VAL A 1 178 ? 4.444 5.928 -11.281 1.00 77.25 178 VAL A O 1
ATOM 1226 N N . GLY A 1 179 ? 2.883 5.717 -9.683 1.00 77.38 179 GLY A N 1
ATOM 1227 C CA . GLY A 1 179 ? 1.792 5.442 -10.618 1.00 77.38 179 GLY A CA 1
ATOM 1228 C C . GLY A 1 179 ? 1.510 6.606 -11.572 1.00 77.38 179 GLY A C 1
ATOM 1229 O O . GLY A 1 179 ? 1.306 6.388 -12.764 1.00 77.38 179 GLY A O 1
ATOM 1230 N N . THR A 1 180 ? 1.543 7.846 -11.076 1.00 87.19 180 THR A N 1
ATOM 1231 C CA . THR A 1 180 ? 1.339 9.057 -11.895 1.00 87.19 180 THR A CA 1
ATOM 1232 C C . THR A 1 180 ? 2.449 9.234 -12.932 1.00 87.19 180 THR A C 1
ATOM 1234 O O . THR A 1 180 ? 2.154 9.519 -14.093 1.00 87.19 180 THR A O 1
ATOM 1237 N N . ASP A 1 181 ? 3.710 9.027 -12.546 1.00 86.50 181 ASP A N 1
ATOM 1238 C CA . ASP A 1 181 ? 4.842 9.096 -13.472 1.00 86.50 181 ASP A CA 1
ATOM 1239 C C . ASP A 1 181 ? 4.807 7.984 -14.537 1.00 86.50 181 ASP A C 1
ATOM 1241 O O . ASP A 1 181 ? 4.975 8.248 -15.729 1.00 86.50 181 ASP A O 1
ATOM 1245 N N . LEU A 1 182 ? 4.513 6.747 -14.132 1.00 85.06 182 LEU A N 1
ATOM 1246 C CA . LEU A 1 182 ? 4.405 5.616 -15.053 1.00 85.06 182 LEU A CA 1
ATOM 1247 C C . LEU A 1 182 ? 3.344 5.840 -16.131 1.00 85.06 182 LEU A C 1
ATOM 1249 O O . LEU A 1 182 ? 3.588 5.561 -17.305 1.00 85.06 182 LEU A O 1
ATOM 1253 N N . VAL A 1 183 ? 2.174 6.350 -15.739 1.00 89.94 183 VAL A N 1
ATOM 1254 C CA . VAL A 1 183 ? 1.058 6.570 -16.663 1.00 89.94 183 VAL A CA 1
ATOM 1255 C C . VAL A 1 183 ? 1.338 7.716 -17.628 1.00 89.94 183 VAL A C 1
ATOM 1257 O O . VAL A 1 183 ? 1.098 7.545 -18.819 1.00 89.94 183 VAL A O 1
ATOM 1260 N N . GLN A 1 184 ? 1.879 8.852 -17.171 1.00 91.88 184 GLN A N 1
ATOM 1261 C CA . GLN A 1 184 ? 2.208 9.959 -18.085 1.00 91.88 184 GLN A CA 1
ATOM 1262 C C . GLN A 1 184 ? 3.351 9.597 -19.047 1.00 91.88 184 GLN A C 1
ATOM 1264 O O . GLN A 1 184 ? 3.383 10.073 -20.182 1.00 91.88 184 GLN A O 1
ATOM 1269 N N . ALA A 1 185 ? 4.257 8.703 -18.631 1.00 89.44 185 ALA A N 1
ATOM 1270 C CA . ALA A 1 185 ? 5.363 8.263 -19.468 1.00 89.44 185 ALA A CA 1
ATOM 1271 C C . ALA A 1 185 ? 4.909 7.456 -20.699 1.00 89.44 185 ALA A C 1
ATOM 1273 O O . ALA A 1 185 ? 5.656 7.386 -21.671 1.00 89.44 185 ALA A O 1
ATOM 1274 N N . VAL A 1 186 ? 3.716 6.847 -20.684 1.00 91.44 186 VAL A N 1
ATOM 1275 C CA . VAL A 1 186 ? 3.180 6.089 -21.829 1.00 91.44 186 VAL A CA 1
ATOM 1276 C C . VAL A 1 186 ? 2.939 6.984 -23.053 1.00 91.44 186 VAL A C 1
ATOM 1278 O O . VAL A 1 186 ? 3.587 6.748 -24.074 1.00 91.44 186 VAL A O 1
ATOM 1281 N N . PRO A 1 187 ? 2.068 8.015 -23.001 1.00 94.06 187 PRO A N 1
ATOM 1282 C CA . PRO A 1 187 ? 1.849 8.890 -24.149 1.00 94.06 187 PRO A CA 1
ATOM 1283 C C . PRO A 1 187 ? 3.111 9.684 -24.509 1.00 94.06 187 PRO A C 1
ATOM 1285 O O . PRO A 1 187 ? 3.372 9.893 -25.689 1.00 94.06 187 PRO A O 1
ATOM 1288 N N . LEU A 1 188 ? 3.930 10.059 -23.518 1.00 93.19 188 LEU A N 1
ATOM 1289 C CA . LEU A 1 188 ? 5.223 10.712 -23.730 1.00 93.19 188 LEU A CA 1
ATOM 1290 C C . LEU A 1 188 ? 6.147 9.876 -24.629 1.00 93.19 188 LEU A C 1
ATOM 1292 O O . LEU A 1 188 ? 6.594 10.348 -25.672 1.00 93.19 188 LEU A O 1
ATOM 1296 N N . VAL A 1 189 ? 6.414 8.625 -24.244 1.00 91.62 189 VAL A N 1
ATOM 1297 C CA . VAL A 1 189 ? 7.297 7.745 -25.020 1.00 91.62 189 VAL A CA 1
ATOM 1298 C C . VAL A 1 189 ? 6.690 7.393 -26.370 1.00 91.62 189 VAL A C 1
ATOM 1300 O O . VAL A 1 189 ? 7.431 7.302 -27.342 1.00 91.62 189 VAL A O 1
ATOM 1303 N N . LEU A 1 190 ? 5.367 7.245 -26.462 1.00 93.38 190 LEU A N 1
ATOM 1304 C CA . LEU A 1 190 ? 4.701 7.003 -27.738 1.00 93.38 190 LEU A CA 1
ATOM 1305 C C . LEU A 1 190 ? 4.943 8.152 -28.729 1.00 93.38 190 LEU A C 1
ATOM 1307 O O . LEU A 1 190 ? 5.304 7.897 -29.874 1.00 93.38 190 LEU A O 1
ATOM 1311 N N . VAL A 1 191 ? 4.805 9.406 -28.287 1.00 95.19 191 VAL A N 1
ATOM 1312 C CA . VAL A 1 191 ? 5.083 10.582 -29.129 1.00 95.19 191 VAL A CA 1
ATOM 1313 C C . VAL A 1 191 ? 6.554 10.635 -29.540 1.00 95.19 191 VAL A C 1
ATOM 1315 O O . VAL A 1 191 ? 6.837 10.815 -30.724 1.00 95.19 191 VAL A O 1
ATOM 1318 N N . SER A 1 192 ? 7.489 10.421 -28.609 1.00 92.19 192 SER A N 1
ATOM 1319 C CA . SER A 1 192 ? 8.921 10.376 -28.943 1.00 92.19 192 SER A CA 1
ATOM 1320 C C . SER A 1 192 ? 9.248 9.261 -29.938 1.00 92.19 192 SER A C 1
ATOM 1322 O O . SER A 1 192 ? 9.982 9.489 -30.895 1.00 92.19 192 SER A O 1
ATOM 1324 N N . ALA A 1 193 ? 8.694 8.061 -29.741 1.00 92.38 193 ALA A N 1
ATOM 1325 C CA . ALA A 1 193 ? 8.904 6.916 -30.623 1.00 92.38 193 ALA A CA 1
ATOM 1326 C C . ALA A 1 193 ? 8.389 7.197 -32.040 1.00 92.38 193 ALA A C 1
ATOM 1328 O O . ALA A 1 193 ? 9.078 6.894 -33.009 1.00 92.38 193 ALA A O 1
ATOM 1329 N N . ILE A 1 194 ? 7.214 7.823 -32.167 1.00 92.94 194 ILE A N 1
ATOM 1330 C CA . ILE A 1 194 ? 6.672 8.260 -33.459 1.00 92.94 194 ILE A CA 1
ATOM 1331 C C . ILE A 1 194 ? 7.613 9.272 -34.128 1.00 92.94 194 ILE A C 1
ATOM 1333 O O . ILE A 1 194 ? 7.914 9.121 -35.309 1.00 92.94 194 ILE A O 1
ATOM 1337 N N . GLY A 1 195 ? 8.118 10.266 -33.391 1.00 90.50 195 GLY A N 1
ATOM 1338 C CA . GLY A 1 195 ? 9.057 11.255 -33.934 1.00 90.50 195 GLY A CA 1
ATOM 1339 C C . GLY A 1 195 ? 10.348 10.628 -34.472 1.00 90.50 195 GLY A C 1
ATOM 1340 O O . GLY A 1 195 ? 10.767 10.940 -35.584 1.00 90.50 195 GLY A O 1
ATOM 1341 N N . HIS A 1 196 ? 10.924 9.672 -33.740 1.00 89.50 196 HIS A N 1
ATOM 1342 C CA . HIS A 1 196 ? 12.109 8.920 -34.179 1.00 89.50 196 HIS A CA 1
ATOM 1343 C C . HIS A 1 196 ? 11.829 7.961 -35.346 1.00 89.50 196 HIS A C 1
ATOM 1345 O O . HIS A 1 196 ? 12.682 7.783 -36.213 1.00 89.50 196 HIS A O 1
ATOM 1351 N N . LEU A 1 197 ? 10.629 7.375 -35.423 1.00 88.44 197 LEU A N 1
ATOM 1352 C CA . LEU A 1 197 ? 10.212 6.579 -36.585 1.00 88.44 197 LEU A CA 1
ATOM 1353 C C . LEU A 1 197 ? 10.132 7.434 -37.857 1.00 88.44 197 LEU A C 1
ATOM 1355 O O . LEU A 1 197 ? 10.515 6.959 -38.923 1.00 88.44 197 LEU A O 1
ATOM 1359 N N . PHE A 1 198 ? 9.674 8.686 -37.751 1.00 86.38 198 PHE A N 1
ATOM 1360 C CA . PHE A 1 198 ? 9.667 9.627 -38.875 1.00 86.38 198 PHE A CA 1
ATOM 1361 C C . PHE A 1 198 ? 11.065 10.123 -39.261 1.00 86.38 198 PHE A C 1
ATOM 1363 O O . PHE A 1 198 ? 11.284 10.411 -40.436 1.00 86.38 198 PHE A O 1
ATOM 1370 N N . ALA A 1 199 ? 12.000 10.204 -38.310 1.00 81.62 199 ALA A N 1
ATOM 1371 C CA . ALA A 1 199 ? 13.395 10.554 -38.587 1.00 81.62 199 ALA A CA 1
ATOM 1372 C C . ALA A 1 199 ? 14.132 9.467 -39.400 1.00 81.62 199 ALA A C 1
ATOM 1374 O O . ALA A 1 199 ? 15.009 9.789 -40.194 1.00 81.62 199 ALA A O 1
ATOM 1375 N N . GLY A 1 200 ? 13.711 8.199 -39.282 1.00 74.25 200 GLY A N 1
ATOM 1376 C CA . GLY A 1 200 ? 14.210 7.086 -40.102 1.00 74.25 200 GLY A CA 1
ATOM 1377 C C . GLY A 1 200 ? 15.350 6.271 -39.480 1.00 74.25 200 GLY A C 1
ATOM 1378 O O . GLY A 1 200 ? 15.820 5.322 -40.102 1.00 74.25 200 GLY A O 1
ATOM 1379 N N . ASP A 1 201 ? 15.750 6.568 -38.242 1.00 74.94 201 ASP A N 1
ATOM 1380 C CA . ASP A 1 201 ? 16.919 5.966 -37.576 1.00 74.94 201 ASP A CA 1
ATOM 1381 C C . ASP A 1 201 ? 16.606 4.693 -36.765 1.00 74.94 201 ASP A C 1
ATOM 1383 O O . ASP A 1 201 ? 17.393 4.260 -35.919 1.00 74.94 201 ASP A O 1
ATOM 1387 N N . VAL A 1 202 ? 15.424 4.095 -36.952 1.00 83.44 202 VAL A N 1
ATOM 1388 C CA . VAL A 1 202 ? 14.963 2.946 -36.154 1.00 83.44 202 VAL A CA 1
ATOM 1389 C C . VAL A 1 202 ? 15.359 1.626 -36.809 1.00 83.44 202 VAL A C 1
ATOM 1391 O O . VAL A 1 202 ? 14.879 1.262 -37.884 1.00 83.44 202 VAL A O 1
ATOM 1394 N N . HIS A 1 203 ? 16.147 0.821 -36.097 1.00 86.75 203 HIS A N 1
ATOM 1395 C CA . HIS A 1 203 ? 16.515 -0.520 -36.546 1.00 86.75 203 HIS A CA 1
ATOM 1396 C C . HIS A 1 203 ? 15.510 -1.565 -36.051 1.00 86.75 203 HIS A C 1
ATOM 1398 O O . HIS A 1 203 ? 15.619 -2.090 -34.943 1.00 86.75 203 HIS A O 1
ATOM 1404 N N . ILE A 1 204 ? 14.559 -1.947 -36.908 1.00 87.50 204 ILE A N 1
ATOM 1405 C CA . ILE A 1 204 ? 13.496 -2.917 -36.572 1.00 87.50 204 ILE A CA 1
ATOM 1406 C C . ILE A 1 204 ? 14.049 -4.261 -36.069 1.00 87.50 204 ILE A C 1
ATOM 1408 O O . ILE A 1 204 ? 13.484 -4.858 -35.154 1.00 87.50 204 ILE A O 1
ATOM 1412 N N . GLY A 1 205 ? 15.182 -4.728 -36.606 1.00 89.50 205 GLY A N 1
ATOM 1413 C CA . GLY A 1 205 ? 15.836 -5.955 -36.131 1.00 89.50 205 GLY A CA 1
ATOM 1414 C C . GLY A 1 205 ? 16.345 -5.861 -34.686 1.00 89.50 205 GLY A C 1
ATOM 1415 O O . GLY A 1 205 ? 16.268 -6.840 -33.935 1.00 89.50 205 GLY A O 1
ATOM 1416 N N . LEU A 1 206 ? 16.816 -4.677 -34.282 1.00 89.00 206 LEU A N 1
ATOM 1417 C CA . LEU A 1 206 ? 17.270 -4.394 -32.923 1.00 89.00 206 LEU A CA 1
ATOM 1418 C C . LEU A 1 206 ? 16.076 -4.279 -31.970 1.00 89.00 206 LEU A C 1
ATOM 1420 O O . LEU A 1 206 ? 16.059 -4.942 -30.936 1.00 89.00 206 LEU A O 1
ATOM 1424 N N . VAL A 1 207 ? 15.038 -3.536 -32.371 1.00 91.12 207 VAL A N 1
ATOM 1425 C CA . VAL A 1 207 ? 13.766 -3.419 -31.635 1.00 91.12 207 VAL A CA 1
ATOM 1426 C C . VAL A 1 207 ? 13.138 -4.792 -31.402 1.00 91.12 207 VAL A C 1
ATOM 1428 O O . VAL A 1 207 ? 12.770 -5.119 -30.277 1.00 91.12 207 VAL A O 1
ATOM 1431 N N . GLY A 1 208 ? 13.052 -5.627 -32.440 1.00 92.00 208 GLY A N 1
ATOM 1432 C CA . GLY A 1 208 ? 12.508 -6.979 -32.327 1.00 92.00 208 GLY A CA 1
ATOM 1433 C C . GLY A 1 208 ? 13.303 -7.839 -31.344 1.00 92.00 208 GLY A C 1
ATOM 1434 O O . GLY A 1 208 ? 12.713 -8.503 -30.495 1.00 92.00 208 GLY A O 1
ATOM 1435 N N . SER A 1 209 ? 14.637 -7.777 -31.403 1.00 92.00 209 SER A N 1
ATOM 1436 C CA . SER A 1 209 ? 15.500 -8.511 -30.468 1.00 92.00 209 SER A CA 1
ATOM 1437 C C . SER A 1 209 ? 15.319 -8.006 -29.028 1.00 92.00 209 SER A C 1
ATOM 1439 O O . SER A 1 209 ? 15.115 -8.817 -28.127 1.00 92.00 209 SER A O 1
ATOM 1441 N N . LEU A 1 210 ? 15.267 -6.687 -28.809 1.00 90.56 210 LEU A N 1
ATOM 1442 C CA . LEU A 1 210 ? 14.981 -6.096 -27.497 1.00 90.56 210 LEU A CA 1
ATOM 1443 C C . LEU A 1 210 ? 13.634 -6.563 -26.943 1.00 90.56 210 LEU A C 1
ATOM 1445 O O . LEU A 1 210 ? 13.586 -7.037 -25.813 1.00 90.56 210 LEU A O 1
ATOM 1449 N N . LEU A 1 211 ? 12.562 -6.488 -27.737 1.00 91.88 211 LEU A N 1
ATOM 1450 C CA . LEU A 1 211 ? 11.210 -6.870 -27.315 1.00 91.88 211 LEU A CA 1
ATOM 1451 C C . LEU A 1 211 ? 11.094 -8.352 -26.962 1.00 91.88 211 LEU A C 1
ATOM 1453 O O . LEU A 1 211 ? 10.408 -8.698 -26.000 1.00 91.88 211 LEU A O 1
ATOM 1457 N N . THR A 1 212 ? 11.781 -9.228 -27.700 1.00 93.06 212 THR A N 1
ATOM 1458 C CA . THR A 1 212 ? 11.749 -10.673 -27.420 1.00 93.06 212 THR A CA 1
ATOM 1459 C C . THR A 1 212 ? 12.292 -11.015 -26.035 1.00 93.06 212 THR A C 1
ATOM 1461 O O . THR A 1 212 ? 11.782 -11.932 -25.398 1.00 93.06 212 THR A O 1
ATOM 1464 N N . GLY A 1 213 ? 13.267 -10.252 -25.536 1.00 90.44 213 GLY A N 1
ATOM 1465 C CA . GLY A 1 213 ? 13.727 -10.366 -24.156 1.00 90.44 213 GLY A CA 1
ATOM 1466 C C . GLY A 1 213 ? 12.903 -9.538 -23.177 1.00 90.44 213 GLY A C 1
ATOM 1467 O O . GLY A 1 213 ? 12.561 -9.998 -22.089 1.00 90.44 213 GLY A O 1
ATOM 1468 N N . SER A 1 214 ? 12.557 -8.310 -23.545 1.00 89.56 214 SER A N 1
ATOM 1469 C CA . SER A 1 214 ? 12.020 -7.347 -22.596 1.00 89.56 214 SER A CA 1
ATOM 1470 C C . SER A 1 214 ? 10.564 -7.579 -22.232 1.00 89.56 214 SER A C 1
ATOM 1472 O O . SER A 1 214 ? 10.207 -7.365 -21.079 1.00 89.56 214 SER A O 1
ATOM 1474 N N . ILE A 1 215 ? 9.735 -8.103 -23.137 1.00 89.81 215 ILE A N 1
ATOM 1475 C CA . ILE A 1 215 ? 8.352 -8.490 -22.820 1.00 89.81 215 ILE A CA 1
ATOM 1476 C C . ILE A 1 215 ? 8.311 -9.560 -21.714 1.00 89.81 215 ILE A C 1
ATOM 1478 O O . ILE A 1 215 ? 7.686 -9.301 -20.680 1.00 89.81 215 ILE A O 1
ATOM 1482 N N . PRO A 1 216 ? 8.977 -10.730 -21.847 1.00 89.19 216 PRO A N 1
ATOM 1483 C CA . PRO A 1 216 ? 9.009 -11.699 -20.755 1.00 89.19 216 PRO A CA 1
ATOM 1484 C C . PRO A 1 216 ? 9.712 -11.132 -19.517 1.00 89.19 216 PRO A C 1
ATOM 1486 O O . PRO A 1 216 ? 9.264 -11.401 -18.406 1.00 89.19 216 PRO A O 1
ATOM 1489 N N . GLY A 1 217 ? 10.735 -10.287 -19.687 1.00 88.00 217 GLY A N 1
ATOM 1490 C CA . GLY A 1 217 ? 11.387 -9.578 -18.585 1.00 88.00 217 GLY A CA 1
ATOM 1491 C C . GLY A 1 217 ? 10.417 -8.733 -17.760 1.00 88.00 217 GLY A C 1
ATOM 1492 O O . GLY A 1 217 ? 10.359 -8.899 -16.546 1.00 88.00 217 GLY A O 1
ATOM 1493 N N . VAL A 1 218 ? 9.610 -7.880 -18.398 1.00 85.00 218 VAL A N 1
ATOM 1494 C CA . VAL A 1 218 ? 8.610 -7.028 -17.726 1.00 85.00 218 VAL A CA 1
ATOM 1495 C C . VAL A 1 218 ? 7.582 -7.873 -16.993 1.00 85.00 218 VAL A C 1
ATOM 1497 O O . VAL A 1 218 ? 7.276 -7.593 -15.835 1.00 85.00 218 VAL A O 1
ATOM 1500 N N . LEU A 1 219 ? 7.074 -8.925 -17.637 1.00 84.12 219 LEU A N 1
ATOM 1501 C CA . LEU A 1 219 ? 6.097 -9.822 -17.026 1.00 84.12 219 LEU A CA 1
ATOM 1502 C C . LEU A 1 219 ? 6.681 -10.486 -15.777 1.00 84.12 219 LEU A C 1
ATOM 1504 O O . LEU A 1 219 ? 6.102 -10.379 -14.699 1.00 84.12 219 LEU A O 1
ATOM 1508 N N . VAL A 1 220 ? 7.865 -11.088 -15.887 1.00 82.69 220 VAL A N 1
ATOM 1509 C CA . VAL A 1 220 ? 8.556 -11.727 -14.760 1.00 82.69 220 VAL A CA 1
ATOM 1510 C C . VAL A 1 220 ? 8.885 -10.717 -13.657 1.00 82.69 220 VAL A C 1
ATOM 1512 O O . VAL A 1 220 ? 8.619 -10.981 -12.486 1.00 82.69 220 VAL A O 1
ATOM 1515 N N . GLY A 1 221 ? 9.405 -9.544 -14.019 1.00 79.69 221 GLY A N 1
ATOM 1516 C CA . GLY A 1 221 ? 9.755 -8.476 -13.085 1.00 79.69 221 GLY A CA 1
ATOM 1517 C C . GLY A 1 221 ? 8.542 -7.969 -12.312 1.00 79.69 221 GLY A C 1
ATOM 1518 O O . GLY A 1 221 ? 8.614 -7.796 -11.098 1.00 79.69 221 GLY A O 1
ATOM 1519 N N . SER A 1 222 ? 7.402 -7.816 -12.991 1.00 75.50 222 SER A N 1
ATOM 1520 C CA . SER A 1 222 ? 6.146 -7.399 -12.362 1.00 75.50 222 SER A CA 1
ATOM 1521 C C . SER A 1 222 ? 5.637 -8.427 -11.347 1.00 75.50 222 SER A C 1
ATOM 1523 O O . SER A 1 222 ? 5.155 -8.041 -10.283 1.00 75.50 222 SER A O 1
ATOM 1525 N N . LEU A 1 223 ? 5.820 -9.726 -11.615 1.00 72.62 223 LEU A N 1
ATOM 1526 C CA . LEU A 1 223 ? 5.416 -10.808 -10.711 1.00 72.62 223 LEU A CA 1
ATOM 1527 C C . LEU A 1 223 ? 6.252 -10.852 -9.429 1.00 72.62 223 LEU A C 1
ATOM 1529 O O . LEU A 1 223 ? 5.715 -11.147 -8.365 1.00 72.62 223 LEU A O 1
ATOM 1533 N N . ILE A 1 224 ? 7.554 -10.571 -9.516 1.00 75.75 224 ILE A N 1
ATOM 1534 C CA . ILE A 1 224 ? 8.448 -10.602 -8.348 1.00 75.75 224 ILE A CA 1
ATOM 1535 C C . ILE A 1 224 ? 8.540 -9.256 -7.622 1.00 75.75 224 ILE A C 1
ATOM 1537 O O . ILE A 1 224 ? 9.046 -9.224 -6.505 1.00 75.75 224 ILE A O 1
ATOM 1541 N N . SER A 1 225 ? 8.034 -8.167 -8.214 1.00 72.56 225 SER A N 1
ATOM 1542 C CA . SER A 1 225 ? 8.125 -6.798 -7.680 1.00 72.56 225 SER A CA 1
ATOM 1543 C C . SER A 1 225 ? 7.699 -6.666 -6.211 1.00 72.56 225 SER A C 1
ATOM 1545 O O . SER A 1 225 ? 8.331 -5.930 -5.463 1.00 72.56 225 SER A O 1
ATOM 1547 N N . ALA A 1 226 ? 6.690 -7.429 -5.771 1.00 65.50 226 ALA A N 1
ATOM 1548 C CA . ALA A 1 226 ? 6.193 -7.413 -4.393 1.00 65.50 226 ALA A CA 1
ATOM 1549 C C . ALA A 1 226 ? 7.166 -8.016 -3.362 1.00 65.50 226 ALA A C 1
ATOM 1551 O O . ALA A 1 226 ? 7.090 -7.681 -2.187 1.00 65.50 226 ALA A O 1
ATOM 1552 N N . LYS A 1 227 ? 8.077 -8.901 -3.786 1.00 66.62 227 LYS A N 1
ATOM 1553 C CA . LYS A 1 227 ? 9.037 -9.598 -2.908 1.00 66.62 227 LYS A CA 1
ATOM 1554 C C . LYS A 1 227 ? 10.427 -8.960 -2.915 1.00 66.62 227 LYS A C 1
ATOM 1556 O O . LYS A 1 227 ? 11.326 -9.423 -2.219 1.00 66.62 227 LYS A O 1
ATOM 1561 N N . VAL A 1 228 ? 10.640 -7.954 -3.760 1.00 67.38 228 VAL A N 1
ATOM 1562 C CA . VAL A 1 228 ? 11.958 -7.367 -3.982 1.00 67.38 228 VAL A CA 1
ATOM 1563 C C . VAL A 1 228 ? 12.156 -6.184 -3.027 1.00 67.38 228 VAL A C 1
ATOM 1565 O O . VAL A 1 228 ? 11.409 -5.209 -3.113 1.00 67.38 228 VAL A O 1
ATOM 1568 N N . PRO A 1 229 ? 13.171 -6.212 -2.144 1.00 68.69 229 PRO A N 1
ATOM 1569 C CA . PRO A 1 229 ? 13.432 -5.099 -1.240 1.00 68.69 229 PRO A CA 1
ATOM 1570 C C . PRO A 1 229 ? 13.824 -3.827 -2.012 1.00 68.69 229 PRO A C 1
ATOM 1572 O O . PRO A 1 229 ? 14.754 -3.819 -2.822 1.00 68.69 229 PRO A O 1
ATOM 1575 N N . ASP A 1 230 ? 13.122 -2.726 -1.727 1.00 69.81 230 ASP A N 1
ATOM 1576 C CA . ASP A 1 230 ? 13.184 -1.477 -2.502 1.00 69.81 230 ASP A CA 1
ATOM 1577 C C . ASP A 1 230 ? 14.561 -0.782 -2.431 1.00 69.81 230 ASP A C 1
ATOM 1579 O O . ASP A 1 230 ? 15.096 -0.325 -3.442 1.00 69.81 230 ASP A O 1
ATOM 1583 N N . ARG A 1 231 ? 15.184 -0.733 -1.244 1.00 78.19 231 ARG A N 1
ATOM 1584 C CA . ARG A 1 231 ? 16.491 -0.076 -1.028 1.00 78.19 231 ARG A CA 1
ATOM 1585 C C . ARG A 1 231 ? 17.652 -0.715 -1.807 1.00 78.19 231 ARG A C 1
ATOM 1587 O O . ARG A 1 231 ? 18.307 0.015 -2.552 1.00 78.19 231 ARG A O 1
ATOM 1594 N N . PRO A 1 232 ? 17.947 -2.023 -1.678 1.00 78.88 232 PRO A N 1
ATOM 1595 C CA . PRO A 1 232 ? 19.094 -2.622 -2.360 1.00 78.88 232 PRO A CA 1
ATOM 1596 C C . PRO A 1 232 ? 18.967 -2.562 -3.885 1.00 78.88 232 PRO A C 1
ATOM 1598 O O . PRO A 1 232 ? 19.953 -2.275 -4.557 1.00 78.88 232 PRO A O 1
ATOM 1601 N N . VAL A 1 233 ? 17.765 -2.731 -4.447 1.00 77.00 233 VAL A N 1
ATOM 1602 C CA . VAL A 1 233 ? 17.574 -2.613 -5.901 1.00 77.00 233 VAL A CA 1
ATOM 1603 C C . VAL A 1 233 ? 17.833 -1.197 -6.395 1.00 77.00 233 VAL A C 1
ATOM 1605 O O . VAL A 1 233 ? 18.520 -1.023 -7.399 1.00 77.00 233 VAL A O 1
ATOM 1608 N N . ARG A 1 234 ? 17.372 -0.168 -5.677 1.00 78.38 234 ARG A N 1
ATOM 1609 C CA . ARG A 1 234 ? 17.683 1.225 -6.033 1.00 78.38 234 ARG A CA 1
ATOM 1610 C C . ARG A 1 234 ? 19.161 1.560 -5.892 1.00 78.38 234 ARG A C 1
ATOM 1612 O O . ARG A 1 234 ? 19.661 2.324 -6.707 1.00 78.38 234 ARG A O 1
ATOM 1619 N N . LEU A 1 235 ? 19.853 1.008 -4.894 1.00 83.31 235 LEU A N 1
ATOM 1620 C CA . LEU A 1 235 ? 21.299 1.192 -4.731 1.00 83.31 235 LEU A CA 1
ATOM 1621 C C . LEU A 1 235 ? 22.076 0.555 -5.886 1.00 83.31 235 LEU A C 1
ATOM 1623 O O . LEU A 1 235 ? 22.949 1.205 -6.456 1.00 83.31 235 LEU A O 1
ATOM 1627 N N . LEU A 1 236 ? 21.727 -0.676 -6.270 1.00 82.75 236 LEU A N 1
ATOM 1628 C CA . LEU A 1 236 ? 22.338 -1.362 -7.412 1.00 82.75 236 LEU A CA 1
ATOM 1629 C C . LEU A 1 236 ? 22.070 -0.610 -8.721 1.00 82.75 236 LEU A C 1
ATOM 1631 O O . LEU A 1 236 ? 23.002 -0.347 -9.477 1.00 82.75 236 LEU A O 1
ATOM 1635 N N . LEU A 1 237 ? 20.822 -0.195 -8.955 1.00 80.88 237 LEU A N 1
ATOM 1636 C CA . LEU A 1 237 ? 20.447 0.598 -10.126 1.00 80.88 237 LEU A CA 1
ATOM 1637 C C . LEU A 1 237 ? 21.133 1.962 -10.149 1.00 80.88 237 LEU A C 1
ATOM 1639 O O . LEU A 1 237 ? 21.664 2.354 -11.180 1.00 80.88 237 LEU A O 1
ATOM 1643 N N . GLY A 1 238 ? 21.161 2.675 -9.025 1.00 84.25 238 GLY A N 1
ATOM 1644 C CA . GLY A 1 238 ? 21.853 3.955 -8.902 1.00 84.25 238 GLY A CA 1
ATOM 1645 C C . GLY A 1 238 ? 23.344 3.816 -9.182 1.00 84.25 238 GLY A C 1
ATOM 1646 O O . GLY A 1 238 ? 23.888 4.601 -9.952 1.00 84.25 238 GLY A O 1
ATOM 1647 N N . GLY A 1 239 ? 23.983 2.774 -8.643 1.00 85.50 239 GLY A N 1
ATOM 1648 C CA . GLY A 1 239 ? 25.368 2.429 -8.955 1.00 85.50 239 GLY A CA 1
ATOM 1649 C C . GLY A 1 239 ? 25.581 2.177 -10.448 1.00 85.50 239 GLY A C 1
ATOM 1650 O O . GLY A 1 239 ? 26.474 2.777 -11.037 1.00 85.50 239 GLY A O 1
ATOM 1651 N N . MET A 1 240 ? 24.725 1.367 -11.080 1.00 83.50 240 MET A N 1
ATOM 1652 C CA . MET A 1 240 ? 24.802 1.087 -12.519 1.00 83.50 240 MET A CA 1
ATOM 1653 C C . MET A 1 240 ? 24.602 2.337 -13.379 1.00 83.50 240 MET A C 1
ATOM 1655 O O . MET A 1 240 ? 25.298 2.507 -14.375 1.00 83.50 240 MET A O 1
ATOM 1659 N N . LEU A 1 241 ? 23.670 3.222 -13.018 1.00 86.69 241 LEU A N 1
ATOM 1660 C CA . LEU A 1 241 ? 23.451 4.480 -13.736 1.00 86.69 241 LEU A CA 1
ATOM 1661 C C . LEU A 1 241 ? 24.653 5.421 -13.583 1.00 86.69 241 LEU A C 1
ATOM 1663 O O . LEU A 1 241 ? 25.078 6.026 -14.561 1.00 86.69 241 LEU A O 1
ATOM 1667 N N . VAL A 1 242 ? 25.259 5.506 -12.392 1.00 88.81 242 VAL A N 1
ATOM 1668 C CA . VAL A 1 242 ? 26.489 6.292 -12.196 1.00 88.81 242 VAL A CA 1
ATOM 1669 C C . VAL A 1 242 ? 27.613 5.750 -13.070 1.00 88.81 242 VAL A C 1
ATOM 1671 O O . VAL A 1 242 ? 28.227 6.516 -13.810 1.00 88.81 242 VAL A O 1
ATOM 1674 N N . THR A 1 243 ? 27.876 4.443 -13.026 1.00 87.19 243 THR A N 1
ATOM 1675 C CA . THR A 1 243 ? 28.982 3.864 -13.794 1.00 87.19 243 THR A CA 1
ATOM 1676 C C . THR A 1 243 ? 28.746 3.971 -15.299 1.00 87.19 243 THR A C 1
ATOM 1678 O O . THR A 1 243 ? 29.644 4.397 -16.016 1.00 87.19 243 THR A O 1
ATOM 1681 N N . THR A 1 244 ? 27.542 3.672 -15.793 1.00 86.19 244 THR A N 1
ATOM 1682 C CA . THR A 1 244 ? 27.224 3.785 -17.230 1.00 86.19 244 THR A CA 1
ATOM 1683 C C . THR A 1 244 ? 27.213 5.232 -17.722 1.00 86.19 244 THR A C 1
ATOM 1685 O O . THR A 1 244 ? 27.763 5.501 -18.788 1.00 86.19 244 THR A O 1
ATOM 1688 N N . GLY A 1 245 ? 26.678 6.178 -16.945 1.00 88.62 245 GLY A N 1
ATOM 1689 C CA . GLY A 1 245 ? 26.706 7.603 -17.282 1.00 88.62 245 GLY A CA 1
ATOM 1690 C C . GLY A 1 245 ? 28.133 8.153 -17.362 1.00 88.62 245 GLY A C 1
ATOM 1691 O O . GLY A 1 245 ? 28.486 8.828 -18.326 1.00 88.62 245 GLY A O 1
ATOM 1692 N N . LEU A 1 246 ? 28.989 7.787 -16.404 1.00 89.25 246 LEU A N 1
ATOM 1693 C CA . LEU A 1 246 ? 30.410 8.146 -16.404 1.00 89.25 246 LEU A CA 1
ATOM 1694 C C . LEU A 1 246 ? 31.172 7.520 -17.587 1.00 89.25 246 LEU A C 1
ATOM 1696 O O . LEU A 1 246 ? 31.999 8.194 -18.206 1.00 89.25 246 LEU A O 1
ATOM 1700 N N . MET A 1 247 ? 30.885 6.264 -17.946 1.00 87.19 247 MET A N 1
ATOM 1701 C CA . MET A 1 247 ? 31.471 5.617 -19.131 1.00 87.19 247 MET A CA 1
ATOM 1702 C C . MET A 1 247 ? 31.047 6.316 -20.433 1.00 87.19 247 MET A C 1
ATOM 1704 O O . MET A 1 247 ? 31.845 6.440 -21.363 1.00 87.19 247 MET A O 1
ATOM 1708 N N . MET A 1 248 ? 29.808 6.813 -20.517 1.00 87.50 248 MET A N 1
ATOM 1709 C CA . MET A 1 248 ? 29.353 7.579 -21.682 1.00 87.50 248 MET A CA 1
ATOM 1710 C C . MET A 1 248 ? 30.064 8.931 -21.819 1.00 87.50 248 MET A C 1
ATOM 1712 O O . MET A 1 248 ? 30.317 9.348 -22.946 1.00 87.50 248 MET A O 1
ATOM 1716 N N . LEU A 1 249 ? 30.469 9.550 -20.706 1.00 89.12 249 LEU A N 1
ATOM 1717 C CA . LEU A 1 249 ? 31.281 10.776 -20.675 1.00 89.12 249 LEU A CA 1
ATOM 1718 C C . LEU A 1 249 ? 32.792 10.540 -20.874 1.00 89.12 249 LEU A C 1
ATOM 1720 O O . LEU A 1 249 ? 33.579 11.473 -20.753 1.00 89.12 249 LEU A O 1
ATOM 1724 N N . GLY A 1 250 ? 33.212 9.307 -21.178 1.00 84.56 250 GLY A N 1
ATOM 1725 C CA . GLY A 1 250 ? 34.604 8.994 -21.519 1.00 84.56 250 GLY A CA 1
ATOM 1726 C C . GLY A 1 250 ? 35.529 8.751 -20.326 1.00 84.56 250 GLY A C 1
ATOM 1727 O O . GLY A 1 250 ? 36.742 8.767 -20.498 1.00 84.56 250 GLY A O 1
ATOM 1728 N N . SER A 1 251 ? 34.988 8.523 -19.126 1.00 82.31 251 SER A N 1
ATOM 1729 C CA . SER A 1 251 ? 35.814 8.120 -17.982 1.00 82.31 251 SER A CA 1
ATOM 1730 C C . SER A 1 251 ? 36.166 6.627 -18.015 1.00 82.31 251 SER A C 1
ATOM 1732 O O . SER A 1 251 ? 35.330 5.785 -18.353 1.00 82.31 251 SER A O 1
ATOM 1734 N N . ASP A 1 252 ? 37.377 6.296 -17.564 1.00 73.00 252 ASP A N 1
ATOM 1735 C CA . ASP A 1 252 ? 37.882 4.922 -17.419 1.00 73.00 252 ASP A CA 1
ATOM 1736 C C . ASP A 1 252 ? 37.326 4.214 -16.168 1.00 73.00 252 ASP A C 1
ATOM 1738 O O . ASP A 1 252 ? 38.033 3.493 -15.458 1.00 73.00 252 ASP A O 1
ATOM 1742 N N . VAL A 1 253 ? 36.049 4.429 -15.839 1.00 64.25 253 VAL A N 1
ATOM 1743 C CA . VAL A 1 253 ? 35.394 3.665 -14.772 1.00 64.25 253 VAL A CA 1
ATOM 1744 C C . VAL A 1 253 ? 35.422 2.193 -15.171 1.00 64.25 253 VAL A C 1
ATOM 1746 O O . VAL A 1 253 ? 34.854 1.823 -16.197 1.00 64.25 253 VAL A O 1
ATOM 1749 N N . LEU A 1 254 ? 36.099 1.369 -14.357 1.00 66.25 254 LEU A N 1
ATOM 1750 C CA . LEU A 1 254 ? 36.318 -0.062 -14.581 1.00 66.25 254 LEU A CA 1
ATOM 1751 C C . LEU A 1 254 ? 35.025 -0.724 -15.096 1.00 66.25 254 LEU A C 1
ATOM 1753 O O . LEU A 1 254 ? 34.089 -0.893 -14.310 1.00 66.25 254 LEU A O 1
ATOM 1757 N N . PRO A 1 255 ? 34.967 -1.166 -16.370 1.00 70.69 255 PRO A N 1
ATOM 1758 C CA . PRO A 1 255 ? 33.831 -1.915 -16.916 1.00 70.69 255 PRO A CA 1
ATOM 1759 C C . PRO A 1 255 ? 33.447 -3.122 -16.041 1.00 70.69 255 PRO A C 1
ATOM 1761 O O . PRO A 1 255 ? 32.285 -3.525 -15.991 1.00 70.69 255 PRO A O 1
ATOM 1764 N N . GLY A 1 256 ? 34.416 -3.641 -15.275 1.00 69.56 256 GLY A N 1
ATOM 1765 C CA . GLY A 1 256 ? 34.226 -4.668 -14.254 1.00 69.56 256 GLY A CA 1
ATOM 1766 C C . GLY A 1 256 ? 33.290 -4.283 -13.100 1.00 69.56 256 GLY A C 1
ATOM 1767 O O . GLY A 1 256 ? 32.615 -5.162 -12.578 1.00 69.56 256 GLY A O 1
ATOM 1768 N N . VAL A 1 257 ? 33.178 -3.003 -12.720 1.00 76.88 257 VAL A N 1
ATOM 1769 C CA . VAL A 1 257 ? 32.240 -2.547 -11.673 1.00 76.88 257 VAL A CA 1
ATOM 1770 C C . VAL A 1 257 ? 30.805 -2.595 -12.189 1.00 76.88 257 VAL A C 1
ATOM 1772 O O . VAL A 1 257 ? 29.941 -3.174 -11.534 1.00 76.88 257 VAL A O 1
ATOM 1775 N N . SER A 1 258 ? 30.553 -2.063 -13.390 1.00 72.44 258 SER A N 1
ATOM 1776 C CA . SER A 1 258 ? 29.242 -2.149 -14.050 1.00 72.44 258 SER A CA 1
ATOM 1777 C C . SER A 1 258 ? 28.819 -3.606 -14.255 1.00 72.44 258 SER A C 1
ATOM 1779 O O . SER A 1 258 ? 27.689 -3.973 -13.937 1.00 72.44 258 SER A O 1
ATOM 1781 N N . ALA A 1 259 ? 29.741 -4.454 -14.723 1.00 72.19 259 ALA A N 1
ATOM 1782 C CA . ALA A 1 259 ? 29.504 -5.886 -14.890 1.00 72.19 259 ALA A CA 1
ATOM 1783 C C . ALA A 1 259 ? 29.255 -6.597 -13.547 1.00 72.19 259 ALA A C 1
ATOM 1785 O O . ALA A 1 259 ? 28.342 -7.413 -13.446 1.00 72.19 259 ALA A O 1
ATOM 1786 N N . GLY A 1 260 ? 30.009 -6.260 -12.497 1.00 75.31 260 GLY A N 1
ATOM 1787 C CA . GLY A 1 260 ? 29.828 -6.811 -11.153 1.00 75.31 260 GLY A CA 1
ATOM 1788 C C . GLY A 1 260 ? 28.470 -6.457 -10.547 1.00 75.31 260 GLY A C 1
ATOM 1789 O O . GLY A 1 260 ? 27.774 -7.338 -10.046 1.00 75.31 260 GLY A O 1
ATOM 1790 N N . LEU A 1 261 ? 28.041 -5.196 -10.659 1.00 79.50 261 LEU A N 1
ATOM 1791 C CA . LEU A 1 261 ? 26.715 -4.753 -10.212 1.00 79.50 261 LEU A CA 1
ATOM 1792 C C . LEU A 1 261 ? 25.589 -5.476 -10.964 1.00 79.50 261 LEU A C 1
ATOM 1794 O O . LEU A 1 261 ? 24.605 -5.885 -10.350 1.00 79.50 261 LEU A O 1
ATOM 1798 N N . LEU A 1 262 ? 25.762 -5.693 -12.269 1.00 73.12 262 LEU A N 1
ATOM 1799 C CA . LEU A 1 262 ? 24.823 -6.430 -13.116 1.00 73.12 262 LEU A CA 1
ATOM 1800 C C . LEU A 1 262 ? 24.707 -7.906 -12.697 1.00 73.12 262 LEU A C 1
ATOM 1802 O O . LEU A 1 262 ? 23.602 -8.442 -12.623 1.00 73.12 262 LEU A O 1
ATOM 1806 N N . VAL A 1 263 ? 25.829 -8.547 -12.356 1.00 77.75 263 VAL A N 1
ATOM 1807 C CA . VAL A 1 263 ? 25.856 -9.924 -11.835 1.00 77.75 263 VAL A CA 1
ATOM 1808 C C . VAL A 1 263 ? 25.171 -10.018 -10.474 1.00 77.75 263 VAL A C 1
ATOM 1810 O O . VAL A 1 263 ? 24.375 -10.931 -10.267 1.00 77.75 263 VAL A O 1
ATOM 1813 N N . VAL A 1 264 ? 25.423 -9.078 -9.559 1.00 77.81 264 VAL A N 1
ATOM 1814 C CA . VAL A 1 264 ? 24.767 -9.045 -8.239 1.00 77.81 264 VAL A CA 1
ATOM 1815 C C . VAL A 1 264 ? 23.257 -8.864 -8.388 1.00 77.81 264 VAL A C 1
ATOM 1817 O O . VAL A 1 264 ? 22.479 -9.592 -7.769 1.00 77.81 264 VAL A O 1
ATOM 1820 N N . LEU A 1 265 ? 22.837 -7.946 -9.259 1.00 73.62 265 LEU A N 1
ATOM 1821 C CA . LEU A 1 265 ? 21.432 -7.700 -9.564 1.00 73.62 265 LEU A CA 1
ATOM 1822 C C . LEU A 1 265 ? 20.745 -8.958 -10.121 1.00 73.62 265 LEU A C 1
ATOM 1824 O O . LEU A 1 265 ? 19.645 -9.290 -9.690 1.00 73.62 265 LEU A O 1
ATOM 1828 N N . PHE A 1 266 ? 21.399 -9.700 -11.020 1.00 70.50 266 PHE A N 1
ATOM 1829 C CA . PHE A 1 266 ? 20.861 -10.943 -11.585 1.00 70.50 266 PHE A CA 1
ATOM 1830 C C . PHE A 1 266 ? 20.878 -12.110 -10.585 1.00 70.50 266 PHE A C 1
ATOM 1832 O O . PHE A 1 266 ? 19.927 -12.889 -10.502 1.00 70.50 266 PHE A O 1
ATOM 1839 N N . GLY A 1 267 ? 21.936 -12.212 -9.779 1.00 70.06 267 GLY A N 1
ATOM 1840 C CA . GLY A 1 267 ? 22.080 -13.220 -8.730 1.00 70.06 267 GLY A CA 1
ATOM 1841 C C . GLY A 1 267 ? 20.994 -13.114 -7.660 1.00 70.06 267 GLY A C 1
ATOM 1842 O O . GLY A 1 267 ? 20.530 -14.139 -7.167 1.00 70.06 267 GLY A O 1
ATOM 1843 N N . ALA A 1 268 ? 20.519 -11.899 -7.369 1.00 68.56 268 ALA A N 1
ATOM 1844 C CA . ALA A 1 268 ? 19.397 -11.663 -6.460 1.00 68.56 268 ALA A CA 1
ATOM 1845 C C . ALA A 1 268 ? 18.043 -12.133 -7.031 1.00 68.56 268 ALA A C 1
ATOM 1847 O O . ALA A 1 268 ? 17.143 -12.499 -6.278 1.00 68.56 268 ALA A O 1
ATOM 1848 N N . VAL A 1 269 ? 17.893 -12.179 -8.358 1.00 66.19 269 VAL A N 1
ATOM 1849 C CA . VAL A 1 269 ? 16.627 -12.502 -9.040 1.00 66.19 269 VAL A CA 1
ATOM 1850 C C . VAL A 1 269 ? 16.341 -14.005 -9.040 1.00 66.19 269 VAL A C 1
ATOM 1852 O O . VAL A 1 269 ? 15.192 -14.416 -8.896 1.00 66.19 269 VAL A O 1
ATOM 1855 N N . ILE A 1 270 ? 17.369 -14.848 -9.154 1.00 68.81 270 ILE A N 1
ATOM 1856 C CA . ILE A 1 270 ? 17.235 -16.316 -9.204 1.00 68.81 270 ILE A CA 1
ATOM 1857 C C . ILE A 1 270 ? 16.550 -16.913 -7.951 1.00 68.81 270 ILE A C 1
ATOM 1859 O O . ILE A 1 270 ? 15.600 -17.687 -8.117 1.00 68.81 270 ILE A O 1
ATOM 1863 N N . PRO A 1 271 ? 16.963 -16.599 -6.706 1.00 66.25 271 PRO A N 1
ATOM 1864 C CA . PRO A 1 271 ? 16.286 -17.108 -5.511 1.00 66.25 271 PRO A CA 1
ATOM 1865 C C . PRO A 1 271 ? 14.867 -16.540 -5.358 1.00 66.25 271 PRO A C 1
ATOM 1867 O O . PRO A 1 271 ? 13.956 -17.279 -4.979 1.00 66.25 271 PRO A O 1
ATOM 1870 N N . LEU A 1 272 ? 14.642 -15.278 -5.742 1.00 67.00 272 LEU A N 1
ATOM 1871 C CA . LEU A 1 272 ? 13.313 -14.655 -5.742 1.00 67.00 272 LEU A CA 1
ATOM 1872 C C . LEU A 1 272 ? 12.357 -15.338 -6.730 1.00 67.00 272 LEU A C 1
ATOM 1874 O O . LEU A 1 272 ? 11.200 -15.588 -6.395 1.00 67.00 272 LEU A O 1
ATOM 1878 N N . LEU A 1 273 ? 12.847 -15.725 -7.913 1.00 61.03 273 LEU A N 1
ATOM 1879 C CA . LEU A 1 273 ? 12.080 -16.500 -8.890 1.00 61.03 273 LEU A CA 1
ATOM 1880 C C . LEU A 1 273 ? 11.743 -17.897 -8.382 1.00 61.03 273 LEU A C 1
ATOM 1882 O O . LEU A 1 273 ? 10.613 -18.346 -8.553 1.00 61.03 273 LEU A O 1
ATOM 1886 N N . ARG A 1 274 ? 12.686 -18.580 -7.724 1.00 65.44 274 ARG A N 1
ATOM 1887 C CA . ARG A 1 274 ? 12.423 -19.899 -7.126 1.00 65.44 274 ARG A CA 1
ATOM 1888 C C . ARG A 1 274 ? 11.338 -19.823 -6.053 1.00 65.44 274 ARG A C 1
ATOM 1890 O O . ARG A 1 274 ? 10.444 -20.659 -6.073 1.00 65.44 274 ARG A O 1
ATOM 1897 N N . SER A 1 275 ? 11.366 -18.795 -5.203 1.00 62.16 275 SER A N 1
ATOM 1898 C CA . SER A 1 275 ? 10.329 -18.534 -4.192 1.00 62.16 275 SER A CA 1
ATOM 1899 C C . SER A 1 275 ? 8.977 -18.127 -4.804 1.00 62.16 275 SER A C 1
ATOM 1901 O O . SER A 1 275 ? 7.920 -18.512 -4.311 1.00 62.16 275 SER A O 1
ATOM 1903 N N . ALA A 1 276 ? 8.969 -17.353 -5.894 1.00 56.59 276 ALA A N 1
ATOM 1904 C CA . ALA A 1 276 ? 7.739 -16.946 -6.584 1.00 56.59 276 ALA A CA 1
ATOM 1905 C C . ALA A 1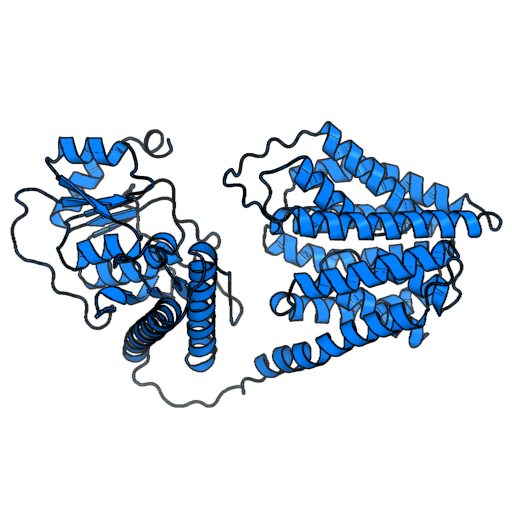 276 ? 7.090 -18.082 -7.399 1.00 56.59 276 ALA A C 1
ATOM 1907 O O . ALA A 1 276 ? 5.870 -18.124 -7.550 1.00 56.59 276 ALA A O 1
ATOM 1908 N N . ILE A 1 277 ? 7.894 -19.011 -7.924 1.00 57.62 277 ILE A N 1
ATOM 1909 C CA . ILE A 1 277 ? 7.420 -20.184 -8.669 1.00 57.62 277 ILE A CA 1
ATOM 1910 C C . ILE A 1 277 ? 7.022 -21.313 -7.709 1.00 57.62 277 ILE A C 1
ATOM 1912 O O . ILE A 1 277 ? 6.035 -22.002 -7.972 1.00 57.62 277 ILE A O 1
ATOM 1916 N N . SER A 1 278 ? 7.719 -21.489 -6.577 1.00 53.44 278 SER A N 1
ATOM 1917 C CA . SER A 1 278 ? 7.338 -22.485 -5.567 1.00 53.44 278 SER A CA 1
ATOM 1918 C C . SER A 1 278 ? 5.987 -22.166 -4.928 1.00 53.44 278 SER A C 1
ATOM 1920 O O . SER A 1 278 ? 5.217 -23.088 -4.688 1.00 53.44 278 SER A O 1
ATOM 1922 N N . SER A 1 279 ? 5.634 -20.883 -4.769 1.00 47.72 279 SER A N 1
ATOM 1923 C CA . SER A 1 279 ? 4.307 -20.471 -4.289 1.00 47.72 279 SER A CA 1
ATOM 1924 C C . SER A 1 279 ? 3.173 -20.688 -5.305 1.00 47.72 279 SER A C 1
ATOM 1926 O O . SER A 1 279 ? 2.012 -20.559 -4.942 1.00 47.72 279 SER A O 1
ATOM 1928 N N . ARG A 1 280 ? 3.475 -21.025 -6.572 1.00 44.56 280 ARG A N 1
ATOM 1929 C CA . ARG A 1 280 ? 2.472 -21.385 -7.600 1.00 44.56 280 ARG A CA 1
ATOM 1930 C C . ARG A 1 280 ? 2.326 -22.892 -7.831 1.00 44.56 280 ARG A C 1
ATOM 1932 O O . ARG A 1 280 ? 1.450 -23.299 -8.588 1.00 44.56 280 ARG A O 1
ATOM 1939 N N . ARG A 1 281 ? 3.146 -23.731 -7.188 1.00 34.56 281 ARG A N 1
ATOM 1940 C CA . ARG A 1 281 ? 2.955 -25.190 -7.147 1.00 34.56 281 ARG A CA 1
ATOM 1941 C C . ARG A 1 281 ? 2.328 -25.597 -5.814 1.00 34.56 281 ARG A C 1
ATOM 1943 O O . ARG A 1 281 ? 2.930 -26.326 -5.035 1.00 34.56 281 ARG A O 1
ATOM 1950 N N . ALA A 1 282 ? 1.095 -25.158 -5.587 1.00 36.31 282 ALA A N 1
ATOM 1951 C CA . ALA A 1 282 ? 0.172 -25.951 -4.787 1.00 36.31 282 ALA A CA 1
ATOM 1952 C C . ALA A 1 282 ? -0.404 -27.052 -5.704 1.00 36.31 282 ALA A C 1
ATOM 1954 O O . ALA A 1 282 ? -0.766 -26.748 -6.847 1.00 36.31 282 ALA A O 1
ATOM 1955 N N . PRO A 1 283 ? -0.446 -28.328 -5.286 1.00 34.53 283 PRO A N 1
ATOM 1956 C CA . PRO A 1 283 ? -1.067 -29.377 -6.081 1.00 34.53 283 PRO A CA 1
ATOM 1957 C C . PRO A 1 283 ? -2.571 -29.120 -6.195 1.00 34.53 283 PRO A C 1
ATOM 1959 O O . PRO A 1 283 ? -3.240 -28.857 -5.197 1.00 34.53 283 PRO A O 1
ATOM 1962 N N . ALA A 1 284 ? -3.102 -29.237 -7.411 1.00 33.38 284 ALA A N 1
ATOM 1963 C CA . ALA A 1 284 ? -4.535 -29.333 -7.629 1.00 33.38 284 ALA A CA 1
ATOM 1964 C C . ALA A 1 284 ? -5.078 -30.592 -6.935 1.00 33.38 284 ALA A C 1
ATOM 1966 O O . ALA A 1 284 ? -4.563 -31.684 -7.160 1.00 33.38 284 ALA A O 1
ATOM 1967 N N . ALA A 1 285 ? -6.109 -30.370 -6.118 1.00 41.69 285 ALA A N 1
ATOM 1968 C CA . ALA A 1 285 ? -7.134 -31.290 -5.638 1.00 41.69 285 ALA A CA 1
ATOM 1969 C C . ALA A 1 285 ? -6.703 -32.707 -5.216 1.00 41.69 285 ALA A C 1
ATOM 1971 O O . ALA A 1 285 ? -6.363 -33.566 -6.027 1.00 41.69 285 ALA A O 1
ATOM 1972 N N . ASN A 1 286 ? -6.960 -33.020 -3.946 1.00 32.75 286 ASN A N 1
ATOM 1973 C CA . ASN A 1 286 ? -7.616 -34.289 -3.676 1.00 32.75 286 ASN A CA 1
ATOM 1974 C C . ASN A 1 286 ? -8.761 -34.080 -2.686 1.00 32.75 286 ASN A C 1
ATOM 1976 O O . ASN A 1 286 ? -8.551 -33.615 -1.566 1.00 32.75 286 ASN A O 1
ATOM 1980 N N . ASP A 1 287 ? -9.955 -34.443 -3.144 1.00 45.28 287 ASP A N 1
ATOM 1981 C CA . ASP A 1 287 ? -11.168 -34.600 -2.357 1.00 45.28 287 ASP A CA 1
ATOM 1982 C C . ASP A 1 287 ? -10.889 -35.389 -1.079 1.00 45.28 287 ASP A C 1
ATOM 1984 O O . ASP A 1 287 ? -10.611 -36.592 -1.123 1.00 45.28 287 ASP A O 1
ATOM 1988 N N . ARG A 1 288 ? -11.063 -34.747 0.079 1.00 34.97 288 ARG A N 1
ATOM 1989 C CA . ARG A 1 288 ? -11.459 -35.444 1.306 1.00 34.97 288 ARG A CA 1
ATOM 1990 C C . ARG A 1 288 ? -12.482 -34.629 2.085 1.00 34.97 288 ARG A C 1
ATOM 1992 O O . ARG A 1 288 ? -12.138 -33.769 2.875 1.00 34.97 288 ARG A O 1
ATOM 1999 N N . LYS A 1 289 ? -13.732 -35.034 1.850 1.00 34.28 289 LYS A N 1
ATOM 2000 C CA . LYS A 1 289 ? -14.824 -35.242 2.812 1.00 34.28 289 LYS A CA 1
ATOM 2001 C C . LYS A 1 289 ? -15.150 -34.087 3.759 1.00 34.28 289 LYS A C 1
ATOM 2003 O O . LYS A 1 289 ? -14.435 -33.806 4.710 1.00 34.28 289 LYS A O 1
ATOM 2008 N N . GLY A 1 290 ? -16.348 -33.549 3.534 1.00 35.62 290 GLY A N 1
ATOM 2009 C CA . GLY A 1 290 ? -17.030 -32.634 4.428 1.00 35.62 290 GLY A CA 1
ATOM 2010 C C . GLY A 1 290 ? -17.152 -33.151 5.862 1.00 35.62 290 GLY A C 1
ATOM 2011 O O . GLY A 1 290 ? -17.460 -34.318 6.113 1.00 35.62 290 GLY A O 1
ATOM 2012 N N . GLY A 1 291 ? -16.924 -32.210 6.772 1.00 34.94 291 GLY A N 1
ATOM 2013 C CA . GLY A 1 291 ? -17.105 -32.298 8.212 1.00 34.94 291 GLY A CA 1
ATOM 2014 C C . GLY A 1 291 ? -16.208 -31.259 8.893 1.00 34.94 291 GLY A C 1
ATOM 2015 O O . GLY A 1 291 ? -15.003 -31.426 8.846 1.00 34.94 291 GLY A O 1
ATOM 2016 N N . SER A 1 292 ? -16.816 -30.223 9.497 1.00 39.84 292 SER A N 1
ATOM 2017 C CA . SER A 1 292 ? -16.242 -29.231 10.446 1.00 39.84 292 SER A CA 1
ATOM 2018 C C . SER A 1 292 ? -15.598 -27.904 9.971 1.00 39.84 292 SER A C 1
ATOM 2020 O O . SER A 1 292 ? -14.886 -27.287 10.757 1.00 39.84 292 SER A O 1
ATOM 2022 N N . GLY A 1 293 ? -15.885 -27.384 8.769 1.00 51.31 293 GLY A N 1
ATOM 2023 C CA . GLY A 1 293 ? -15.248 -26.145 8.261 1.00 51.31 293 GLY A CA 1
ATOM 2024 C C . GLY A 1 293 ? -15.488 -24.843 9.056 1.00 51.31 293 GLY A C 1
ATOM 2025 O O . GLY A 1 293 ? -14.621 -23.981 9.061 1.00 51.31 293 GLY A O 1
ATOM 2026 N N . VAL A 1 294 ? -16.618 -24.697 9.762 1.00 53.53 294 VAL A N 1
ATOM 2027 C CA . VAL A 1 294 ? -16.942 -23.456 10.507 1.00 53.53 294 VAL A CA 1
ATOM 2028 C C . VAL A 1 294 ? -16.258 -23.411 11.881 1.00 53.53 294 VAL A C 1
ATOM 2030 O O . VAL A 1 294 ? -15.703 -22.384 12.253 1.00 53.53 294 VAL A O 1
ATOM 2033 N N . SER A 1 295 ? -16.233 -24.533 12.615 1.00 61.00 295 SER A N 1
ATOM 2034 C CA . SER A 1 295 ? -15.562 -24.621 13.929 1.00 61.00 295 SER A CA 1
ATOM 2035 C C . SER A 1 295 ? -14.058 -24.353 13.819 1.00 61.00 295 SER A C 1
ATOM 2037 O O . SER A 1 295 ? -13.483 -23.697 14.682 1.00 61.00 295 SER A O 1
ATOM 2039 N N . ASP A 1 296 ? -13.434 -24.810 12.728 1.00 87.00 296 ASP A N 1
ATOM 2040 C CA . ASP A 1 296 ? -11.989 -24.674 12.521 1.00 87.00 296 ASP A CA 1
ATOM 2041 C C . ASP A 1 296 ? -11.557 -23.218 12.267 1.00 87.00 296 ASP A C 1
ATOM 2043 O O . ASP A 1 296 ? -10.488 -22.815 12.716 1.00 87.00 296 ASP A O 1
ATOM 2047 N N . ASP A 1 297 ? -12.383 -22.387 11.618 1.00 95.12 297 ASP A N 1
ATOM 2048 C CA . ASP A 1 297 ? -12.034 -20.982 11.347 1.00 95.12 297 ASP A CA 1
ATOM 2049 C C . ASP A 1 297 ? -12.031 -20.118 12.625 1.00 95.12 297 ASP A C 1
ATOM 2051 O O . ASP A 1 297 ? -11.133 -19.292 12.813 1.00 95.12 297 ASP A O 1
ATOM 2055 N N . HIS A 1 298 ? -12.984 -20.336 13.542 1.00 95.62 298 HIS A N 1
ATOM 2056 C CA . HIS A 1 298 ? -12.999 -19.658 14.846 1.00 95.62 298 HIS A CA 1
ATOM 2057 C C . HIS A 1 298 ? -11.782 -20.043 15.693 1.00 95.62 298 HIS A C 1
ATOM 2059 O O . HIS A 1 298 ? -11.114 -19.178 16.266 1.00 95.62 298 HIS A O 1
ATOM 2065 N N . GLU A 1 299 ? -11.475 -21.341 15.755 1.00 95.62 299 GLU A N 1
ATOM 2066 C CA . GLU A 1 299 ? -10.306 -21.845 16.473 1.00 95.62 299 GLU A CA 1
ATOM 2067 C C . GLU A 1 299 ? -9.007 -21.321 15.855 1.00 95.62 299 GLU A C 1
ATOM 2069 O O . GLU A 1 299 ? -8.107 -20.903 16.585 1.00 95.62 299 GLU A O 1
ATOM 2074 N N . LEU 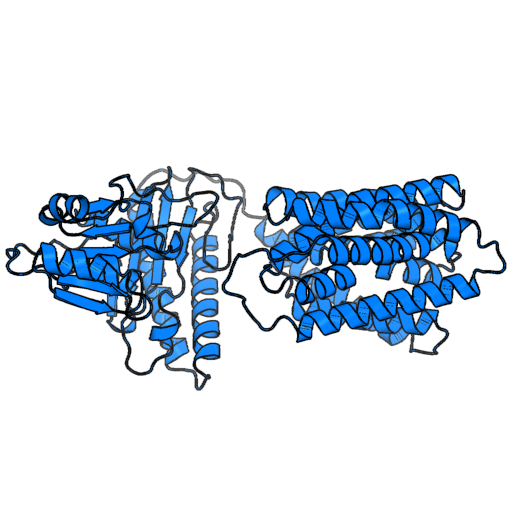A 1 300 ? -8.913 -21.289 14.522 1.00 96.94 300 LEU A N 1
ATOM 2075 C CA . LEU A 1 300 ? -7.767 -20.744 13.805 1.00 96.94 300 LEU A CA 1
ATOM 2076 C C . LEU A 1 300 ? -7.547 -19.268 14.146 1.00 96.94 300 LEU A C 1
ATOM 2078 O O . LEU A 1 300 ? -6.434 -18.905 14.524 1.00 96.94 300 LEU A O 1
ATOM 2082 N N . ALA A 1 301 ? -8.591 -18.436 14.099 1.00 98.06 301 ALA A N 1
ATOM 2083 C CA . ALA A 1 301 ? -8.485 -17.020 14.451 1.00 98.06 301 ALA A CA 1
ATOM 2084 C C . ALA A 1 301 ? -7.908 -16.831 15.867 1.00 98.06 301 ALA A C 1
ATOM 2086 O O . ALA A 1 301 ? -6.953 -16.075 16.056 1.00 98.06 301 ALA A O 1
ATOM 2087 N N . VAL A 1 302 ? -8.423 -17.579 16.852 1.00 97.62 302 VAL A N 1
ATOM 2088 C CA . VAL A 1 302 ? -7.950 -17.538 18.249 1.00 97.62 302 VAL A CA 1
ATOM 2089 C C . VAL A 1 302 ? -6.499 -18.004 18.367 1.00 97.62 302 VAL A C 1
ATOM 2091 O O . VAL A 1 302 ? -5.697 -17.357 19.048 1.00 97.62 302 VAL A O 1
ATOM 2094 N N . ARG A 1 303 ? -6.128 -19.109 17.703 1.00 97.69 303 ARG A N 1
ATOM 2095 C CA . ARG A 1 303 ? -4.745 -19.616 17.701 1.00 97.69 303 ARG A CA 1
ATOM 2096 C C . ARG A 1 303 ? -3.778 -18.588 17.116 1.00 97.69 303 ARG A C 1
ATOM 2098 O O . ARG A 1 303 ? -2.714 -18.375 17.695 1.00 97.69 303 ARG A O 1
ATOM 2105 N N . LEU A 1 304 ? -4.132 -17.958 15.997 1.00 98.38 304 LEU A N 1
ATOM 2106 C CA . LEU A 1 304 ? -3.286 -16.975 15.321 1.00 98.38 304 LEU A CA 1
ATOM 2107 C C . LEU A 1 304 ? -3.131 -15.692 16.135 1.00 98.38 304 LEU A C 1
ATOM 2109 O O . LEU A 1 304 ? -1.999 -15.261 16.347 1.00 98.38 304 LEU A O 1
ATOM 2113 N N . ALA A 1 305 ? -4.226 -15.142 16.669 1.00 98.31 305 ALA A N 1
ATOM 2114 C CA . ALA A 1 305 ? -4.176 -13.960 17.528 1.00 98.31 305 ALA A CA 1
ATOM 2115 C C . ALA A 1 305 ? -3.291 -14.203 18.765 1.00 98.31 305 ALA A C 1
ATOM 2117 O O . ALA A 1 305 ? -2.440 -13.377 19.096 1.00 98.31 305 ALA A O 1
ATOM 2118 N N . ARG A 1 306 ? -3.413 -15.378 19.405 1.00 98.19 306 ARG A N 1
ATOM 2119 C CA . ARG A 1 306 ? -2.565 -15.769 20.544 1.00 98.19 306 ARG A CA 1
ATOM 2120 C C . ARG A 1 306 ? -1.088 -15.877 20.160 1.00 98.19 306 ARG A C 1
ATOM 2122 O O . ARG A 1 306 ? -0.240 -15.350 20.873 1.00 98.19 306 ARG A O 1
ATOM 2129 N N . ARG A 1 307 ? -0.774 -16.553 19.049 1.00 98.06 307 ARG A N 1
ATOM 2130 C CA . ARG A 1 307 ? 0.612 -16.748 18.583 1.00 98.06 307 ARG A CA 1
ATOM 2131 C C . ARG A 1 307 ? 1.283 -15.428 18.205 1.00 98.06 307 ARG A C 1
ATOM 2133 O O . ARG A 1 307 ? 2.421 -15.199 18.598 1.00 98.06 307 ARG A O 1
ATOM 2140 N N . ALA A 1 308 ? 0.583 -14.558 17.482 1.00 98.25 308 ALA A N 1
ATOM 2141 C CA . ALA A 1 308 ? 1.074 -13.222 17.155 1.00 98.25 308 ALA A CA 1
ATOM 2142 C C . ALA A 1 308 ? 1.261 -12.367 18.418 1.00 98.25 308 ALA A C 1
ATOM 2144 O O . ALA A 1 308 ? 2.295 -11.724 18.576 1.00 98.25 308 ALA A O 1
ATOM 2145 N N . GLY A 1 309 ? 0.331 -12.443 19.375 1.00 97.62 309 GLY A N 1
ATOM 2146 C CA . GLY A 1 309 ? 0.464 -11.770 20.665 1.00 97.62 309 GLY A CA 1
ATOM 2147 C C . GLY A 1 309 ? 1.696 -12.211 21.462 1.00 97.62 309 GLY A C 1
ATOM 2148 O O . GLY A 1 309 ? 2.437 -11.370 21.965 1.00 97.62 309 GLY A O 1
ATOM 2149 N N . GLN A 1 310 ? 1.962 -13.518 21.529 1.00 97.38 310 GLN A N 1
ATOM 2150 C CA . GLN A 1 310 ? 3.178 -14.061 22.151 1.00 97.38 310 GLN A CA 1
ATOM 2151 C C . GLN A 1 310 ? 4.441 -13.569 21.440 1.00 97.38 310 GLN A C 1
ATOM 2153 O O . GLN A 1 310 ? 5.383 -13.128 22.093 1.00 97.38 310 GLN A O 1
ATOM 2158 N N . ARG A 1 311 ? 4.432 -13.559 20.102 1.00 97.44 311 ARG A N 1
ATOM 2159 C CA . ARG A 1 311 ? 5.548 -13.045 19.304 1.00 97.44 311 ARG A CA 1
ATOM 2160 C C . ARG A 1 311 ? 5.836 -11.569 19.592 1.00 97.44 311 ARG A C 1
ATOM 2162 O O . ARG A 1 311 ? 6.999 -11.188 19.692 1.00 97.44 311 ARG A O 1
ATOM 2169 N N . LEU A 1 312 ? 4.802 -10.747 19.762 1.00 97.25 312 LEU A N 1
ATOM 2170 C CA . LEU A 1 312 ? 4.951 -9.338 20.135 1.00 97.25 312 LEU A CA 1
ATOM 2171 C C . LEU A 1 312 ? 5.566 -9.168 21.527 1.00 97.25 312 LEU A C 1
ATOM 2173 O O . LEU A 1 312 ? 6.432 -8.313 21.702 1.00 97.25 312 LEU A O 1
ATOM 2177 N N . LEU A 1 313 ? 5.164 -9.988 22.504 1.00 95.25 313 LEU A N 1
ATOM 2178 C CA . LEU A 1 313 ? 5.765 -9.977 23.843 1.00 95.25 313 LEU A CA 1
ATOM 2179 C C . LEU A 1 313 ? 7.258 -10.330 23.791 1.00 95.25 313 LEU A C 1
ATOM 2181 O O . LEU A 1 313 ? 8.062 -9.606 24.368 1.00 95.25 313 LEU A O 1
ATOM 2185 N N . GLU A 1 314 ? 7.644 -11.357 23.027 1.00 94.06 314 GLU A N 1
ATOM 2186 C CA . GLU A 1 314 ? 9.055 -11.724 22.827 1.00 94.06 314 GLU A CA 1
ATOM 2187 C C . GLU A 1 314 ? 9.878 -10.581 22.216 1.00 94.06 314 GLU A C 1
ATOM 2189 O O . GLU A 1 314 ? 11.008 -10.332 22.634 1.00 94.06 314 GLU A O 1
ATOM 2194 N N . VAL A 1 315 ? 9.326 -9.879 21.218 1.00 93.56 315 VAL A N 1
ATOM 2195 C CA . VAL A 1 315 ? 9.990 -8.720 20.599 1.00 93.56 315 VAL A CA 1
ATOM 2196 C C . VAL A 1 315 ? 10.129 -7.576 21.604 1.00 93.56 315 VAL A C 1
ATOM 2198 O O . VAL A 1 315 ? 11.177 -6.935 21.657 1.00 93.56 315 VAL A O 1
ATOM 2201 N N . ARG A 1 316 ? 9.100 -7.337 22.422 1.00 90.81 316 ARG A N 1
ATOM 2202 C CA . ARG A 1 316 ? 9.089 -6.275 23.433 1.00 90.81 316 ARG A CA 1
ATOM 2203 C C . ARG A 1 316 ? 10.079 -6.535 24.568 1.00 90.81 316 ARG A C 1
ATOM 2205 O O . ARG A 1 316 ? 10.769 -5.608 24.971 1.00 90.81 316 ARG A O 1
ATOM 2212 N N . GLU A 1 317 ? 10.161 -7.767 25.068 1.00 87.56 317 GLU A N 1
ATOM 2213 C CA . GLU A 1 317 ? 11.075 -8.155 26.154 1.00 87.56 317 GLU A CA 1
ATOM 2214 C C . GLU A 1 317 ? 12.527 -8.314 25.685 1.00 87.56 317 GLU A C 1
ATOM 2216 O O . GLU A 1 317 ? 13.457 -8.034 26.439 1.00 87.56 317 GLU A O 1
ATOM 2221 N N . GLY A 1 318 ? 12.735 -8.764 24.446 1.00 76.44 318 GLY A N 1
ATOM 2222 C CA . GLY A 1 318 ? 14.053 -9.103 23.911 1.00 76.44 318 GLY A CA 1
ATOM 2223 C C . GLY A 1 318 ? 14.804 -7.958 23.231 1.00 76.44 318 GLY A C 1
ATOM 2224 O O . GLY A 1 318 ? 15.820 -8.224 22.585 1.00 76.44 318 GLY A O 1
ATOM 2225 N N . SER A 1 319 ? 14.315 -6.716 23.302 1.00 75.81 319 SER A N 1
ATOM 2226 C CA . SER A 1 319 ? 14.886 -5.607 22.533 1.00 75.81 319 SER A CA 1
ATOM 2227 C C . SER A 1 319 ? 15.199 -4.370 23.376 1.00 75.81 319 SER A C 1
ATOM 2229 O O . SER A 1 319 ? 14.364 -3.890 24.136 1.00 75.81 319 SER A O 1
ATOM 2231 N N . ASP A 1 320 ? 16.383 -3.801 23.142 1.00 82.19 320 ASP A N 1
ATOM 2232 C CA . ASP A 1 320 ? 16.780 -2.462 23.604 1.00 82.19 320 ASP A CA 1
ATOM 2233 C C . ASP A 1 320 ? 16.529 -1.408 22.505 1.00 82.19 320 ASP A C 1
ATOM 2235 O O . ASP A 1 320 ? 17.271 -0.434 22.354 1.00 82.19 320 ASP A O 1
ATOM 2239 N N . LEU A 1 321 ? 15.538 -1.650 21.642 1.00 85.56 321 LEU A N 1
ATOM 2240 C CA . LEU A 1 321 ? 15.258 -0.791 20.497 1.00 85.56 321 LEU A CA 1
ATOM 2241 C C . LEU A 1 321 ? 14.590 0.512 20.940 1.00 85.56 321 LEU A C 1
ATOM 2243 O O . LEU A 1 321 ? 13.716 0.534 21.803 1.00 85.56 321 LEU A O 1
ATOM 2247 N N . GLU A 1 322 ? 14.948 1.602 20.262 1.00 90.38 322 GLU A N 1
ATOM 2248 C CA . GLU A 1 322 ? 14.225 2.867 20.387 1.00 90.38 322 GLU A CA 1
ATOM 2249 C C . GLU A 1 322 ? 12.733 2.678 20.048 1.00 90.38 322 GLU A C 1
ATOM 2251 O O . GLU A 1 322 ? 12.425 1.907 19.132 1.00 90.38 322 GLU A O 1
ATOM 2256 N N . PRO A 1 323 ? 11.801 3.422 20.682 1.00 88.31 323 PRO A N 1
ATOM 2257 C CA . PRO A 1 323 ? 10.359 3.161 20.604 1.00 88.31 323 PRO A CA 1
ATOM 2258 C C . PRO A 1 323 ? 9.835 2.954 19.183 1.00 88.31 323 PRO A C 1
ATOM 2260 O O . PRO A 1 323 ? 9.127 1.997 18.901 1.00 88.31 323 PRO A O 1
ATOM 2263 N N . ARG A 1 324 ? 10.242 3.803 18.237 1.00 89.12 324 ARG A N 1
ATOM 2264 C CA . ARG A 1 324 ? 9.809 3.664 16.843 1.00 89.12 324 ARG A CA 1
ATOM 2265 C C . ARG A 1 324 ? 10.301 2.368 16.192 1.00 89.12 324 ARG A C 1
ATOM 2267 O O . ARG A 1 324 ? 9.531 1.715 15.504 1.00 89.12 324 ARG A O 1
ATOM 2274 N N . ALA A 1 325 ? 11.565 2.011 16.407 1.00 89.50 325 ALA A N 1
ATOM 2275 C CA . ALA A 1 325 ? 12.142 0.794 15.846 1.00 89.50 325 ALA A CA 1
ATOM 2276 C C . ALA A 1 325 ? 11.549 -0.463 16.498 1.00 89.50 325 ALA A C 1
ATOM 2278 O O . ALA A 1 325 ? 11.375 -1.466 15.816 1.00 89.50 325 ALA A O 1
ATOM 2279 N N . LEU A 1 326 ? 11.206 -0.393 17.788 1.00 91.88 326 LEU A N 1
ATOM 2280 C CA . LEU A 1 326 ? 10.466 -1.442 18.482 1.00 91.88 326 LEU A CA 1
ATOM 2281 C C . LEU A 1 326 ? 9.078 -1.645 17.858 1.00 91.88 326 LEU A C 1
ATOM 2283 O O . LEU A 1 326 ? 8.712 -2.777 17.559 1.00 91.88 326 LEU A O 1
ATOM 2287 N N . GLY A 1 327 ? 8.339 -0.560 17.614 1.00 92.50 327 GLY A N 1
ATOM 2288 C CA . GLY A 1 327 ? 7.044 -0.611 16.932 1.00 92.50 327 GLY A CA 1
ATOM 2289 C C . GLY A 1 327 ? 7.146 -1.265 15.554 1.00 92.50 327 GLY A C 1
ATOM 2290 O O . GLY A 1 327 ? 6.474 -2.261 15.309 1.00 92.50 327 GLY A O 1
ATOM 2291 N N . ASP A 1 328 ? 8.059 -0.770 14.709 1.00 92.88 328 ASP A N 1
ATOM 2292 C CA . ASP A 1 328 ? 8.294 -1.301 13.358 1.00 92.88 328 ASP A CA 1
ATOM 2293 C C . ASP A 1 328 ? 8.702 -2.795 13.384 1.00 92.88 328 ASP A C 1
ATOM 2295 O O . ASP A 1 328 ? 8.307 -3.571 12.515 1.00 92.88 328 ASP A O 1
ATOM 2299 N N . ALA A 1 329 ? 9.504 -3.216 14.371 1.00 91.81 329 ALA A N 1
ATOM 2300 C CA . ALA A 1 329 ? 9.948 -4.603 14.513 1.00 91.81 329 ALA A CA 1
ATOM 2301 C C . ALA A 1 329 ? 8.840 -5.539 15.017 1.00 91.81 329 ALA A C 1
ATOM 2303 O O . ALA A 1 329 ? 8.750 -6.677 14.555 1.00 91.81 329 ALA A O 1
ATOM 2304 N N . GLY A 1 330 ? 8.021 -5.078 15.966 1.00 93.31 330 GLY A N 1
ATOM 2305 C CA . GLY A 1 330 ? 6.885 -5.835 16.489 1.00 93.31 330 GLY A CA 1
ATOM 2306 C C . GLY A 1 330 ? 5.843 -6.076 15.405 1.00 93.31 330 GLY A C 1
ATOM 2307 O O . GLY A 1 330 ? 5.469 -7.221 15.158 1.00 93.31 330 GLY A O 1
ATOM 2308 N N . ASP A 1 331 ? 5.464 -5.005 14.717 1.00 95.38 331 ASP A N 1
ATOM 2309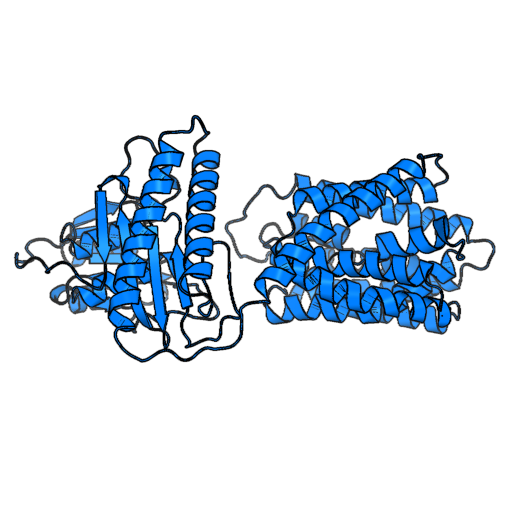 C CA . ASP A 1 331 ? 4.510 -5.023 13.615 1.00 95.38 331 ASP A CA 1
ATOM 2310 C C . ASP A 1 331 ? 4.943 -5.987 12.494 1.00 95.38 331 ASP A C 1
ATOM 2312 O O . ASP A 1 331 ? 4.248 -6.958 12.184 1.00 95.38 331 ASP A O 1
ATOM 2316 N N . ALA A 1 332 ? 6.178 -5.840 11.996 1.00 93.56 332 ALA A N 1
ATOM 2317 C CA . ALA A 1 332 ? 6.727 -6.735 10.978 1.00 93.56 332 ALA A CA 1
ATOM 2318 C C . ALA A 1 332 ? 6.770 -8.208 11.432 1.00 93.56 332 ALA A C 1
ATOM 2320 O O . ALA A 1 332 ? 6.411 -9.104 10.665 1.00 93.56 332 ALA A O 1
ATOM 2321 N N . ALA A 1 333 ? 7.178 -8.478 12.677 1.00 93.62 333 ALA A N 1
ATOM 2322 C CA . ALA A 1 333 ? 7.271 -9.841 13.200 1.00 93.62 333 ALA A CA 1
ATOM 2323 C C . ALA A 1 333 ? 5.898 -10.514 13.349 1.00 93.62 333 ALA A C 1
ATOM 2325 O O . ALA A 1 333 ? 5.767 -11.711 13.076 1.00 93.62 333 ALA A O 1
ATOM 2326 N N . ALA A 1 334 ? 4.882 -9.769 13.789 1.00 96.19 334 ALA A N 1
ATOM 2327 C CA . ALA A 1 334 ? 3.513 -10.262 13.873 1.00 96.19 334 ALA A CA 1
ATOM 2328 C C . ALA A 1 334 ? 2.912 -10.462 12.475 1.00 96.19 334 ALA A C 1
ATOM 2330 O O . ALA A 1 334 ? 2.277 -11.489 12.225 1.00 96.19 334 ALA A O 1
ATOM 2331 N N . HIS A 1 335 ? 3.166 -9.535 11.547 1.00 96.75 335 HIS A N 1
ATOM 2332 C CA . HIS A 1 335 ? 2.681 -9.613 10.173 1.00 96.75 335 HIS A CA 1
ATOM 2333 C C . HIS A 1 335 ? 3.200 -10.862 9.455 1.00 96.75 335 HIS A C 1
ATOM 2335 O O . HIS A 1 335 ? 2.405 -11.633 8.913 1.00 96.75 335 HIS A O 1
ATOM 2341 N N . GLU A 1 336 ? 4.516 -11.095 9.489 1.00 94.75 336 GLU A N 1
ATOM 2342 C CA . GLU A 1 336 ? 5.146 -12.270 8.876 1.00 94.75 336 GLU A CA 1
ATOM 2343 C C . GLU A 1 336 ? 4.559 -13.571 9.438 1.00 94.75 336 GLU A C 1
ATOM 2345 O O . GLU A 1 336 ? 4.169 -14.453 8.673 1.00 94.75 336 GLU A O 1
ATOM 2350 N N . LEU A 1 337 ? 4.404 -13.663 10.765 1.00 96.75 337 LEU A N 1
ATOM 2351 C CA . LEU A 1 337 ? 3.822 -14.835 11.421 1.00 96.75 337 LEU A CA 1
ATOM 2352 C C . LEU A 1 337 ? 2.392 -15.111 10.943 1.00 96.75 337 LEU A C 1
ATOM 2354 O O . LEU A 1 337 ? 2.063 -16.260 10.636 1.00 96.75 337 LEU A O 1
ATOM 2358 N N . LEU A 1 338 ? 1.541 -14.083 10.904 1.00 97.31 338 LEU A N 1
ATOM 2359 C CA . LEU A 1 338 ? 0.137 -14.223 10.514 1.00 97.31 338 LEU A CA 1
ATOM 2360 C C . LEU A 1 338 ? 0.004 -14.617 9.041 1.00 97.31 338 LEU A C 1
ATOM 2362 O O . LEU A 1 338 ? -0.729 -15.556 8.728 1.00 97.31 338 LEU A O 1
ATOM 2366 N N . VAL A 1 339 ? 0.731 -13.944 8.146 1.00 95.56 339 VAL A N 1
ATOM 2367 C CA . VAL A 1 339 ? 0.694 -14.226 6.704 1.00 95.56 339 VAL A CA 1
ATOM 2368 C C . VAL A 1 339 ? 1.219 -15.627 6.403 1.00 95.56 339 VAL A C 1
ATOM 2370 O O . VAL A 1 339 ? 0.577 -16.358 5.647 1.00 95.56 339 VAL A O 1
ATOM 2373 N N . ASP A 1 340 ? 2.335 -16.037 7.007 1.00 92.81 340 ASP A N 1
ATOM 2374 C CA . ASP A 1 340 ? 2.908 -17.365 6.778 1.00 92.81 340 ASP A CA 1
ATOM 2375 C C . ASP A 1 340 ? 1.994 -18.478 7.293 1.00 92.81 340 ASP A C 1
ATOM 2377 O O . ASP A 1 340 ? 1.823 -19.500 6.622 1.00 92.81 340 ASP A O 1
ATOM 2381 N N . ALA A 1 341 ? 1.384 -18.292 8.466 1.00 93.50 341 ALA A N 1
ATOM 2382 C CA . ALA A 1 341 ? 0.466 -19.275 9.027 1.00 93.50 341 ALA A CA 1
ATOM 2383 C C . ALA A 1 341 ? -0.821 -19.389 8.195 1.00 93.50 341 ALA A C 1
ATOM 2385 O O . ALA A 1 341 ? -1.247 -20.499 7.874 1.00 93.50 341 ALA A O 1
ATOM 2386 N N . LEU A 1 342 ? -1.399 -18.264 7.763 1.00 95.88 342 LEU A N 1
ATOM 2387 C CA . LEU A 1 342 ? -2.581 -18.257 6.897 1.00 95.88 342 LEU A CA 1
ATOM 2388 C C . LEU A 1 342 ? -2.287 -18.850 5.518 1.00 95.88 342 LEU A C 1
ATOM 2390 O O . LEU A 1 342 ? -3.082 -19.636 5.014 1.00 95.88 342 LEU A O 1
ATOM 2394 N N . ALA A 1 343 ? -1.119 -18.582 4.935 1.00 91.88 343 ALA A N 1
ATOM 2395 C CA . ALA A 1 343 ? -0.718 -19.201 3.674 1.00 91.88 343 ALA A CA 1
ATOM 2396 C C . ALA A 1 343 ? -0.570 -20.732 3.778 1.00 91.88 343 ALA A C 1
ATOM 2398 O O . ALA A 1 343 ? -0.767 -21.435 2.787 1.00 91.88 343 ALA A O 1
ATOM 2399 N N . GLN A 1 344 ? -0.223 -21.257 4.958 1.00 90.00 344 GLN A N 1
ATOM 2400 C CA . GLN A 1 344 ? -0.094 -22.696 5.206 1.00 90.00 344 GLN A CA 1
ATOM 2401 C C . GLN A 1 344 ? -1.439 -23.365 5.514 1.00 90.00 344 GLN A C 1
ATOM 2403 O O . GLN A 1 344 ? -1.737 -24.422 4.959 1.00 90.00 344 GLN A O 1
ATOM 2408 N N . GLU A 1 345 ? -2.246 -22.767 6.393 1.00 93.56 345 GLU A N 1
ATOM 2409 C CA . GLU A 1 345 ? -3.492 -23.360 6.903 1.00 93.56 345 GLU A CA 1
ATOM 2410 C C . GLU A 1 345 ? -4.717 -23.021 6.030 1.00 93.56 345 GLU A C 1
ATOM 2412 O O . GLU A 1 345 ? -5.694 -23.776 6.013 1.00 93.56 345 GLU A O 1
ATOM 2417 N N . ARG A 1 346 ? -4.672 -21.908 5.285 1.00 94.00 346 ARG A N 1
ATOM 2418 C CA . ARG A 1 346 ? -5.729 -21.391 4.393 1.00 94.00 346 ARG A CA 1
ATOM 2419 C C . ARG A 1 346 ? -5.150 -20.846 3.073 1.00 94.00 346 ARG A C 1
ATOM 2421 O O . ARG A 1 346 ? -5.384 -19.694 2.720 1.00 94.00 346 ARG A O 1
ATOM 2428 N N . PRO A 1 347 ? -4.444 -21.667 2.270 1.00 90.56 347 PRO A N 1
ATOM 2429 C CA . PRO A 1 347 ? -3.761 -21.212 1.048 1.00 90.56 347 PRO A CA 1
ATOM 2430 C C . PRO A 1 347 ? -4.681 -20.601 -0.026 1.00 90.56 347 PRO A C 1
ATOM 2432 O O . PRO A 1 347 ? -4.189 -19.958 -0.954 1.00 90.56 347 PRO A O 1
ATOM 2435 N N . GLY A 1 348 ? -5.992 -20.852 0.055 1.00 90.38 348 GLY A N 1
ATOM 2436 C CA . GLY A 1 348 ? -6.999 -20.309 -0.856 1.00 90.38 348 GLY A CA 1
ATOM 2437 C C . GLY A 1 348 ? -7.560 -18.947 -0.446 1.00 90.38 348 GLY A C 1
ATOM 2438 O O . GLY A 1 348 ? -8.159 -18.289 -1.291 1.00 90.38 348 GLY A O 1
ATOM 2439 N N . ASP A 1 349 ? -7.341 -18.508 0.796 1.00 94.75 349 ASP A N 1
ATOM 2440 C CA . ASP A 1 349 ? -7.912 -17.264 1.301 1.00 94.75 349 ASP A CA 1
ATOM 2441 C C . ASP A 1 349 ? -6.863 -16.125 1.191 1.00 94.75 349 ASP A C 1
ATOM 2443 O O . ASP A 1 349 ? -5.735 -16.272 1.672 1.00 94.75 349 ASP A O 1
ATOM 2447 N N . PRO A 1 350 ? -7.178 -14.978 0.561 1.00 95.75 350 PRO A N 1
ATOM 2448 C CA . PRO A 1 350 ? -6.349 -13.775 0.613 1.00 95.75 350 PRO A CA 1
ATOM 2449 C C . PRO A 1 350 ? -6.279 -13.201 2.034 1.00 95.75 350 PRO A C 1
ATOM 2451 O O . PRO A 1 350 ? -7.198 -13.364 2.838 1.00 95.75 350 PRO A O 1
ATOM 2454 N N . VAL A 1 351 ? -5.211 -12.452 2.315 1.00 97.44 351 VAL A N 1
ATOM 2455 C CA . VAL A 1 351 ? -5.013 -11.737 3.583 1.00 97.44 351 VAL A CA 1
ATOM 2456 C C . VAL A 1 351 ? -4.922 -10.239 3.310 1.00 97.44 351 VAL A C 1
ATOM 2458 O O . VAL A 1 351 ? -4.044 -9.801 2.573 1.00 97.44 351 VAL A O 1
ATOM 2461 N N . LEU A 1 352 ? -5.819 -9.451 3.893 1.00 96.19 352 LEU A N 1
ATOM 2462 C CA . LEU A 1 352 ? -5.799 -7.995 3.940 1.00 96.19 352 LEU A CA 1
ATOM 2463 C C . LEU A 1 352 ? -5.209 -7.541 5.280 1.00 96.19 352 LEU A C 1
ATOM 2465 O O . LEU A 1 352 ? -5.733 -7.876 6.336 1.00 96.19 352 LEU A O 1
ATOM 2469 N N . SER A 1 353 ? -4.146 -6.751 5.232 1.00 93.75 353 SER A N 1
ATOM 2470 C CA . SER A 1 353 ? -3.463 -6.191 6.399 1.00 93.75 353 SER A CA 1
ATOM 2471 C C . SER A 1 353 ? -3.088 -4.733 6.137 1.00 93.75 353 SER A C 1
ATOM 2473 O O . SER A 1 353 ? -3.120 -4.284 4.986 1.00 93.75 353 SER A O 1
ATOM 2475 N N . GLU A 1 354 ? -2.674 -3.996 7.167 1.00 86.75 354 GLU A N 1
ATOM 2476 C CA . GLU A 1 354 ? -2.160 -2.630 7.015 1.00 86.75 354 GLU A CA 1
ATOM 2477 C C . GLU A 1 354 ? -0.959 -2.533 6.055 1.00 86.75 354 GLU A C 1
ATOM 2479 O O . GLU A 1 354 ? -0.770 -1.526 5.367 1.00 86.75 354 GLU A O 1
ATOM 2484 N N . HIS A 1 355 ? -0.204 -3.626 5.904 1.00 86.31 355 HIS A N 1
ATOM 2485 C CA . HIS A 1 355 ? 0.902 -3.748 4.949 1.00 86.31 355 HIS A CA 1
ATOM 2486 C C . HIS A 1 355 ? 0.466 -4.036 3.503 1.00 86.31 355 HIS A C 1
ATOM 2488 O O . HIS A 1 355 ? 1.301 -4.080 2.594 1.00 86.31 355 HIS A O 1
ATOM 2494 N N . GLY A 1 356 ? -0.832 -4.228 3.260 1.00 88.94 356 GLY A N 1
ATOM 2495 C CA . GLY A 1 356 ? -1.407 -4.535 1.955 1.00 88.94 356 GLY A CA 1
ATOM 2496 C C . GLY A 1 356 ? -2.048 -5.920 1.886 1.00 88.94 356 GLY A C 1
ATOM 2497 O O . GLY A 1 356 ? -2.533 -6.455 2.877 1.00 88.94 356 GLY A O 1
ATOM 2498 N N . ILE A 1 357 ? -2.099 -6.483 0.676 1.00 90.75 357 ILE A N 1
ATOM 2499 C CA . ILE A 1 357 ? -2.746 -7.774 0.408 1.00 90.75 357 ILE A CA 1
ATOM 2500 C C . ILE A 1 357 ? -1.678 -8.844 0.167 1.00 90.75 357 ILE A C 1
ATOM 2502 O O . ILE A 1 357 ? -0.794 -8.651 -0.672 1.00 90.75 357 ILE A O 1
ATOM 2506 N N . ALA A 1 358 ? -1.797 -9.979 0.852 1.00 87.56 358 ALA A N 1
ATOM 2507 C CA . ALA A 1 358 ? -0.985 -11.176 0.661 1.00 87.56 358 ALA A CA 1
ATOM 2508 C C . ALA A 1 358 ? -1.844 -12.371 0.207 1.00 87.56 358 ALA A C 1
ATOM 2510 O O . ALA A 1 358 ? -3.058 -12.394 0.400 1.00 87.56 358 ALA A O 1
ATOM 2511 N N . GLY A 1 359 ? -1.200 -13.377 -0.392 1.00 87.19 359 GLY A N 1
ATOM 2512 C CA . GLY A 1 359 ? -1.869 -14.602 -0.840 1.00 87.19 359 GLY A CA 1
ATOM 2513 C C . GLY A 1 359 ? -2.490 -14.510 -2.247 1.00 87.19 359 GLY A C 1
ATOM 2514 O O . GLY A 1 359 ? -1.952 -13.800 -3.107 1.00 87.19 359 GLY A O 1
ATOM 2515 N N . PRO A 1 360 ? -3.548 -15.298 -2.528 1.00 84.38 360 PRO A N 1
ATOM 2516 C CA . PRO A 1 360 ? -4.230 -15.316 -3.823 1.00 84.38 360 PRO A CA 1
ATOM 2517 C C . PRO A 1 360 ? -4.934 -13.987 -4.147 1.00 84.38 360 PRO A C 1
ATOM 2519 O O . PRO A 1 360 ? -4.968 -13.053 -3.348 1.00 84.38 360 PRO A O 1
ATOM 2522 N N . GLU A 1 361 ? -5.457 -13.871 -5.370 1.00 87.56 361 GLU A N 1
ATOM 2523 C CA . GLU A 1 361 ? -6.183 -12.669 -5.787 1.00 87.56 361 GLU A CA 1
ATOM 2524 C C . GLU A 1 361 ? -7.456 -12.500 -4.953 1.00 87.56 361 GLU A C 1
ATOM 2526 O O . GLU A 1 361 ? -8.299 -13.391 -4.900 1.00 87.56 361 GLU A O 1
ATOM 2531 N N . ARG A 1 362 ? -7.587 -11.340 -4.304 1.00 86.31 362 ARG A N 1
ATOM 2532 C CA . ARG A 1 362 ? -8.768 -10.985 -3.521 1.00 86.31 362 ARG A CA 1
ATOM 2533 C C . ARG A 1 362 ? -9.940 -10.674 -4.447 1.00 86.31 362 ARG A C 1
ATOM 2535 O O . ARG A 1 362 ? -9.902 -9.684 -5.180 1.00 86.31 362 ARG A O 1
ATOM 2542 N N . VAL A 1 363 ? -10.984 -11.493 -4.372 1.00 84.50 363 VAL A N 1
ATOM 2543 C CA . VAL A 1 363 ? -12.266 -11.276 -5.048 1.00 84.50 363 VAL A CA 1
ATOM 2544 C C . VAL A 1 363 ? -13.264 -10.752 -4.021 1.00 84.50 363 VAL A C 1
ATOM 2546 O O . VAL A 1 363 ? -13.481 -11.373 -2.987 1.00 84.50 363 VAL A O 1
ATOM 2549 N N . ALA A 1 364 ? -13.847 -9.586 -4.294 1.00 79.94 364 ALA A N 1
ATOM 2550 C CA . ALA A 1 364 ? -14.775 -8.950 -3.364 1.00 79.94 364 ALA A CA 1
ATOM 2551 C C . ALA A 1 364 ? -16.020 -9.825 -3.127 1.00 79.94 364 ALA A C 1
ATOM 2553 O O . ALA A 1 364 ? -16.638 -10.300 -4.080 1.00 79.94 364 ALA A O 1
ATOM 2554 N N . GLY A 1 365 ? -16.401 -9.982 -1.864 1.00 78.88 365 GLY A N 1
ATOM 2555 C CA . GLY A 1 365 ? -17.515 -10.799 -1.394 1.00 78.88 365 GLY A CA 1
ATOM 2556 C C . GLY A 1 365 ? -17.146 -12.257 -1.114 1.00 78.88 365 GLY A C 1
ATOM 2557 O O . GLY A 1 365 ? -17.945 -12.956 -0.491 1.00 78.88 365 GLY A O 1
ATOM 2558 N N . GLU A 1 366 ? -15.965 -12.718 -1.528 1.00 92.50 366 GLU A N 1
ATOM 2559 C CA . GLU A 1 366 ? -15.450 -14.041 -1.166 1.00 92.50 366 GLU A CA 1
ATOM 2560 C C . GLU A 1 366 ? -14.750 -14.005 0.203 1.00 92.50 366 GLU A C 1
ATOM 2562 O O . GLU A 1 366 ? -14.796 -13.009 0.929 1.00 92.50 366 GLU A O 1
ATOM 2567 N N . ARG A 1 367 ? -14.138 -15.124 0.589 1.00 94.94 367 ARG A N 1
ATOM 2568 C CA . ARG A 1 367 ? -13.417 -15.252 1.855 1.00 94.94 367 ARG A CA 1
ATOM 2569 C C . ARG A 1 367 ? -12.151 -14.398 1.840 1.00 94.94 367 ARG A C 1
ATOM 2571 O O . ARG A 1 367 ? -11.361 -14.490 0.908 1.00 94.94 367 ARG A O 1
ATOM 2578 N N . VAL A 1 368 ? -11.927 -13.603 2.883 1.00 97.56 368 VAL A N 1
ATOM 2579 C CA . VAL A 1 368 ? -10.689 -12.835 3.096 1.00 97.56 368 VAL A CA 1
ATOM 2580 C C . VAL A 1 368 ? -10.366 -12.746 4.581 1.00 97.56 368 VAL A C 1
ATOM 2582 O O . VAL A 1 368 ? -11.225 -12.417 5.399 1.00 97.56 368 VAL A O 1
ATOM 2585 N N . TRP A 1 369 ? -9.112 -13.001 4.943 1.00 98.31 369 TRP A N 1
ATOM 2586 C CA . TRP A 1 369 ? -8.625 -12.73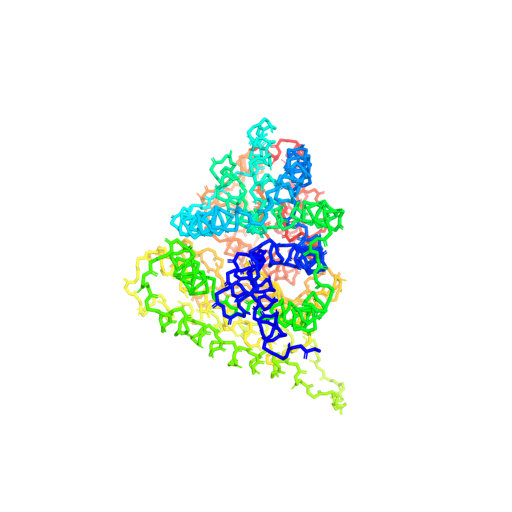0 6.291 1.00 98.31 369 TRP A CA 1
ATOM 2587 C C . TRP A 1 369 ? -8.249 -11.257 6.405 1.00 98.31 369 TRP A C 1
ATOM 2589 O O . TRP A 1 369 ? -7.414 -10.780 5.650 1.00 98.31 369 TRP A O 1
ATOM 2599 N N . ILE A 1 370 ? -8.855 -10.527 7.331 1.00 98.38 370 ILE A N 1
ATOM 2600 C CA . ILE A 1 370 ? -8.556 -9.127 7.626 1.00 98.38 370 ILE A CA 1
ATOM 2601 C C . ILE A 1 370 ? -7.814 -9.094 8.962 1.00 98.38 370 ILE A C 1
ATOM 2603 O O . ILE A 1 370 ? -8.377 -9.479 9.989 1.00 98.38 370 ILE A O 1
ATOM 2607 N N . VAL A 1 371 ? -6.551 -8.672 8.949 1.00 98.38 371 VAL A N 1
ATOM 2608 C CA . VAL A 1 371 ? -5.667 -8.750 10.118 1.00 98.38 371 VAL A CA 1
ATOM 2609 C C . VAL A 1 371 ? -4.996 -7.416 10.429 1.00 98.38 371 VAL A C 1
ATOM 2611 O O . VAL A 1 371 ? -4.508 -6.730 9.531 1.00 98.38 371 VAL A O 1
ATOM 2614 N N . ASP A 1 372 ? -4.931 -7.099 11.717 1.00 98.06 372 ASP A N 1
ATOM 2615 C CA . ASP A 1 372 ? -4.098 -6.034 12.275 1.00 98.06 372 ASP A CA 1
ATOM 2616 C C . ASP A 1 372 ? -3.011 -6.701 13.127 1.00 98.06 372 ASP A C 1
ATOM 2618 O O . ASP A 1 372 ? -3.330 -7.268 14.184 1.00 98.06 372 ASP A O 1
ATOM 2622 N N . PRO A 1 373 ? -1.759 -6.753 12.640 1.00 97.62 373 PRO A N 1
ATOM 2623 C CA . PRO A 1 373 ? -0.681 -7.404 13.362 1.00 97.62 373 PRO A CA 1
ATOM 2624 C C . PRO A 1 373 ? -0.370 -6.730 14.698 1.00 97.62 373 PRO A C 1
ATOM 2626 O O . PRO A 1 373 ? 0.013 -7.440 15.630 1.00 97.62 373 PRO A O 1
ATOM 2629 N N . LEU A 1 374 ? -0.538 -5.406 14.800 1.00 97.75 374 LEU A N 1
ATOM 2630 C CA . LEU A 1 374 ? -0.268 -4.631 16.006 1.00 97.75 374 LEU A CA 1
ATOM 2631 C C . LEU A 1 374 ? -1.112 -3.339 16.065 1.00 97.75 374 LEU A C 1
ATOM 2633 O O . LEU A 1 374 ? -0.629 -2.235 15.793 1.00 97.75 374 LEU A O 1
ATOM 2637 N N . ASP A 1 375 ? -2.335 -3.455 16.587 1.00 95.94 375 ASP A N 1
ATOM 2638 C CA . ASP A 1 375 ? -3.175 -2.292 16.877 1.00 95.94 375 ASP A CA 1
ATOM 2639 C C . ASP A 1 375 ? -2.706 -1.608 18.169 1.00 95.94 375 ASP A C 1
ATOM 2641 O O . ASP A 1 375 ? -2.590 -2.219 19.238 1.00 95.94 375 ASP A O 1
ATOM 2645 N N . GLY A 1 376 ? -2.457 -0.301 18.089 1.00 92.50 376 GLY A N 1
ATOM 2646 C CA . GLY A 1 376 ? -1.871 0.467 19.185 1.00 92.50 376 GLY A CA 1
ATOM 2647 C C . GLY A 1 376 ? -0.346 0.367 19.234 1.00 92.50 376 GLY A C 1
ATOM 2648 O O . GLY A 1 376 ? 0.232 0.244 20.314 1.00 92.50 376 GLY A O 1
ATOM 2649 N N . THR A 1 377 ? 0.335 0.481 18.086 1.00 93.19 377 THR A N 1
ATOM 2650 C CA . THR A 1 377 ? 1.811 0.506 17.992 1.00 93.19 377 THR A CA 1
ATOM 2651 C C . THR A 1 377 ? 2.447 1.495 18.974 1.00 93.19 377 THR A C 1
ATOM 2653 O O . THR A 1 377 ? 3.499 1.229 19.549 1.00 93.19 377 THR A O 1
ATOM 2656 N N . ARG A 1 378 ? 1.806 2.646 19.218 1.00 90.50 378 ARG A N 1
ATOM 2657 C CA . ARG A 1 378 ? 2.281 3.619 20.208 1.00 90.50 378 ARG A CA 1
ATOM 2658 C C . ARG A 1 378 ? 2.250 3.031 21.618 1.00 90.50 378 ARG A C 1
ATOM 2660 O O . ARG A 1 378 ? 3.274 3.049 22.296 1.00 90.50 378 ARG A O 1
ATOM 2667 N N . GLU A 1 379 ? 1.106 2.505 22.044 1.00 91.81 379 GLU A N 1
ATOM 2668 C CA . GLU A 1 379 ? 0.927 1.866 23.350 1.00 91.81 379 GLU A CA 1
ATOM 2669 C C . GLU A 1 379 ? 1.861 0.663 23.535 1.00 91.81 379 GLU A C 1
ATOM 2671 O O . GLU A 1 379 ? 2.438 0.505 24.608 1.00 91.81 379 GLU A O 1
ATOM 2676 N N . PHE A 1 380 ? 2.094 -0.134 22.491 1.00 94.56 380 PHE A N 1
ATOM 2677 C CA . PHE A 1 380 ? 3.070 -1.227 22.511 1.00 94.56 380 PHE A CA 1
ATOM 2678 C C . PHE A 1 380 ? 4.482 -0.746 22.892 1.00 94.56 380 PHE A C 1
ATOM 2680 O O . PHE A 1 380 ? 5.175 -1.381 23.690 1.00 94.56 380 PHE A O 1
ATOM 2687 N N . THR A 1 381 ? 4.895 0.416 22.384 1.00 93.62 381 THR A N 1
ATOM 2688 C CA . THR A 1 381 ? 6.244 0.971 22.609 1.00 93.62 381 THR A CA 1
ATOM 2689 C C . THR A 1 381 ? 6.395 1.743 23.924 1.00 93.62 381 THR A C 1
ATOM 2691 O O . THR A 1 381 ? 7.513 1.985 24.375 1.00 93.62 381 THR A O 1
ATOM 2694 N N . GLU A 1 382 ? 5.290 2.128 24.567 1.00 90.38 382 GLU A N 1
ATOM 2695 C CA . GLU A 1 382 ? 5.290 2.825 25.856 1.00 90.38 382 GLU A CA 1
ATOM 2696 C C . GLU A 1 382 ? 5.460 1.813 27.008 1.00 90.38 382 GLU A C 1
ATOM 2698 O O . GLU A 1 382 ? 4.692 0.858 27.144 1.00 90.38 382 GLU A O 1
ATOM 2703 N N . ALA A 1 383 ? 6.463 2.006 27.872 1.00 85.69 383 ALA A N 1
ATOM 2704 C CA . ALA A 1 383 ? 6.720 1.104 28.997 1.00 85.69 383 ALA A CA 1
ATOM 2705 C C . ALA A 1 383 ? 5.528 1.042 29.976 1.00 85.69 383 ALA A C 1
ATOM 2707 O O . ALA A 1 383 ? 4.951 2.066 30.338 1.00 85.69 383 ALA A O 1
ATOM 2708 N N . GLY A 1 384 ? 5.164 -0.168 30.418 1.00 84.81 384 GLY A N 1
ATOM 2709 C CA . GLY A 1 384 ? 4.080 -0.398 31.384 1.00 84.81 384 GLY A CA 1
ATOM 2710 C C . GLY A 1 384 ? 2.656 -0.310 30.818 1.00 84.81 384 GLY A C 1
ATOM 2711 O O . GLY A 1 384 ? 1.701 -0.511 31.564 1.00 84.81 384 GLY A O 1
ATOM 2712 N N . ARG A 1 385 ? 2.482 -0.035 29.517 1.00 89.31 385 ARG A N 1
ATOM 2713 C CA . ARG A 1 385 ? 1.164 -0.048 28.861 1.00 89.31 385 ARG A CA 1
ATOM 2714 C C . ARG A 1 385 ? 0.736 -1.455 28.453 1.00 89.31 385 ARG A C 1
ATOM 2716 O O . ARG A 1 385 ? 1.562 -2.268 28.012 1.00 89.31 385 ARG A O 1
ATOM 2723 N N . SER A 1 386 ? -0.568 -1.695 28.566 1.00 89.44 386 SER A N 1
ATOM 2724 C CA . SER A 1 386 ? -1.227 -2.975 28.292 1.00 89.44 386 SER A CA 1
ATOM 2725 C C . SER A 1 386 ? -2.415 -2.877 27.326 1.00 89.44 386 SER A C 1
ATOM 2727 O O . SER A 1 386 ? -3.086 -3.876 27.082 1.00 89.44 386 SER A O 1
ATOM 2729 N N . ASP A 1 387 ? -2.689 -1.697 26.772 1.00 87.88 387 ASP A N 1
ATOM 2730 C CA . ASP A 1 387 ? -3.830 -1.404 25.900 1.00 87.88 387 ASP A CA 1
ATOM 2731 C C . ASP A 1 387 ? -3.431 -1.351 24.417 1.00 87.88 387 ASP A C 1
ATOM 2733 O O . ASP A 1 387 ? -3.561 -0.331 23.744 1.00 87.88 387 ASP A O 1
ATOM 2737 N N . TRP A 1 388 ? -2.923 -2.481 23.932 1.00 94.69 388 TRP A N 1
ATOM 2738 C CA . TRP A 1 388 ? -2.592 -2.763 22.534 1.00 94.69 388 TRP A CA 1
ATOM 2739 C C . TRP A 1 388 ? -3.036 -4.191 22.199 1.00 94.69 388 TRP A C 1
ATOM 2741 O O . TRP A 1 388 ? -3.188 -5.024 23.102 1.00 94.69 388 TRP A O 1
ATOM 2751 N N . ALA A 1 389 ? -3.284 -4.464 20.921 1.00 97.25 389 ALA A N 1
ATOM 2752 C CA . ALA A 1 389 ? -4.002 -5.658 20.499 1.00 97.25 389 ALA A CA 1
ATOM 2753 C C . ALA A 1 389 ? -3.452 -6.288 19.211 1.00 97.25 389 ALA A C 1
ATOM 2755 O O . ALA A 1 389 ? -2.682 -5.680 18.475 1.00 97.25 389 ALA A O 1
ATOM 2756 N N . VAL A 1 390 ? -3.886 -7.521 18.947 1.00 98.50 390 VAL A N 1
ATOM 2757 C CA . VAL A 1 390 ? -3.768 -8.188 17.641 1.00 98.50 390 VAL A CA 1
ATOM 2758 C C . VAL A 1 390 ? -5.166 -8.526 17.152 1.00 98.50 390 VAL A C 1
ATOM 2760 O O . VAL A 1 390 ? -5.944 -9.120 17.906 1.00 98.50 390 VAL A O 1
ATOM 2763 N N . HIS A 1 391 ? -5.479 -8.207 15.898 1.00 98.69 391 HIS A N 1
ATOM 2764 C CA . HIS A 1 391 ? -6.769 -8.507 15.281 1.00 98.69 391 HIS A CA 1
ATOM 2765 C C . HIS A 1 391 ? -6.627 -9.583 14.214 1.00 98.69 391 HIS A C 1
ATOM 2767 O O . HIS A 1 391 ? -5.830 -9.458 13.287 1.00 98.69 391 HIS A O 1
ATOM 2773 N N . VAL A 1 392 ? -7.455 -10.622 14.304 1.00 98.62 392 VAL A N 1
ATOM 2774 C CA . VAL A 1 392 ? -7.567 -11.647 13.265 1.00 98.62 392 VAL A CA 1
ATOM 2775 C C . VAL A 1 392 ? -9.038 -11.866 12.959 1.00 98.62 392 VAL A C 1
ATOM 2777 O O . VAL A 1 392 ? -9.770 -12.389 13.794 1.00 98.62 392 VAL A O 1
ATOM 2780 N N . ALA A 1 393 ? -9.489 -11.463 11.776 1.00 98.50 393 ALA A N 1
ATOM 2781 C CA . ALA A 1 393 ? -10.853 -11.671 11.308 1.00 98.50 393 ALA A CA 1
ATOM 2782 C C . ALA A 1 393 ? -10.868 -12.393 9.966 1.00 98.50 393 ALA A C 1
ATOM 2784 O O . ALA A 1 393 ? -9.967 -12.237 9.155 1.00 98.50 393 ALA A O 1
ATOM 2785 N N . LEU A 1 394 ? -11.934 -13.133 9.721 1.00 98.31 394 LEU A N 1
ATOM 2786 C CA . LEU A 1 394 ? -12.302 -13.716 8.449 1.00 98.31 394 LEU A CA 1
ATOM 2787 C C . LEU A 1 394 ? -13.630 -13.094 8.032 1.00 98.31 394 LEU A C 1
ATOM 2789 O O . LEU A 1 394 ? -14.624 -13.194 8.759 1.00 98.31 394 LEU A O 1
ATOM 2793 N N . ALA A 1 395 ? -13.639 -12.456 6.869 1.00 97.44 395 ALA A N 1
ATOM 2794 C CA . ALA A 1 395 ? -14.836 -11.924 6.247 1.00 97.44 395 ALA A CA 1
ATOM 2795 C C . ALA A 1 395 ? -15.259 -12.786 5.052 1.00 97.44 395 ALA A C 1
ATOM 2797 O O . ALA A 1 395 ? -14.415 -13.255 4.295 1.00 97.44 395 ALA A O 1
ATOM 2798 N N . GLU A 1 396 ? -16.565 -12.974 4.885 1.00 95.69 396 GLU A N 1
ATOM 2799 C CA . GLU A 1 396 ? -17.201 -13.631 3.740 1.00 95.69 396 GLU A CA 1
ATOM 2800 C C . GLU A 1 396 ? -18.546 -12.940 3.476 1.00 95.69 396 GLU A C 1
ATOM 2802 O O . GLU A 1 396 ? -19.268 -12.583 4.412 1.00 95.69 396 GLU A O 1
ATOM 2807 N N . GLY A 1 397 ? -18.883 -12.670 2.211 1.00 92.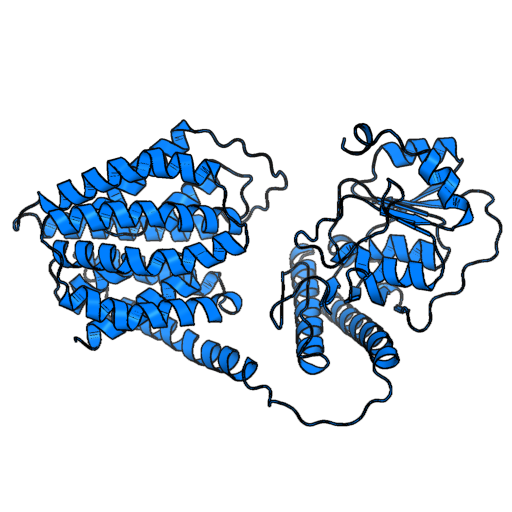06 397 GLY A N 1
ATOM 2808 C CA . GLY A 1 397 ? -20.110 -11.945 1.868 1.00 92.06 397 GLY A CA 1
ATOM 2809 C C . GLY A 1 397 ? -20.182 -10.547 2.496 1.00 92.06 397 GLY A C 1
ATOM 2810 O O . GLY A 1 397 ? -21.259 -10.101 2.890 1.00 92.06 397 GLY A O 1
ATOM 2811 N N . HIS A 1 398 ? -19.032 -9.876 2.625 1.00 94.38 398 HIS A N 1
ATOM 2812 C CA . HIS A 1 398 ? -18.866 -8.568 3.274 1.00 94.38 398 HIS A CA 1
ATOM 2813 C C . HIS A 1 398 ? -19.189 -8.511 4.778 1.00 94.38 398 HIS A C 1
ATOM 2815 O O . HIS A 1 398 ? -19.374 -7.424 5.338 1.00 94.38 398 HIS A O 1
ATOM 2821 N N . ARG A 1 399 ? -19.248 -9.666 5.450 1.00 94.94 399 ARG A N 1
ATOM 2822 C CA . ARG A 1 399 ? -19.529 -9.794 6.886 1.00 94.94 399 ARG A CA 1
ATOM 2823 C C . ARG A 1 399 ? -18.433 -10.592 7.571 1.00 94.94 399 ARG A C 1
ATOM 2825 O O . ARG A 1 399 ? -17.876 -11.503 6.972 1.00 94.94 399 ARG A O 1
ATOM 2832 N N . VAL A 1 400 ? -18.138 -10.270 8.826 1.00 96.94 400 VAL A N 1
ATOM 2833 C CA . VAL A 1 400 ? -17.183 -11.043 9.632 1.00 96.94 400 VAL A CA 1
ATOM 2834 C C . VAL A 1 400 ? -17.864 -12.331 10.088 1.00 96.94 400 VAL A C 1
ATOM 2836 O O . VAL A 1 400 ? -18.894 -12.277 10.755 1.00 96.94 400 VAL A O 1
ATOM 2839 N N . ILE A 1 401 ? -17.304 -13.480 9.709 1.00 95.94 401 ILE A N 1
ATOM 2840 C CA . ILE A 1 401 ? -17.855 -14.809 10.024 1.00 95.94 401 ILE A CA 1
ATOM 2841 C C . ILE A 1 401 ? -17.085 -15.521 11.137 1.00 95.94 401 ILE A C 1
ATOM 2843 O O . ILE A 1 401 ? -17.670 -16.304 11.876 1.00 95.94 401 ILE A O 1
ATOM 2847 N N . ALA A 1 402 ? -15.797 -15.218 11.298 1.00 97.38 402 ALA A N 1
ATOM 2848 C CA . ALA A 1 402 ? -14.974 -15.671 12.411 1.00 97.38 402 ALA A CA 1
ATOM 2849 C C . ALA A 1 402 ? -13.956 -14.584 12.751 1.00 97.38 402 ALA A C 1
ATOM 2851 O O . ALA A 1 402 ? -13.409 -13.934 11.868 1.00 97.38 402 ALA A O 1
ATOM 2852 N N . SER A 1 403 ? -13.693 -14.366 14.029 1.00 98.00 403 SER A N 1
ATOM 2853 C CA . SER A 1 403 ? -12.646 -13.454 14.474 1.00 98.00 403 SER A CA 1
ATOM 2854 C C . SER A 1 403 ? -12.152 -13.738 15.885 1.00 98.00 403 SER A C 1
ATOM 2856 O O . SER A 1 403 ? -12.827 -14.413 16.674 1.00 98.00 403 SER A O 1
ATOM 2858 N N . ALA A 1 404 ? -10.973 -13.194 16.181 1.00 98.31 404 ALA A N 1
ATOM 2859 C CA . ALA A 1 404 ? -10.354 -13.149 17.489 1.00 98.31 404 ALA A CA 1
ATOM 2860 C C . ALA A 1 404 ? -9.551 -11.855 17.700 1.00 98.31 404 ALA A C 1
ATOM 2862 O O . ALA A 1 404 ? -8.993 -11.285 16.760 1.00 98.31 404 ALA A O 1
ATOM 2863 N N . VAL A 1 405 ? -9.474 -11.424 18.957 1.00 98.38 405 VAL A N 1
ATOM 2864 C CA . VAL A 1 405 ? -8.672 -10.288 19.416 1.00 98.38 405 VAL A CA 1
ATOM 2865 C C . VAL A 1 405 ? -7.832 -10.755 20.593 1.00 98.38 405 VAL A C 1
ATOM 2867 O O . VAL A 1 405 ? -8.375 -11.261 21.577 1.00 98.38 405 VAL A O 1
ATOM 2870 N N . ALA A 1 406 ? -6.516 -10.586 20.501 1.00 98.00 406 ALA A N 1
ATOM 2871 C CA . ALA A 1 406 ? -5.611 -10.799 21.626 1.00 98.00 406 ALA A CA 1
ATOM 2872 C C . ALA A 1 406 ? -5.228 -9.454 22.251 1.00 98.00 406 ALA A C 1
ATOM 2874 O O . ALA A 1 406 ? -4.912 -8.519 21.523 1.00 98.00 406 ALA A O 1
ATOM 2875 N N . LEU A 1 407 ? -5.217 -9.385 23.584 1.00 95.19 407 LEU A N 1
ATOM 2876 C CA . LEU A 1 407 ? -4.655 -8.305 24.402 1.00 95.19 407 LEU A CA 1
ATOM 2877 C C . LEU A 1 407 ? -3.448 -8.884 25.158 1.00 95.19 407 LEU A C 1
ATOM 2879 O O . LEU A 1 407 ? -3.591 -9.332 26.300 1.00 95.19 407 LEU A O 1
ATOM 2883 N N . PRO A 1 408 ? -2.260 -8.964 24.531 1.00 95.44 408 PRO A N 1
ATOM 2884 C CA . PRO A 1 408 ? -1.217 -9.875 25.004 1.00 95.44 408 PRO A CA 1
ATOM 2885 C C . PRO A 1 408 ? -0.641 -9.475 26.363 1.00 95.44 408 PRO A C 1
ATOM 2887 O O . PRO A 1 408 ? -0.415 -10.328 27.213 1.00 95.44 408 PRO A O 1
ATOM 2890 N N . ALA A 1 409 ? -0.491 -8.173 26.620 1.00 91.50 409 ALA A N 1
ATOM 2891 C CA . ALA A 1 409 ? -0.047 -7.657 27.917 1.00 91.50 409 ALA A CA 1
ATOM 2892 C C . ALA A 1 409 ? -1.048 -7.886 29.069 1.00 91.50 409 ALA A C 1
ATOM 2894 O O . ALA A 1 409 ? -0.707 -7.630 30.222 1.00 91.50 409 ALA A O 1
ATOM 2895 N N . GLN A 1 410 ? -2.274 -8.321 28.766 1.00 91.06 410 GLN A N 1
ATOM 2896 C CA . GLN A 1 410 ? -3.317 -8.648 29.741 1.00 91.06 410 GLN A CA 1
ATOM 2897 C C . GLN A 1 410 ? -3.565 -10.162 29.840 1.00 91.06 410 GLN A C 1
ATOM 2899 O O . GLN A 1 410 ? -4.395 -10.577 30.640 1.00 91.06 410 GLN A O 1
ATOM 2904 N N . ASP A 1 411 ? -2.869 -10.972 29.032 1.00 90.62 411 ASP A N 1
ATOM 2905 C CA . ASP A 1 411 ? -3.101 -12.416 28.880 1.00 90.62 411 ASP A CA 1
ATOM 2906 C C . ASP A 1 411 ? -4.566 -12.770 28.543 1.00 90.62 411 ASP A C 1
ATOM 2908 O O . ASP A 1 411 ? -5.140 -13.748 29.020 1.00 90.62 411 ASP A O 1
ATOM 2912 N N . VAL A 1 412 ? -5.198 -11.944 27.701 1.00 92.94 412 VAL A N 1
ATOM 2913 C CA . VAL A 1 412 ? -6.587 -12.130 27.259 1.00 92.94 412 VAL A CA 1
ATOM 2914 C C . VAL A 1 412 ? -6.626 -12.409 25.761 1.00 92.94 412 VAL A C 1
ATOM 2916 O O . VAL A 1 412 ? -6.009 -11.703 24.964 1.00 92.94 412 VAL A O 1
ATOM 2919 N N . VAL A 1 413 ? -7.397 -13.422 25.357 1.00 96.06 413 VAL A N 1
ATOM 2920 C CA . VAL A 1 413 ? -7.747 -13.677 23.953 1.00 96.06 413 VAL A CA 1
ATOM 2921 C C . VAL A 1 413 ? -9.240 -13.949 23.872 1.00 96.06 413 VAL A C 1
ATOM 2923 O O . VAL A 1 413 ? -9.732 -14.892 24.486 1.00 96.06 413 VAL A O 1
ATOM 2926 N N . LEU A 1 414 ? -9.947 -13.124 23.108 1.00 94.56 414 LEU A N 1
ATOM 2927 C CA . LEU A 1 414 ? -11.381 -13.239 22.877 1.00 94.56 414 LEU A CA 1
ATOM 2928 C C . LEU A 1 414 ? -11.621 -13.753 21.463 1.00 94.56 414 LEU A C 1
ATOM 2930 O O . LEU A 1 414 ? -10.894 -13.386 20.541 1.00 94.56 414 LEU A O 1
ATOM 2934 N N . GLY A 1 415 ? -12.641 -14.586 21.283 1.00 96.00 415 GLY A N 1
ATOM 2935 C CA . GLY A 1 415 ? -12.974 -15.173 19.994 1.00 96.00 415 GLY A CA 1
ATOM 2936 C C . GLY A 1 415 ? -14.474 -15.325 19.804 1.00 96.00 415 GLY A C 1
ATOM 2937 O O . GLY A 1 415 ? -15.238 -15.474 20.749 1.00 96.00 415 GLY A O 1
ATOM 2938 N N . THR A 1 416 ? -14.887 -15.318 18.547 1.00 95.00 416 THR A N 1
ATOM 2939 C CA . THR A 1 416 ? -16.288 -15.503 18.120 1.00 95.00 416 THR A CA 1
ATOM 2940 C C . THR A 1 416 ? -16.846 -16.906 18.374 1.00 95.00 416 THR A C 1
ATOM 2942 O O . THR A 1 416 ? -18.062 -17.056 18.421 1.00 95.00 416 THR A O 1
ATOM 2945 N N . GLY A 1 417 ? -15.988 -17.920 18.548 1.00 89.56 417 GLY A N 1
ATOM 2946 C CA . GLY A 1 417 ? -16.420 -19.285 18.878 1.00 89.56 417 GLY A CA 1
ATOM 2947 C C . GLY A 1 417 ? -16.946 -19.435 20.312 1.00 89.56 417 GLY A C 1
ATOM 2948 O O . GLY A 1 417 ? -17.834 -20.244 20.556 1.00 89.56 417 GLY A O 1
ATOM 2949 N N . GLU A 1 418 ? -16.441 -18.618 21.240 1.00 87.62 418 GLU A N 1
ATOM 2950 C CA . GLU A 1 418 ? -16.866 -18.564 22.645 1.00 87.62 418 GLU A CA 1
ATOM 2951 C C . GLU A 1 418 ? -16.966 -17.090 23.086 1.00 87.62 418 GLU A C 1
ATOM 2953 O O . GLU A 1 418 ? -16.094 -16.584 23.799 1.00 87.62 418 GLU A O 1
ATOM 2958 N N . PRO A 1 419 ? -17.985 -16.347 22.611 1.00 87.25 419 PRO A N 1
ATOM 2959 C CA . PRO A 1 419 ? -18.091 -14.924 22.896 1.00 87.25 419 PRO A CA 1
ATOM 2960 C C . PRO A 1 419 ? -18.414 -14.679 24.383 1.00 87.25 419 PRO A C 1
ATOM 2962 O O . PRO A 1 419 ? -19.219 -15.415 24.964 1.00 87.25 419 PRO A O 1
ATOM 2965 N N . PRO A 1 420 ? -17.848 -13.631 25.012 1.00 85.31 420 PRO A N 1
ATOM 2966 C CA . PRO A 1 420 ? -18.147 -13.298 26.403 1.00 85.31 420 PRO A CA 1
ATOM 2967 C C . PRO A 1 420 ? -19.630 -12.992 26.630 1.00 85.31 420 PRO A C 1
ATOM 2969 O O . PRO A 1 420 ? -20.262 -12.271 25.852 1.00 85.31 420 PRO A O 1
ATOM 2972 N N . ALA A 1 421 ? -20.176 -13.503 27.734 1.00 82.19 421 ALA A N 1
ATOM 2973 C CA . ALA A 1 421 ? -21.521 -13.150 28.170 1.00 82.19 421 ALA A CA 1
ATOM 2974 C C . ALA A 1 421 ? -21.574 -11.678 28.598 1.00 82.19 421 ALA A C 1
ATOM 2976 O O . ALA A 1 421 ? -20.694 -11.196 29.310 1.00 82.19 421 ALA A O 1
ATOM 2977 N N . GLN A 1 422 ? -22.628 -10.974 28.187 1.00 81.38 422 GLN A N 1
ATOM 2978 C CA . GLN A 1 422 ? -22.790 -9.564 28.525 1.00 81.38 422 GLN A CA 1
ATOM 2979 C C . GLN A 1 422 ? -23.165 -9.376 30.003 1.00 81.38 422 GLN A C 1
ATOM 2981 O O . GLN A 1 422 ? -24.000 -10.130 30.519 1.00 81.38 422 GLN A O 1
ATOM 2986 N N . PRO A 1 423 ? -22.596 -8.370 30.694 1.00 69.38 423 PRO A N 1
ATOM 2987 C CA . PRO A 1 423 ? -22.940 -8.094 32.081 1.00 69.38 423 PRO A CA 1
ATOM 2988 C C . PRO A 1 423 ? -24.423 -7.731 32.223 1.00 69.38 423 PRO A C 1
ATOM 2990 O O . PRO A 1 423 ? -24.943 -6.889 31.498 1.00 69.38 423 PRO A O 1
ATOM 2993 N N . THR A 1 424 ? -25.099 -8.303 33.220 1.00 68.44 424 THR A N 1
ATOM 2994 C CA . THR A 1 424 ? -26.515 -8.012 33.522 1.00 68.44 424 THR A CA 1
ATOM 2995 C C . THR A 1 424 ? -26.708 -6.838 34.486 1.00 68.44 424 THR A C 1
ATOM 2997 O O . THR A 1 424 ? -27.822 -6.589 34.945 1.00 68.44 424 THR A O 1
ATOM 3000 N N . HIS A 1 425 ? -25.637 -6.131 34.858 1.00 69.50 425 HIS A N 1
ATOM 3001 C CA . HIS A 1 425 ? -25.731 -4.977 35.751 1.00 69.50 425 HIS A CA 1
ATOM 3002 C C . HIS A 1 425 ? -26.434 -3.807 35.046 1.00 69.50 425 HIS A C 1
ATOM 3004 O O . HIS A 1 425 ? -26.193 -3.551 33.863 1.00 69.50 425 HIS A O 1
ATOM 3010 N N . GLY A 1 426 ? -27.309 -3.108 35.777 1.00 68.81 426 GLY A N 1
ATOM 3011 C CA . GLY A 1 426 ? -28.069 -1.976 35.250 1.00 68.81 426 GLY A CA 1
ATOM 3012 C C . GLY A 1 426 ? -27.183 -0.777 34.902 1.00 68.81 426 GLY A C 1
ATOM 3013 O O . GLY A 1 426 ? -26.197 -0.503 35.586 1.00 68.81 426 GLY A O 1
ATOM 3014 N N . LEU A 1 427 ? -27.560 -0.051 33.850 1.00 76.94 427 LEU A N 1
ATOM 3015 C CA . LEU A 1 427 ? -26.928 1.201 33.437 1.00 76.94 427 LEU A CA 1
ATOM 3016 C C . LEU A 1 427 ? -27.323 2.335 34.386 1.00 76.94 427 LEU A C 1
ATOM 3018 O O . LEU A 1 427 ? -28.396 2.917 34.255 1.00 76.94 427 LEU A O 1
ATOM 3022 N N . VAL A 1 428 ? -26.472 2.637 35.367 1.00 76.12 428 VAL A N 1
ATOM 3023 C CA . VAL A 1 428 ? -26.682 3.793 36.260 1.00 76.12 428 VAL A CA 1
ATOM 3024 C C . VAL A 1 428 ? -26.049 5.052 35.669 1.00 76.12 428 VAL A C 1
ATOM 3026 O O . VAL A 1 428 ? -26.689 6.096 35.606 1.00 76.12 428 VAL A O 1
ATOM 3029 N N . ARG A 1 429 ? -24.793 4.945 35.226 1.00 88.56 429 ARG A N 1
ATOM 3030 C CA . ARG A 1 429 ? -24.049 6.008 34.550 1.00 88.56 429 ARG A CA 1
ATOM 3031 C C . ARG A 1 429 ? -23.239 5.384 33.409 1.00 88.56 429 ARG A C 1
ATOM 3033 O O . ARG A 1 429 ? -22.267 4.693 33.715 1.00 88.56 429 ARG A O 1
ATOM 3040 N N . PRO A 1 430 ? -23.635 5.562 32.136 1.00 91.94 430 PRO A N 1
ATOM 3041 C CA . PRO A 1 430 ? -22.934 4.935 31.020 1.00 91.94 430 PRO A CA 1
ATOM 3042 C C . PRO A 1 430 ? -21.471 5.378 30.962 1.00 91.94 430 PRO A C 1
ATOM 3044 O O . PRO A 1 430 ? -21.171 6.553 31.162 1.00 91.94 430 PRO A O 1
ATOM 3047 N N . ARG A 1 431 ? -20.551 4.465 30.667 1.00 94.06 431 ARG A N 1
ATOM 3048 C CA . ARG A 1 431 ? -19.137 4.772 30.419 1.00 94.06 431 ARG A CA 1
ATOM 3049 C C . ARG A 1 431 ? -18.849 4.676 28.926 1.00 94.06 431 ARG A C 1
ATOM 3051 O O . ARG A 1 431 ? -19.127 3.649 28.313 1.00 94.06 431 ARG A O 1
ATOM 3058 N N . ILE A 1 432 ? -18.288 5.725 28.336 1.00 94.12 432 ILE A N 1
ATOM 3059 C CA . ILE A 1 432 ? -17.960 5.789 26.909 1.00 94.12 432 ILE A CA 1
ATOM 3060 C C . ILE A 1 432 ? -16.444 5.799 26.744 1.00 94.12 432 ILE A C 1
ATOM 3062 O O . ILE A 1 432 ? -15.768 6.740 27.164 1.00 94.12 432 ILE A O 1
ATOM 3066 N N . ALA A 1 433 ? -15.904 4.774 26.094 1.00 92.44 433 ALA A N 1
ATOM 3067 C CA . ALA A 1 433 ? -14.504 4.747 25.711 1.00 92.44 433 ALA A CA 1
ATOM 3068 C C . ALA A 1 433 ? -14.220 5.792 24.622 1.00 92.44 433 ALA A C 1
ATOM 3070 O O . ALA A 1 433 ? -14.965 5.911 23.648 1.00 92.44 433 ALA A O 1
ATOM 3071 N N . VAL A 1 434 ? -13.116 6.528 24.753 1.00 88.81 434 VAL A N 1
ATOM 3072 C CA . VAL A 1 434 ? -12.666 7.522 23.764 1.00 88.81 434 VAL A CA 1
ATOM 3073 C C . VAL A 1 434 ? -11.175 7.403 23.491 1.00 88.81 434 VAL A C 1
ATOM 3075 O O . VAL A 1 434 ? -10.392 6.994 24.349 1.00 88.81 434 VAL A O 1
ATOM 3078 N N . SER A 1 435 ? -10.760 7.770 22.277 1.00 83.00 435 SER A N 1
ATOM 3079 C CA . SER A 1 435 ? -9.339 7.819 21.928 1.00 83.00 435 SER A CA 1
ATOM 3080 C C . SER A 1 435 ? -8.609 8.853 22.784 1.00 83.00 435 SER A C 1
ATOM 3082 O O . SER A 1 435 ? -8.992 10.020 22.818 1.00 83.00 435 SER A O 1
ATOM 3084 N N . ARG A 1 436 ? -7.511 8.449 23.429 1.00 80.06 436 ARG A N 1
ATOM 3085 C CA . ARG A 1 436 ? -6.644 9.364 24.198 1.00 80.06 436 ARG A CA 1
ATOM 3086 C C . ARG A 1 436 ? -5.915 10.397 23.334 1.00 80.06 436 ARG A C 1
ATOM 3088 O O . ARG A 1 436 ? -5.492 11.433 23.832 1.00 80.06 436 ARG A O 1
ATOM 3095 N N . SER A 1 437 ? -5.696 10.080 22.062 1.00 73.56 437 SER A N 1
ATOM 3096 C CA . SER A 1 437 ? -4.871 10.871 21.144 1.00 73.56 437 SER A CA 1
ATOM 3097 C C . SER A 1 437 ? -5.708 11.795 20.270 1.00 73.56 437 SER A C 1
ATOM 3099 O O . SER A 1 437 ? -5.244 12.880 19.926 1.00 73.56 437 SER A O 1
ATOM 3101 N N . ARG A 1 438 ? -6.909 11.358 19.881 1.00 73.06 438 ARG A N 1
ATOM 3102 C CA . ARG A 1 438 ? -7.823 12.099 18.999 1.00 73.06 438 ARG A CA 1
ATOM 3103 C C . ARG A 1 438 ? -9.285 11.780 19.346 1.00 73.06 438 ARG A C 1
ATOM 3105 O O . ARG A 1 438 ? -9.930 11.061 18.584 1.00 73.06 438 ARG A O 1
ATOM 3112 N N . PRO A 1 439 ? -9.799 12.222 20.505 1.00 75.00 439 PRO A N 1
ATOM 3113 C CA . PRO A 1 439 ? -11.215 12.062 20.818 1.00 75.00 439 PRO A CA 1
ATOM 3114 C C . PRO A 1 439 ? -12.052 12.964 19.888 1.00 75.00 439 PRO A C 1
ATOM 3116 O O . PRO A 1 439 ? -11.698 14.133 19.734 1.00 75.00 439 PRO A O 1
ATOM 3119 N N . PRO A 1 440 ? -13.137 12.471 19.262 1.00 74.50 440 PRO A N 1
ATOM 3120 C CA . PRO A 1 440 ? -14.018 13.328 18.469 1.00 74.50 440 PRO A CA 1
ATOM 3121 C C . PRO A 1 440 ? -14.739 14.348 19.361 1.00 74.50 440 PRO A C 1
ATOM 3123 O O . PRO A 1 440 ? -15.264 13.978 20.413 1.00 74.50 440 PRO A O 1
ATOM 3126 N N . GLU A 1 441 ? -14.800 15.616 18.939 1.00 78.31 441 GLU A N 1
ATOM 3127 C CA . GLU A 1 441 ? -15.343 16.713 19.763 1.00 78.31 441 GLU A CA 1
ATOM 3128 C C . GLU A 1 441 ? -16.800 16.473 20.190 1.00 78.31 441 GLU A C 1
ATOM 3130 O O . GLU A 1 441 ? -17.171 16.754 21.331 1.00 78.31 441 GLU A O 1
ATOM 3135 N N . PHE A 1 442 ? -17.614 15.876 19.314 1.00 82.44 442 PHE A N 1
ATOM 3136 C CA . PHE A 1 442 ? -19.026 15.616 19.600 1.00 82.44 442 PHE A CA 1
ATOM 3137 C C . PHE A 1 442 ? -19.253 14.591 20.720 1.00 82.44 442 PHE A C 1
ATOM 3139 O O . PHE A 1 442 ? -20.314 14.588 21.337 1.00 82.44 442 PHE A O 1
ATOM 3146 N N . VAL A 1 443 ? -18.282 13.718 21.021 1.00 84.50 443 VAL A N 1
ATOM 3147 C CA . VAL A 1 443 ? -18.475 12.671 22.041 1.00 84.50 443 VAL A CA 1
ATOM 3148 C C . VAL A 1 443 ? -18.583 13.280 23.441 1.00 84.50 443 VAL A C 1
ATOM 3150 O O . VAL A 1 443 ? -19.309 12.753 24.279 1.00 84.50 443 VAL A O 1
ATOM 3153 N N . ALA A 1 444 ? -17.926 14.419 23.684 1.00 85.62 444 ALA A N 1
ATOM 3154 C CA . ALA A 1 444 ? -18.081 15.159 24.934 1.00 85.62 444 ALA A CA 1
ATOM 3155 C C . ALA A 1 444 ? -19.504 15.708 25.107 1.00 85.62 444 ALA A C 1
ATOM 3157 O O . ALA A 1 444 ? -20.071 15.591 26.189 1.00 85.62 444 ALA A O 1
ATOM 3158 N N . GLN A 1 445 ? -20.101 16.227 24.031 1.00 85.69 445 GLN A N 1
ATOM 3159 C CA . GLN A 1 445 ? -21.474 16.739 24.045 1.00 85.69 445 GLN A CA 1
ATOM 3160 C C . GLN A 1 445 ? -22.486 15.615 24.292 1.00 85.69 445 GLN A C 1
ATOM 3162 O O . GLN A 1 445 ? -23.344 15.744 25.160 1.00 85.69 445 GLN A O 1
ATOM 3167 N N . ILE A 1 446 ? -22.324 14.476 23.609 1.00 87.44 446 ILE A N 1
ATOM 3168 C CA . ILE A 1 446 ? -23.166 13.289 23.829 1.00 87.44 446 ILE A CA 1
ATOM 3169 C C . ILE A 1 446 ? -23.058 12.815 25.276 1.00 87.44 446 ILE A C 1
ATOM 3171 O O . ILE A 1 446 ? -24.067 12.497 25.899 1.00 87.44 446 ILE A O 1
ATOM 3175 N N . ALA A 1 447 ? -21.842 12.770 25.828 1.00 89.56 447 ALA A N 1
ATOM 3176 C CA . ALA A 1 447 ? -21.646 12.332 27.200 1.00 89.56 447 ALA A CA 1
ATOM 3177 C C . ALA A 1 447 ? -22.331 13.254 28.215 1.00 89.56 447 ALA A C 1
ATOM 3179 O O . ALA A 1 447 ? -22.887 12.757 29.192 1.00 89.56 447 ALA A O 1
ATOM 3180 N N . GLU A 1 448 ? -22.346 14.567 27.985 1.00 88.12 448 GLU A N 1
ATOM 3181 C CA . GLU A 1 448 ? -23.118 15.499 28.811 1.00 88.12 448 GLU A CA 1
ATOM 3182 C C . GLU A 1 448 ? -24.630 15.269 28.678 1.00 88.12 448 GLU A C 1
ATOM 3184 O O . GLU A 1 448 ? -25.325 15.225 29.693 1.00 88.12 448 GLU A O 1
ATOM 3189 N N . GLU A 1 449 ? -25.131 15.062 27.457 1.00 88.44 449 GLU A N 1
ATOM 3190 C CA . GLU A 1 449 ? -26.559 14.870 27.177 1.00 88.44 449 GLU A CA 1
ATOM 3191 C C . GLU A 1 449 ? -27.128 13.606 27.834 1.00 88.44 449 GLU A C 1
ATOM 3193 O O . GLU A 1 449 ? -28.187 13.658 28.461 1.00 88.44 449 GLU A O 1
ATOM 3198 N N . ILE A 1 450 ? -26.409 12.482 27.754 1.00 87.88 450 ILE A N 1
ATOM 3199 C CA . ILE A 1 450 ? -26.864 11.202 28.323 1.00 87.88 450 ILE A CA 1
ATOM 3200 C C . ILE A 1 450 ? -26.332 10.939 29.742 1.00 87.88 450 ILE A C 1
ATOM 3202 O O . ILE A 1 450 ? -26.550 9.865 30.305 1.00 87.88 450 ILE A O 1
ATOM 3206 N N . GLY A 1 451 ? -25.598 11.892 30.324 1.00 90.19 451 GLY A N 1
ATOM 3207 C CA . GLY A 1 451 ? -24.999 11.760 31.654 1.00 90.19 451 GLY A CA 1
ATOM 3208 C C . GLY A 1 451 ? -23.884 10.709 31.753 1.00 90.19 451 GLY A C 1
ATOM 3209 O O . GLY A 1 451 ? -23.663 10.151 32.830 1.00 90.19 451 GLY A O 1
ATOM 3210 N N . ALA A 1 452 ? -23.176 10.424 30.660 1.00 91.50 452 ALA A N 1
ATOM 3211 C CA . ALA A 1 452 ? -22.100 9.442 30.615 1.00 91.50 452 ALA A CA 1
ATOM 3212 C C . ALA A 1 452 ? -20.769 9.945 31.211 1.00 91.50 452 ALA A C 1
ATOM 3214 O O . ALA A 1 452 ? -20.528 11.135 31.414 1.00 91.50 452 ALA A O 1
ATOM 3215 N N . GLU A 1 453 ? -19.875 9.005 31.500 1.00 93.19 453 GLU A N 1
ATOM 3216 C CA . GLU A 1 453 ? -18.477 9.234 31.860 1.00 93.19 453 GLU A CA 1
ATOM 3217 C C . GLU A 1 453 ? -17.566 8.861 30.685 1.00 93.19 453 GLU A C 1
ATOM 3219 O O . GLU A 1 453 ? -17.688 7.775 30.125 1.00 93.19 453 GLU A O 1
ATOM 3224 N N . LEU A 1 454 ? -16.632 9.742 30.318 1.00 92.06 454 LEU A N 1
ATOM 3225 C CA . LEU A 1 454 ? -15.643 9.451 29.279 1.00 92.06 454 LEU A CA 1
ATOM 3226 C C . LEU A 1 454 ? -14.432 8.716 29.860 1.00 92.06 454 LEU A C 1
ATOM 3228 O O . LEU A 1 454 ? -13.818 9.187 30.816 1.00 92.06 454 LEU A O 1
ATOM 3232 N N . VAL A 1 455 ? -14.042 7.610 29.227 1.00 91.62 455 VAL A N 1
ATOM 3233 C CA . VAL A 1 455 ? -12.909 6.767 29.628 1.00 91.62 455 VAL A CA 1
ATOM 3234 C C . VAL A 1 455 ? -11.841 6.781 28.522 1.00 91.62 455 VAL A C 1
ATOM 3236 O O . VAL A 1 455 ? -12.017 6.142 27.482 1.00 91.62 455 VAL A O 1
ATOM 3239 N N . PRO A 1 456 ? -10.727 7.521 28.688 1.00 87.88 456 PRO A N 1
ATOM 3240 C CA . PRO A 1 456 ? -9.665 7.575 27.683 1.00 87.88 456 PRO A CA 1
ATOM 3241 C C . PRO A 1 456 ? -8.878 6.260 27.584 1.00 87.88 456 PRO A C 1
ATOM 3243 O O . PRO A 1 456 ? -8.328 5.789 28.579 1.00 87.88 456 PRO A O 1
ATOM 3246 N N . MET A 1 457 ? -8.750 5.705 26.375 1.00 85.75 457 MET A N 1
ATOM 3247 C CA . MET A 1 457 ? -8.026 4.451 26.104 1.00 85.75 457 MET A CA 1
ATOM 3248 C C . MET A 1 457 ? -7.274 4.494 24.754 1.00 85.75 457 MET A C 1
ATOM 3250 O O . MET A 1 457 ? -7.706 5.159 23.800 1.00 85.75 457 MET A O 1
ATOM 3254 N N . GLY A 1 458 ? -6.132 3.800 24.660 1.00 82.94 458 GLY A N 1
ATOM 3255 C CA . GLY A 1 458 ? -5.433 3.505 23.398 1.00 82.94 458 GLY A CA 1
ATOM 3256 C C . GLY A 1 458 ? -6.130 2.394 22.604 1.00 82.94 458 GLY A C 1
ATOM 3257 O O . GLY A 1 458 ? -7.158 1.916 23.068 1.00 82.94 458 GLY A O 1
ATOM 3258 N N . SER A 1 459 ? -5.621 2.059 21.406 1.00 86.19 459 SER A N 1
ATOM 3259 C CA . SER A 1 459 ? -6.045 0.937 20.521 1.00 86.19 459 SER A CA 1
ATOM 3260 C C . SER A 1 459 ? -7.551 0.835 20.181 1.00 86.19 459 SER A C 1
ATOM 3262 O O . SER A 1 459 ? -8.432 0.919 21.040 1.00 86.19 459 SER A O 1
ATOM 3264 N N . ALA A 1 460 ? -7.911 0.692 18.906 1.00 89.75 460 ALA A N 1
ATOM 3265 C CA . ALA A 1 460 ? -9.317 0.466 18.539 1.00 89.75 460 ALA A CA 1
ATOM 3266 C C . ALA A 1 460 ? -9.844 -0.849 19.151 1.00 89.75 460 ALA A C 1
ATOM 3268 O O . ALA A 1 460 ? -10.922 -0.871 19.754 1.00 89.75 460 ALA A O 1
ATOM 3269 N N . GLY A 1 461 ? -9.023 -1.897 19.104 1.00 88.56 461 GLY A N 1
ATOM 3270 C CA . GLY A 1 461 ? -9.230 -3.195 19.728 1.00 88.56 461 GLY A CA 1
ATOM 3271 C C . GLY A 1 461 ? -9.508 -3.108 21.214 1.00 88.56 461 GLY A C 1
ATOM 3272 O O . GLY A 1 461 ? -10.563 -3.561 21.645 1.00 88.56 461 GLY A O 1
ATOM 3273 N N . ALA A 1 462 ? -8.621 -2.477 21.988 1.00 89.94 462 ALA A N 1
ATOM 3274 C CA . ALA A 1 462 ? -8.763 -2.339 23.439 1.00 89.94 462 ALA A CA 1
ATOM 3275 C C . ALA A 1 462 ? -10.052 -1.602 23.845 1.00 89.94 462 ALA A C 1
ATOM 3277 O O . ALA A 1 462 ? -10.681 -1.953 24.842 1.00 89.94 462 ALA A O 1
ATOM 3278 N N . LYS A 1 463 ? -10.482 -0.601 23.065 1.00 94.00 463 LYS A N 1
ATOM 3279 C CA . LYS A 1 463 ? -11.742 0.117 23.316 1.00 94.00 463 LYS A CA 1
ATOM 3280 C C . LYS A 1 463 ? -12.969 -0.746 23.055 1.00 94.00 463 LYS A C 1
ATOM 3282 O O . LYS A 1 463 ? -13.892 -0.746 23.861 1.00 94.00 463 LYS A O 1
ATOM 3287 N N . ILE A 1 464 ? -12.992 -1.483 21.945 1.00 95.62 464 ILE A N 1
ATOM 3288 C CA . ILE A 1 464 ? -14.126 -2.353 21.613 1.00 95.62 464 ILE A CA 1
ATOM 3289 C C . ILE A 1 464 ? -14.185 -3.545 22.572 1.00 95.62 464 ILE A C 1
ATOM 3291 O O . ILE A 1 464 ? -15.265 -3.883 23.051 1.00 95.62 464 ILE A O 1
ATOM 3295 N N . THR A 1 465 ? -13.049 -4.158 22.911 1.00 93.50 465 THR A N 1
ATOM 3296 C CA . THR A 1 465 ? -13.012 -5.270 23.869 1.00 93.50 465 THR A CA 1
ATOM 3297 C C . THR A 1 465 ? -13.404 -4.835 25.276 1.00 93.50 465 THR A C 1
ATOM 3299 O O . THR A 1 465 ? -14.088 -5.599 25.947 1.00 93.50 465 THR A O 1
ATOM 3302 N N . ALA A 1 466 ? -13.098 -3.604 25.696 1.00 92.88 466 ALA A N 1
ATOM 3303 C CA . ALA A 1 466 ? -13.624 -3.047 26.942 1.00 92.88 466 ALA A CA 1
ATOM 3304 C C . ALA A 1 466 ? -15.163 -2.983 26.953 1.00 92.88 466 ALA A C 1
ATOM 3306 O O . ALA A 1 466 ? -15.775 -3.235 27.989 1.00 92.88 466 ALA A O 1
ATOM 3307 N N . VAL A 1 467 ? -15.812 -2.712 25.810 1.00 94.81 467 VAL A N 1
ATOM 3308 C CA . VAL A 1 467 ? -17.282 -2.809 25.700 1.00 94.81 467 VAL A CA 1
ATOM 3309 C C . VAL A 1 467 ? -17.731 -4.267 25.787 1.00 94.81 467 VAL A C 1
ATOM 3311 O O . VAL A 1 467 ? -18.657 -4.582 26.528 1.00 94.81 467 VAL A O 1
ATOM 3314 N N . VAL A 1 468 ? -17.057 -5.173 25.070 1.00 94.06 468 VAL A N 1
ATOM 3315 C CA . VAL A 1 468 ? -17.355 -6.619 25.082 1.00 94.06 468 VAL A CA 1
ATOM 3316 C C . VAL A 1 468 ? -17.280 -7.207 26.493 1.00 94.06 468 VAL A C 1
ATOM 3318 O O . VAL A 1 468 ? -18.139 -8.008 26.857 1.00 94.06 468 VAL A O 1
ATOM 3321 N N . LEU A 1 469 ? -16.276 -6.812 27.275 1.00 90.81 469 LEU A N 1
ATOM 3322 C CA . LEU A 1 469 ? -16.037 -7.283 28.641 1.00 90.81 469 LEU A CA 1
ATOM 3323 C C . LEU A 1 469 ? -16.891 -6.556 29.692 1.00 90.81 469 LEU A C 1
ATOM 3325 O O . LEU A 1 469 ? -16.991 -7.027 30.823 1.00 90.81 469 LEU A O 1
ATOM 3329 N N . GLY A 1 470 ? -17.534 -5.439 29.334 1.00 90.62 470 GLY A N 1
ATOM 3330 C CA . GLY A 1 470 ? -18.332 -4.633 30.259 1.00 90.62 470 GLY A CA 1
ATOM 3331 C C . GLY A 1 470 ? -17.535 -3.642 31.112 1.00 90.62 470 GLY A C 1
ATOM 3332 O O . GLY A 1 470 ? -18.067 -3.095 32.082 1.00 90.62 470 GLY A O 1
ATOM 3333 N N . ASP A 1 471 ? -16.274 -3.386 30.768 1.00 89.94 471 ASP A N 1
ATOM 3334 C CA . ASP A 1 471 ? -15.435 -2.359 31.395 1.00 89.94 471 ASP A CA 1
ATOM 3335 C C . ASP A 1 471 ? -15.865 -0.943 31.002 1.00 89.94 471 ASP A C 1
ATOM 3337 O O . ASP A 1 471 ? -15.641 0.005 31.752 1.00 89.94 471 ASP A O 1
ATOM 3341 N N . VAL A 1 472 ? -16.514 -0.798 29.848 1.00 93.06 472 VAL A N 1
ATOM 3342 C CA . VAL A 1 472 ? -17.244 0.398 29.410 1.00 93.06 472 VAL A CA 1
ATOM 3343 C C . VAL A 1 472 ? -18.546 -0.031 28.723 1.00 93.06 472 VAL A C 1
ATOM 3345 O O . VAL A 1 472 ? -18.734 -1.205 28.418 1.00 93.06 472 VAL A O 1
ATOM 3348 N N . ASP A 1 473 ? -19.469 0.897 28.488 1.00 94.12 473 ASP A N 1
ATOM 3349 C CA . ASP A 1 473 ? -20.803 0.593 27.952 1.00 94.12 473 ASP A CA 1
ATOM 3350 C C . ASP A 1 473 ? -20.950 0.938 26.460 1.00 94.12 473 ASP A C 1
ATOM 3352 O O . ASP A 1 473 ? -21.826 0.395 25.774 1.00 94.12 473 ASP A O 1
ATOM 3356 N N . ALA A 1 474 ? -20.096 1.828 25.946 1.00 95.06 474 ALA A N 1
ATOM 3357 C CA . ALA A 1 474 ? -20.066 2.213 24.541 1.00 95.06 474 ALA A CA 1
ATOM 3358 C C . ALA A 1 474 ? -18.685 2.695 24.074 1.00 95.06 474 ALA A C 1
ATOM 3360 O O . ALA A 1 474 ? -17.861 3.158 24.860 1.00 95.06 474 ALA A O 1
ATOM 3361 N N . TYR A 1 475 ? -18.468 2.645 22.765 1.00 95.25 475 TYR A N 1
ATOM 3362 C CA . TYR A 1 475 ? -17.366 3.266 22.046 1.00 95.25 475 TYR A CA 1
ATOM 3363 C C . TYR A 1 475 ? -17.900 3.890 20.755 1.00 95.25 475 TYR A C 1
ATOM 3365 O O . TYR A 1 475 ? -18.581 3.231 19.965 1.00 95.25 475 TYR A O 1
ATOM 3373 N N . LEU A 1 476 ? -17.573 5.166 20.550 1.00 92.38 476 LEU A N 1
ATOM 3374 C CA . LEU A 1 476 ? -17.869 5.910 19.334 1.00 92.38 476 LEU A CA 1
ATOM 3375 C C . LEU A 1 476 ? -16.556 6.373 18.711 1.00 92.38 476 LEU A C 1
ATOM 3377 O O . LEU A 1 476 ? -15.694 6.934 19.393 1.00 92.38 476 LEU A O 1
ATOM 3381 N N . HIS A 1 477 ? -16.424 6.174 17.405 1.00 89.75 477 HIS A N 1
ATOM 3382 C CA . HIS A 1 477 ? -15.274 6.638 16.638 1.00 89.75 477 HIS A CA 1
ATOM 3383 C C . HIS A 1 477 ? -15.722 7.413 15.412 1.00 89.75 477 HIS A C 1
ATOM 3385 O O . HIS A 1 477 ? -16.658 7.003 14.732 1.00 89.75 477 HIS A O 1
ATOM 3391 N N . ALA A 1 478 ? -15.015 8.496 15.109 1.00 85.19 478 ALA A N 1
ATOM 3392 C CA . ALA A 1 478 ? -15.172 9.293 13.900 1.00 85.19 478 ALA A CA 1
ATOM 3393 C C . ALA A 1 478 ? -13.815 9.883 13.494 1.00 85.19 478 ALA A C 1
ATOM 3395 O O . ALA A 1 478 ? -12.857 9.855 14.268 1.00 85.19 478 ALA A O 1
ATOM 3396 N N . GLY A 1 479 ? -13.725 10.412 12.274 1.00 79.38 479 GLY A N 1
ATOM 3397 C CA . GLY A 1 479 ? -12.449 10.849 11.687 1.00 79.38 479 GLY A CA 1
ATOM 3398 C C . GLY A 1 479 ? -11.674 9.715 11.007 1.00 79.38 479 GLY A C 1
ATOM 3399 O O . GLY A 1 479 ? -10.592 9.939 10.467 1.00 79.38 479 GLY A O 1
ATOM 3400 N N . GLY A 1 480 ? -12.282 8.529 10.980 1.00 85.12 480 GLY A N 1
ATOM 3401 C CA . GLY A 1 480 ? -11.888 7.380 10.194 1.00 85.12 480 GLY A CA 1
ATOM 3402 C C . GLY A 1 480 ? -10.812 6.486 10.784 1.00 85.12 480 GLY A C 1
ATOM 3403 O O . GLY A 1 480 ? -10.036 6.859 11.664 1.00 85.12 480 GLY A O 1
ATOM 3404 N N . GLN A 1 481 ? -10.855 5.259 10.297 1.00 90.50 481 GLN A N 1
ATOM 3405 C CA . GLN A 1 481 ? -10.010 4.119 10.615 1.00 90.50 481 GLN A CA 1
ATOM 3406 C C . GLN A 1 481 ? -10.056 3.170 9.407 1.00 90.50 481 GLN A C 1
ATOM 3408 O O . GLN A 1 481 ? -10.737 3.447 8.416 1.00 90.50 481 GLN A O 1
ATOM 3413 N N . TYR A 1 482 ? -9.366 2.047 9.468 1.00 95.19 482 TYR A N 1
ATOM 3414 C CA . TYR A 1 482 ? -9.396 1.017 8.441 1.00 95.19 482 TYR A CA 1
ATOM 3415 C C . TYR A 1 482 ? -10.169 -0.225 8.896 1.00 95.19 482 TYR A C 1
ATOM 3417 O O . TYR A 1 482 ? -10.517 -0.400 10.065 1.00 95.19 482 TYR A O 1
ATOM 3425 N N . GLU A 1 483 ? -10.480 -1.105 7.946 1.00 97.19 483 GLU A N 1
ATOM 3426 C CA . GLU A 1 483 ? -11.187 -2.356 8.215 1.00 97.19 483 GLU A CA 1
ATOM 3427 C C . GLU A 1 483 ? -10.443 -3.235 9.227 1.00 97.19 483 GLU A C 1
ATOM 3429 O O . GLU A 1 483 ? -11.090 -3.797 10.106 1.00 97.19 483 GLU A O 1
ATOM 3434 N N . TRP A 1 484 ? -9.109 -3.312 9.166 1.00 97.38 484 TRP A N 1
ATOM 3435 C CA . TRP A 1 484 ? -8.305 -4.104 10.108 1.00 97.38 484 TRP A CA 1
ATOM 3436 C C . TRP A 1 484 ? -8.361 -3.587 11.553 1.00 97.38 484 TRP A C 1
ATOM 3438 O O . TRP A 1 484 ? -8.364 -4.404 12.473 1.00 97.38 484 TRP A O 1
ATOM 3448 N N . ASP A 1 485 ? -8.576 -2.285 11.766 1.00 95.88 485 ASP A N 1
ATOM 3449 C CA . ASP A 1 485 ? -8.725 -1.702 13.109 1.00 95.88 485 ASP A CA 1
ATOM 3450 C C . ASP A 1 485 ? -10.007 -2.186 13.821 1.00 95.88 485 ASP A C 1
ATOM 3452 O O . ASP A 1 485 ? -10.116 -2.132 15.046 1.00 95.88 485 ASP A O 1
ATOM 3456 N N . SER A 1 486 ? -11.018 -2.637 13.062 1.00 96.94 486 SER A N 1
ATOM 3457 C CA . SER A 1 486 ? -12.366 -2.891 13.594 1.00 96.94 486 SER A CA 1
ATOM 3458 C C . SER A 1 486 ? -12.958 -4.257 13.272 1.00 96.94 486 SER A C 1
ATOM 3460 O O . SER A 1 486 ? -13.815 -4.706 14.027 1.00 96.94 486 SER A O 1
ATOM 3462 N N . ALA A 1 487 ? -12.527 -4.945 12.211 1.00 98.12 487 ALA A N 1
ATOM 3463 C CA . ALA A 1 487 ? -13.145 -6.192 11.758 1.00 98.12 487 ALA A CA 1
ATOM 3464 C C . ALA A 1 487 ? -13.174 -7.256 12.859 1.00 98.12 487 ALA A C 1
ATOM 3466 O O . ALA A 1 487 ? -14.237 -7.797 13.173 1.00 98.12 487 ALA A O 1
ATOM 3467 N N . ALA A 1 488 ? -12.031 -7.533 13.494 1.00 98.25 488 ALA A N 1
ATOM 3468 C CA . ALA A 1 488 ? -11.988 -8.570 14.517 1.00 98.25 488 ALA A CA 1
ATOM 3469 C C . ALA A 1 488 ? -12.750 -8.186 15.794 1.00 98.25 488 ALA A C 1
ATOM 3471 O O . ALA A 1 488 ? -13.598 -8.984 16.214 1.00 98.25 488 ALA A O 1
ATOM 3472 N N . PRO A 1 489 ? -12.540 -6.986 16.375 1.00 97.69 489 PRO A N 1
ATOM 3473 C CA . PRO A 1 489 ? -13.282 -6.573 17.562 1.00 97.69 489 PRO A CA 1
ATOM 3474 C C . PRO A 1 489 ? -14.798 -6.460 17.334 1.00 97.69 489 PRO A C 1
ATOM 3476 O O . PRO A 1 489 ? -15.573 -6.883 18.191 1.00 97.69 489 PRO A O 1
ATOM 3479 N N . VAL A 1 490 ? -15.243 -5.954 16.176 1.00 97.88 490 VAL A N 1
ATOM 3480 C CA . VAL A 1 490 ? -16.673 -5.880 15.823 1.00 97.88 490 VAL A CA 1
ATOM 3481 C C . VAL A 1 490 ? -17.271 -7.272 15.672 1.00 97.88 490 VAL A C 1
ATOM 3483 O O . VAL A 1 490 ? -18.362 -7.499 16.187 1.00 97.88 490 VAL A O 1
ATOM 3486 N N . GLY A 1 491 ? -16.566 -8.217 15.042 1.00 97.38 491 GLY A N 1
ATOM 3487 C CA . GLY A 1 491 ? -17.032 -9.605 14.951 1.00 97.38 491 GLY A CA 1
ATOM 3488 C C . GLY A 1 491 ? -17.289 -10.225 16.329 1.00 97.38 491 GLY A C 1
ATOM 3489 O O . GLY A 1 491 ? -18.328 -10.846 16.550 1.00 97.38 491 GLY A O 1
ATOM 3490 N N . ILE A 1 492 ? -16.399 -9.980 17.298 1.00 96.81 492 ILE A N 1
ATOM 3491 C CA . ILE A 1 492 ? -16.578 -10.443 18.683 1.00 96.81 492 ILE A CA 1
ATOM 3492 C C . ILE A 1 492 ? -17.755 -9.728 19.349 1.00 96.81 492 ILE A C 1
ATOM 3494 O O . ILE A 1 492 ? -18.566 -10.380 20.001 1.00 96.81 492 ILE A O 1
ATOM 3498 N N . ALA A 1 493 ? -17.888 -8.412 19.169 1.00 97.06 493 ALA A N 1
ATOM 3499 C CA . ALA A 1 493 ? -19.004 -7.648 19.722 1.00 97.06 493 ALA A CA 1
ATOM 3500 C C . ALA A 1 493 ? -20.361 -8.130 19.181 1.00 97.06 493 ALA A C 1
ATOM 3502 O O . ALA A 1 493 ? -21.309 -8.302 19.949 1.00 97.06 493 ALA A O 1
ATOM 3503 N N . GLN A 1 494 ? -20.445 -8.423 17.882 1.00 96.19 494 GLN A N 1
ATOM 3504 C CA . GLN A 1 494 ? -21.630 -9.008 17.252 1.00 96.19 494 GLN A CA 1
ATOM 3505 C C . GLN A 1 494 ? -21.956 -10.386 17.833 1.00 96.19 494 GLN A C 1
ATOM 3507 O O . GLN A 1 494 ? -23.104 -10.630 18.207 1.00 96.19 494 GLN A O 1
ATOM 3512 N N . ALA A 1 495 ? -20.953 -11.261 17.966 1.00 95.19 495 ALA A N 1
ATOM 3513 C CA . ALA A 1 495 ? -21.116 -12.587 18.564 1.00 95.19 495 ALA A CA 1
ATOM 3514 C C . ALA A 1 495 ? -21.535 -12.519 20.045 1.00 95.19 495 ALA A C 1
ATOM 3516 O O . ALA A 1 495 ? -22.328 -13.339 20.500 1.00 95.19 495 ALA A O 1
ATOM 3517 N N . ALA A 1 496 ? -21.072 -11.503 20.776 1.00 94.31 496 ALA A N 1
ATOM 3518 C CA . ALA A 1 496 ? -21.476 -11.213 22.150 1.00 94.31 496 ALA A CA 1
ATOM 3519 C C . ALA A 1 496 ? -22.868 -10.553 22.258 1.00 94.31 496 ALA A C 1
ATOM 3521 O O . ALA A 1 496 ? -23.355 -10.296 23.357 1.00 94.31 496 ALA A O 1
ATOM 3522 N N . GLY A 1 497 ? -23.537 -10.275 21.135 1.00 94.25 497 GLY A N 1
ATOM 3523 C CA . GLY A 1 497 ? -24.882 -9.704 21.111 1.00 94.25 497 GLY A CA 1
ATOM 3524 C C . GLY A 1 497 ? -24.941 -8.198 21.375 1.00 94.25 497 GLY A C 1
ATOM 3525 O O . GLY A 1 497 ? -26.020 -7.685 21.671 1.00 94.25 497 GLY A O 1
ATOM 3526 N N . LEU A 1 498 ? -23.831 -7.472 21.245 1.00 95.88 498 LEU A N 1
ATOM 3527 C CA . LEU A 1 498 ? -23.809 -6.009 21.319 1.00 95.88 498 LEU A CA 1
ATOM 3528 C C . LEU A 1 498 ? -24.431 -5.363 20.071 1.00 95.88 498 LEU A C 1
ATOM 3530 O O . LEU A 1 498 ? -24.705 -6.023 19.065 1.00 95.88 498 LEU A O 1
ATOM 3534 N N . HIS A 1 499 ? -24.691 -4.057 20.146 1.00 96.69 499 HIS A N 1
ATOM 3535 C CA . HIS A 1 499 ? -25.020 -3.247 18.976 1.00 96.69 499 HIS A CA 1
ATOM 3536 C C . HIS A 1 499 ? -23.734 -2.814 18.276 1.00 96.69 499 HIS A C 1
ATOM 3538 O O . HIS A 1 499 ? -22.808 -2.328 18.924 1.00 96.69 499 HIS A O 1
ATOM 3544 N N . THR A 1 500 ? -23.699 -2.964 16.954 1.00 97.56 500 THR A N 1
ATOM 3545 C CA . THR A 1 500 ? -22.589 -2.519 16.108 1.00 97.56 500 THR A CA 1
ATOM 3546 C C . THR A 1 500 ? -23.148 -1.873 14.850 1.00 97.56 500 THR A C 1
ATOM 3548 O O . THR A 1 500 ? -23.894 -2.522 14.113 1.00 97.56 500 THR A O 1
ATOM 3551 N N . SER A 1 501 ? -22.784 -0.628 14.573 1.00 97.25 501 SER A N 1
ATOM 3552 C CA . SER A 1 501 ? -23.220 0.073 13.365 1.00 97.25 501 SER A CA 1
ATOM 3553 C C . SER A 1 501 ? -22.229 1.159 12.966 1.00 97.25 501 SER A C 1
ATOM 3555 O O . SER A 1 501 ? -21.286 1.475 13.689 1.00 97.25 501 SER A O 1
ATOM 3557 N N . ARG A 1 502 ? -22.470 1.775 11.814 1.00 95.56 502 ARG A N 1
ATOM 3558 C CA . ARG A 1 502 ? -22.001 3.130 11.522 1.00 95.56 502 ARG A CA 1
ATOM 3559 C C . ARG A 1 502 ? -22.713 4.141 12.425 1.00 95.56 502 ARG A C 1
ATOM 3561 O O . ARG A 1 502 ? -23.756 3.834 13.011 1.00 95.56 502 ARG A O 1
ATOM 3568 N N . LEU A 1 503 ? -22.193 5.362 12.502 1.00 92.56 503 LEU A N 1
ATOM 3569 C CA . LEU A 1 503 ? -22.839 6.460 13.232 1.00 92.56 503 LEU A CA 1
ATOM 3570 C C . LEU A 1 503 ? -24.135 6.950 12.559 1.00 92.56 503 LEU A C 1
ATOM 3572 O O . LEU A 1 503 ? -24.835 7.788 13.107 1.00 92.56 503 LEU A O 1
ATOM 3576 N N . ASP A 1 504 ? -24.468 6.494 11.355 1.00 90.06 504 ASP A N 1
ATOM 3577 C CA . ASP A 1 504 ? -25.784 6.720 10.736 1.00 90.06 504 ASP A CA 1
ATOM 3578 C C . ASP A 1 504 ? -26.767 5.555 10.980 1.00 90.06 504 ASP A C 1
ATOM 3580 O O . ASP A 1 504 ? -27.876 5.556 10.449 1.00 90.06 504 ASP A O 1
ATOM 3584 N N . GLY A 1 505 ? -26.365 4.556 11.772 1.00 92.31 505 GLY A N 1
ATOM 3585 C CA . GLY A 1 505 ? -27.152 3.362 12.073 1.00 92.31 505 GLY A CA 1
ATOM 3586 C C . GLY A 1 505 ? -27.076 2.258 11.013 1.00 92.31 505 GLY A C 1
ATOM 3587 O O . GLY A 1 505 ? -27.617 1.177 11.240 1.00 92.31 505 GLY A O 1
ATOM 3588 N N . THR A 1 506 ? -26.400 2.475 9.880 1.00 94.69 506 THR A N 1
ATOM 3589 C CA . THR A 1 506 ? -26.242 1.440 8.846 1.00 94.69 506 THR A CA 1
ATOM 3590 C C . THR A 1 506 ? -25.277 0.331 9.276 1.00 94.69 506 THR A C 1
ATOM 3592 O O . THR A 1 506 ? -24.423 0.520 10.147 1.00 94.69 506 THR A O 1
ATOM 3595 N N . GLU A 1 507 ? -25.414 -0.854 8.672 1.00 94.25 507 GLU A N 1
ATOM 3596 C CA . GLU A 1 507 ? -24.539 -1.996 8.961 1.00 94.25 507 GLU A CA 1
ATOM 3597 C C . GLU A 1 507 ? -23.069 -1.686 8.620 1.00 94.25 507 GLU A C 1
ATOM 3599 O O . GLU A 1 507 ? -22.752 -1.037 7.617 1.00 94.25 507 GLU A O 1
ATOM 3604 N N . LEU A 1 508 ? -22.156 -2.200 9.447 1.00 95.94 508 LEU A N 1
ATOM 3605 C CA . LEU A 1 508 ? -20.731 -2.235 9.128 1.00 95.94 508 LEU A CA 1
ATOM 3606 C C . LEU A 1 508 ? -20.495 -3.291 8.042 1.00 95.94 508 LEU A C 1
ATOM 3608 O O . LEU A 1 508 ? -20.898 -4.442 8.187 1.00 95.94 508 LEU A O 1
ATOM 3612 N N . VAL A 1 509 ? -19.854 -2.882 6.950 1.00 95.06 509 VAL A N 1
ATOM 3613 C CA . VAL A 1 509 ? -19.593 -3.723 5.775 1.00 95.06 509 VAL A CA 1
ATOM 3614 C C . VAL A 1 509 ? -18.088 -3.804 5.590 1.00 95.06 509 VAL A C 1
ATOM 3616 O O . VAL A 1 509 ? -17.442 -2.762 5.473 1.00 95.06 509 VAL A O 1
ATOM 3619 N N . TYR A 1 510 ? -17.575 -5.026 5.527 1.00 95.62 510 TYR A N 1
ATOM 3620 C CA . TYR A 1 510 ? -16.155 -5.330 5.383 1.00 95.62 510 TYR A CA 1
ATOM 3621 C C . TYR A 1 510 ? -15.842 -5.857 3.984 1.00 95.62 510 TYR A C 1
ATOM 3623 O O . TYR A 1 510 ? -16.741 -6.069 3.166 1.00 95.62 510 TYR A O 1
ATOM 3631 N N . ASP A 1 511 ? -14.561 -6.073 3.704 1.00 93.56 511 ASP A N 1
ATOM 3632 C CA . ASP A 1 511 ? -14.080 -6.497 2.399 1.00 93.56 511 ASP A CA 1
ATOM 3633 C C . ASP A 1 511 ? -14.433 -5.479 1.291 1.00 93.56 511 ASP A C 1
ATOM 3635 O O . ASP A 1 511 ? -14.759 -5.822 0.152 1.00 93.56 511 ASP A O 1
ATOM 3639 N N . ARG A 1 512 ? -14.352 -4.178 1.593 1.00 88.12 512 ARG A N 1
ATOM 3640 C CA . ARG A 1 512 ? -14.546 -3.126 0.590 1.00 88.12 512 ARG A CA 1
ATOM 3641 C C . ARG A 1 512 ? -13.275 -2.917 -0.241 1.00 88.12 512 ARG A C 1
ATOM 3643 O O . ARG A 1 512 ? -12.160 -3.108 0.253 1.00 88.12 512 ARG A O 1
ATOM 3650 N N . PRO A 1 513 ? -13.403 -2.478 -1.510 1.00 83.88 513 PRO A N 1
ATOM 3651 C CA . PRO A 1 513 ? -12.243 -2.121 -2.330 1.00 83.88 513 PRO A CA 1
ATOM 3652 C C . PRO A 1 513 ? -11.386 -1.005 -1.720 1.00 83.88 513 PRO A C 1
ATOM 3654 O O . PRO A 1 513 ? -10.170 -0.999 -1.896 1.00 83.88 513 PRO A O 1
ATOM 3657 N N . ASP A 1 514 ? -12.032 -0.060 -1.034 1.00 88.69 514 ASP A N 1
ATOM 3658 C CA . ASP A 1 514 ? -11.386 0.912 -0.159 1.00 88.69 514 ASP A CA 1
ATOM 3659 C C . ASP A 1 514 ? -11.626 0.460 1.288 1.00 88.69 514 ASP A C 1
ATOM 3661 O O . ASP A 1 514 ? -12.776 0.526 1.729 1.00 88.69 514 ASP A O 1
ATOM 3665 N N . PRO A 1 515 ? -10.594 -0.022 2.005 1.00 92.38 515 PRO A N 1
ATOM 3666 C CA . PRO A 1 515 ? -10.739 -0.523 3.368 1.00 92.38 515 PRO A CA 1
ATOM 3667 C C . PRO A 1 515 ? -10.921 0.606 4.392 1.00 92.38 515 PRO A C 1
ATOM 3669 O O . PRO A 1 515 ? -10.847 0.360 5.590 1.00 92.38 515 PRO A O 1
ATOM 3672 N N . TRP A 1 516 ? -11.102 1.854 3.957 1.00 93.06 516 TRP A N 1
ATOM 3673 C CA . TRP A 1 516 ? -11.413 2.969 4.837 1.00 93.06 516 TRP A CA 1
ATOM 3674 C C . TRP A 1 516 ? -12.825 2.862 5.428 1.00 93.06 516 TRP A C 1
ATOM 3676 O O . TRP A 1 516 ? -13.833 2.805 4.715 1.00 93.06 516 TRP A O 1
ATOM 3686 N N . LEU A 1 517 ? -12.898 2.926 6.755 1.00 91.44 517 LEU A N 1
ATOM 3687 C CA . LEU A 1 517 ? -14.120 2.952 7.542 1.00 91.44 517 LEU A CA 1
ATOM 3688 C C . LEU A 1 517 ? -14.216 4.307 8.275 1.00 91.44 517 LEU A C 1
ATOM 3690 O O . LEU A 1 517 ? -13.435 4.562 9.189 1.00 91.44 517 LEU A O 1
ATOM 3694 N N . PRO A 1 518 ? -15.149 5.204 7.906 1.00 89.62 518 PRO A N 1
ATOM 3695 C CA . PRO A 1 518 ? -15.139 6.583 8.410 1.00 89.62 518 PRO A CA 1
ATOM 3696 C C . PRO A 1 518 ? -15.466 6.720 9.902 1.00 89.62 518 PRO A C 1
ATOM 3698 O O . PRO A 1 518 ? -15.025 7.668 10.553 1.00 89.62 518 PRO A O 1
ATOM 3701 N N . ASP A 1 519 ? -16.276 5.807 10.427 1.00 92.44 519 ASP A N 1
ATOM 3702 C CA . ASP A 1 519 ? -16.824 5.886 11.774 1.00 92.44 519 ASP A CA 1
ATOM 3703 C C . ASP A 1 519 ? -17.433 4.544 12.199 1.00 92.44 519 ASP A C 1
ATOM 3705 O O . ASP A 1 519 ? -17.716 3.687 11.355 1.00 92.44 519 ASP A O 1
ATOM 3709 N N . LEU A 1 520 ? -17.639 4.374 13.507 1.00 95.31 520 LEU A N 1
ATOM 3710 C CA . LEU A 1 520 ? -18.421 3.277 14.071 1.00 95.31 520 LEU A CA 1
ATOM 3711 C C . LEU A 1 520 ? -19.046 3.637 15.423 1.00 95.31 520 LEU A C 1
ATOM 3713 O O . LEU A 1 520 ? -18.613 4.566 16.109 1.00 95.31 520 LEU A O 1
ATOM 3717 N N . LEU A 1 521 ? -20.043 2.842 15.800 1.00 95.69 521 LEU A N 1
ATOM 3718 C CA . LEU A 1 521 ? -20.635 2.740 17.126 1.00 95.69 521 LEU A CA 1
ATOM 3719 C C . LEU A 1 521 ? -20.610 1.270 17.550 1.00 95.69 521 LEU A C 1
ATOM 3721 O O . LEU A 1 521 ? -21.140 0.412 16.840 1.00 95.69 521 LEU A O 1
ATOM 3725 N N . VAL A 1 522 ? -20.042 0.994 18.722 1.00 97.44 522 VAL A N 1
ATOM 3726 C CA . VAL A 1 522 ? -20.190 -0.287 19.423 1.00 97.44 522 VAL A CA 1
ATOM 3727 C C . VAL A 1 522 ? -20.704 -0.003 20.826 1.00 97.44 522 VAL A C 1
ATOM 3729 O O . VAL A 1 522 ? -20.075 0.750 21.563 1.00 97.44 522 VAL A O 1
ATOM 3732 N N . CYS A 1 523 ? -21.842 -0.570 21.215 1.00 95.88 523 CYS A N 1
ATOM 3733 C CA . CYS A 1 523 ? -22.421 -0.324 22.536 1.00 95.88 523 CYS A CA 1
ATOM 3734 C C . CYS A 1 523 ? -23.347 -1.448 22.992 1.00 95.88 523 CYS A C 1
ATOM 3736 O O . CYS A 1 523 ? -23.771 -2.303 22.207 1.00 95.88 523 CYS A O 1
ATOM 3738 N N . ARG A 1 524 ? -23.729 -1.413 24.270 1.00 93.69 524 ARG A N 1
ATOM 3739 C CA . ARG A 1 524 ? -24.865 -2.199 24.771 1.00 93.69 524 ARG A CA 1
ATOM 3740 C C . ARG A 1 524 ? -26.123 -1.862 23.968 1.00 93.69 524 ARG A C 1
ATOM 3742 O O . ARG A 1 524 ? -26.371 -0.699 23.654 1.00 93.69 524 ARG A O 1
ATOM 3749 N N . ARG A 1 525 ? -26.940 -2.872 23.644 1.00 92.44 525 ARG A N 1
ATOM 3750 C CA . ARG A 1 525 ? -28.137 -2.698 22.789 1.00 92.44 525 ARG A CA 1
ATOM 3751 C C . ARG A 1 525 ? -29.121 -1.659 23.320 1.00 92.44 525 ARG A C 1
ATOM 3753 O O . ARG A 1 525 ? -29.686 -0.897 22.549 1.00 92.44 525 ARG A O 1
ATOM 3760 N N . GLU A 1 526 ? -29.290 -1.626 24.632 1.00 91.25 526 GLU A N 1
ATOM 3761 C CA . GLU A 1 526 ? -30.144 -0.676 25.348 1.00 91.25 526 GLU A CA 1
ATOM 3762 C C . GLU A 1 526 ? -29.678 0.789 25.244 1.00 91.25 526 GLU A C 1
ATOM 3764 O O . GLU A 1 526 ? -30.511 1.671 25.394 1.00 91.25 526 GLU A O 1
ATOM 3769 N N . LEU A 1 527 ? -28.407 1.059 24.904 1.00 92.06 527 LEU A N 1
ATOM 3770 C CA . LEU A 1 527 ? -27.890 2.418 24.662 1.00 92.06 527 LEU A CA 1
ATOM 3771 C C . LEU A 1 527 ? -27.951 2.855 23.195 1.00 92.06 527 LEU A C 1
ATOM 3773 O O . LEU A 1 527 ? -27.741 4.028 22.901 1.00 92.06 527 LEU A O 1
ATOM 3777 N N . ALA A 1 528 ? -28.189 1.933 22.259 1.00 93.12 528 ALA A N 1
ATOM 3778 C CA . ALA A 1 528 ? -28.027 2.217 20.834 1.00 93.12 528 ALA A CA 1
ATOM 3779 C C . ALA A 1 528 ? -28.979 3.314 20.341 1.00 93.12 528 ALA A C 1
ATOM 3781 O O . ALA A 1 528 ? -28.570 4.178 19.571 1.00 93.12 528 ALA A O 1
ATOM 3782 N N . VAL A 1 529 ? -30.235 3.293 20.800 1.00 90.81 529 VAL A N 1
ATOM 3783 C CA . VAL A 1 529 ? -31.251 4.279 20.403 1.00 90.81 529 VAL A CA 1
ATOM 3784 C C . VAL A 1 529 ? -30.875 5.672 20.904 1.00 90.81 529 VAL A C 1
ATOM 3786 O O . VAL A 1 529 ? -30.850 6.607 20.107 1.00 90.81 529 VAL A O 1
ATOM 3789 N N . ASP A 1 530 ? -30.524 5.790 22.184 1.00 90.69 530 ASP A N 1
ATOM 3790 C CA . ASP A 1 530 ? -30.186 7.072 22.807 1.00 90.69 530 ASP A CA 1
ATOM 3791 C C . ASP A 1 530 ? -28.896 7.657 22.215 1.00 90.69 530 ASP A C 1
ATOM 3793 O O . ASP A 1 530 ? -28.847 8.833 21.862 1.00 90.69 530 ASP A O 1
ATOM 3797 N N . LEU A 1 531 ? -27.870 6.821 22.011 1.00 91.75 531 LEU A N 1
ATOM 3798 C CA . LEU A 1 531 ? -26.606 7.247 21.406 1.00 91.75 531 LEU A CA 1
ATOM 3799 C C . LEU A 1 531 ? -26.770 7.684 19.952 1.00 91.75 531 LEU A C 1
ATOM 3801 O O . LEU A 1 531 ? -26.161 8.670 19.553 1.00 91.75 531 LEU A O 1
ATOM 3805 N N . LEU A 1 532 ? -27.573 6.974 19.153 1.00 91.31 532 LEU A N 1
ATOM 3806 C CA . LEU A 1 532 ? -27.824 7.363 17.764 1.00 91.31 532 LEU A CA 1
ATOM 3807 C C . LEU A 1 532 ? -28.671 8.639 17.668 1.00 91.31 532 LEU A C 1
ATOM 3809 O O . LEU A 1 532 ? -28.466 9.426 16.746 1.00 91.31 532 LEU A O 1
ATOM 3813 N N . ALA A 1 533 ? -29.594 8.855 18.610 1.00 88.12 533 ALA A N 1
ATOM 3814 C CA . ALA A 1 533 ? -30.424 10.057 18.669 1.00 88.12 533 ALA A CA 1
ATOM 3815 C C . ALA A 1 533 ? -29.635 11.310 19.086 1.00 88.12 533 ALA A C 1
ATOM 3817 O O . ALA A 1 533 ? -29.928 12.392 18.584 1.00 88.12 533 ALA A O 1
ATOM 3818 N N . ALA A 1 534 ? -28.623 11.157 19.946 1.00 87.50 534 ALA A N 1
ATOM 3819 C CA . ALA A 1 534 ? -27.761 12.246 20.415 1.00 87.50 534 ALA A CA 1
ATOM 3820 C C . ALA A 1 534 ? -26.670 12.666 19.401 1.00 87.50 534 ALA A C 1
ATOM 3822 O O . ALA A 1 534 ? -25.900 13.594 19.649 1.00 87.50 534 ALA A O 1
ATOM 3823 N N . LEU A 1 535 ? -26.545 11.984 18.253 1.00 86.62 535 LEU A N 1
ATOM 3824 C CA . LEU A 1 535 ? -25.511 12.312 17.267 1.00 86.62 535 LEU A CA 1
ATOM 3825 C C . LEU A 1 535 ? -25.833 13.608 16.505 1.00 86.62 535 LEU A C 1
ATOM 3827 O O . LEU A 1 535 ? -26.937 13.751 15.976 1.00 86.62 535 LEU A O 1
ATOM 3831 N N . PRO A 1 536 ? -24.850 14.513 16.331 1.00 77.44 536 PRO A N 1
ATOM 3832 C CA . PRO A 1 536 ? -25.040 15.712 15.524 1.00 77.44 536 PRO A CA 1
ATOM 3833 C C . PRO A 1 536 ? -25.144 15.389 14.023 1.00 77.44 536 PRO A C 1
ATOM 3835 O O . PRO A 1 536 ? -24.799 14.295 13.548 1.00 77.44 536 PRO A O 1
ATOM 3838 N N . ASP A 1 537 ? -25.604 16.369 13.244 1.00 71.00 537 ASP A N 1
ATOM 3839 C CA . ASP A 1 537 ? -25.804 16.254 11.793 1.00 71.00 537 ASP A CA 1
ATOM 3840 C C . ASP A 1 537 ? -24.498 15.777 11.094 1.00 71.00 537 ASP A C 1
ATOM 3842 O O . ASP A 1 537 ? -23.401 16.152 11.526 1.00 71.00 537 ASP A O 1
ATOM 3846 N N . PRO A 1 538 ? -24.530 14.940 10.028 1.00 64.25 538 PRO A N 1
ATOM 3847 C CA . PRO A 1 538 ? -23.326 14.359 9.415 1.00 64.25 538 PRO A CA 1
ATOM 3848 C C . PRO A 1 538 ? -22.243 15.375 9.019 1.00 64.25 538 PRO A C 1
ATOM 3850 O O . PRO A 1 538 ? -21.060 15.040 9.003 1.00 64.25 538 PRO A O 1
ATOM 3853 N N . LEU A 1 539 ? -22.632 16.615 8.704 1.00 51.69 539 LEU A N 1
ATOM 3854 C CA . LEU A 1 539 ? -21.711 17.697 8.345 1.00 51.69 539 LEU A CA 1
ATOM 3855 C C . LEU A 1 539 ? -20.877 18.193 9.536 1.00 51.69 539 LEU A C 1
ATOM 3857 O O . LEU A 1 539 ? -19.723 18.581 9.343 1.00 51.69 539 LEU A O 1
ATOM 3861 N N . GLU A 1 540 ? -21.421 18.148 10.751 1.00 57.09 540 GLU A N 1
ATOM 3862 C CA . GLU A 1 540 ? -20.724 18.559 11.976 1.00 57.09 540 GLU A CA 1
ATOM 3863 C C . GLU A 1 540 ? -19.778 17.468 12.490 1.00 57.09 540 GLU A C 1
ATOM 3865 O O . GLU A 1 540 ? -18.727 17.787 13.029 1.00 57.09 540 GLU A O 1
ATOM 3870 N N . ARG A 1 541 ? -20.069 16.189 12.205 1.00 59.31 541 ARG A N 1
ATOM 3871 C CA . ARG A 1 541 ? -19.211 15.035 12.553 1.00 59.31 541 ARG A CA 1
ATOM 3872 C C . ARG A 1 541 ? -17.892 14.942 11.773 1.00 59.31 541 ARG A C 1
ATOM 3874 O O . ARG A 1 541 ? -17.034 14.139 12.128 1.00 59.31 541 ARG A O 1
ATOM 3881 N N . SER A 1 542 ? -17.760 15.692 10.676 1.00 47.16 542 SER A N 1
ATOM 3882 C CA . SER A 1 542 ? -16.596 15.657 9.769 1.00 47.16 542 SER A CA 1
ATOM 3883 C C . SER A 1 542 ? -15.532 16.726 10.055 1.00 47.16 542 SER A C 1
ATOM 3885 O O . SER A 1 542 ? -14.503 16.757 9.374 1.00 47.16 542 SER A O 1
ATOM 3887 N N . ARG A 1 543 ? -15.803 17.612 11.020 1.00 42.62 543 ARG A N 1
ATOM 3888 C CA . ARG A 1 543 ? -14.871 18.617 11.544 1.00 42.62 543 ARG A CA 1
ATOM 3889 C C . ARG A 1 543 ? -14.164 18.062 12.768 1.00 42.62 543 ARG A C 1
ATOM 3891 O O . ARG A 1 543 ? -12.971 18.407 12.910 1.00 42.62 543 ARG A O 1
#

Secondary structure (DSSP, 8-state):
--HHHHHHHHHHHHHHHHH-S-THHHHHHHHHHHS---HHHHHHHHHHHHHHHHHHHHHHHHHTT---HHHHHHHHHHHHHHHHHHHHHHHHS-GGGHHHHHHHHHHHHHHHHHHHHHHHHH-------------HHHHHHHHHHHHHHHHHH---THHHHHHHHHHH-TT--HHHHHHHHHHHHHHHHHHHHHHHHHHT---HHHHHHHHHHHHHHHHHHHHHGGGS-HHHHHHHHHHHHHHHHHHHTT----HHHHHHHHHHHHHHHHHHHHHHHHTT-PPP------S-HHHHHHHHHHHHHHHHHHHHHHHHHT----HHHHHHHHHHHHHHHHHHHHHHH-TTS-EEETTEEESS---TTS-EEEEEEEETHHHHHSTT----EEEEEEEETTEEEEEEEEEGGGTEEEETTSPPPPP----SS-EEEEESS---HHHHHHHHHTT-EEEEES-HHHHHHHHHHTSSSEEEEEEEEEHHHHHHHHHHHHHTT-EEE-TTSPPP--S-SS-EEEEEEEE-HHHHHHHHHTPPPTTTTT-

InterPro domains:
  IPR000760 Inositol monophosphatase-like [PF00459] (302-512)
  IPR002781 Transmembrane protein TauE-like, transmembrane domain [PF01925] (6-248)
  IPR020583 Inositol monophosphatase, metal-binding site [PS00629] (369-381)
  IPR051598 4-Toluene sulfonate uptake permease/Inactive protease-like domain-containing protein [PTHR43701] (6-249)